Protein AF-0000000074643650 (afdb_homodimer)

Foldseek 3Di:
DPPPVPPPPPPPPDPPPPPPPCCVVCPVPPPPPPPPPVVVCPPVNVCCVPPRDDAFLPPDDWDDAPFKTFAFDLVQQETLKIKGKAACCQLCVPPVCPVQQLDDQLVQADPVGSNDGDQAWDPSHDPLRIDDPVLCPPHQWDFAFRDALNSHSPDHRRNNCSRYSNRTATFHPLVRVHPVVVVVCCCRVPQNNQAGMKMKMKRAFFDWDDDPPDIDTDFAFTDPSRNTHGQKMKMWMWGQHHVGATAIWMFIGGRDHDDPPDDDDRLVGTEDVVVVCVGSVDDPPVVDDDHPYPSPDDHPPPPPD/DPPPDPPPPPPDPPPPPPPPPPCPVCPVPPPPPPPPPVVVCDPVNVCCVPPRDDAFLPPPDWDDAPFKTFAFDLVQQETLKIKGKAACCQLCVPPVDPVQQLDDQLVQADPVGSNDGDQAWDPSHDPLRIDDPVLCPPHQWDFAFRDALNSHSPDHRRNNCSRYSNRTATFHPLVRVHPVVVVVCCCRVPQNNQAGMKMKMKRAFFDWDDDVVDIDTDFDFTDPSRNTHGQKMKMWMWGQHHVGATAIWMFIGGRDHDDPPDDDDRLVGTEDVVVVCVGSVDDPPVVDDDHPYPSPDDHPDPPPD

Structure (mmCIF, N/CA/C/O backbone):
data_AF-0000000074643650-model_v1
#
loop_
_entity.id
_entity.type
_entity.pdbx_description
1 polymer 'Uncharacterized protein'
#
loop_
_atom_site.group_PDB
_atom_site.id
_atom_site.type_symbol
_atom_site.label_atom_id
_atom_site.label_alt_id
_atom_site.label_comp_id
_atom_site.label_asym_id
_atom_site.label_entity_id
_atom_site.label_seq_id
_atom_site.pdbx_PDB_ins_code
_atom_site.Cartn_x
_atom_site.Cartn_y
_atom_site.Cartn_z
_atom_site.occupancy
_atom_site.B_iso_or_equiv
_atom_site.auth_seq_id
_atom_site.auth_comp_id
_atom_site.auth_asym_id
_atom_site.auth_atom_id
_atom_site.pdbx_PDB_model_num
ATOM 1 N N . MET A 1 1 ? -43.84 -44.716 94.547 1 23.45 1 MET A N 1
ATOM 2 C CA . MET A 1 1 ? -42.479 -44.327 94.906 1 23.45 1 MET A CA 1
ATOM 3 C C . MET A 1 1 ? -41.469 -45.352 94.401 1 23.45 1 MET A C 1
ATOM 5 O O . MET A 1 1 ? -40.306 -45.338 94.811 1 23.45 1 MET A O 1
ATOM 9 N N . PHE A 1 2 ? -42.075 -46.398 93.696 1 24.91 2 PHE A N 1
ATOM 10 C CA . PHE A 1 2 ? -41.514 -47.59 93.07 1 24.91 2 PHE A CA 1
ATOM 11 C C . PHE A 1 2 ? -40.425 -47.216 92.072 1 24.91 2 PHE A C 1
ATOM 13 O O . PHE A 1 2 ? -40.642 -46.381 91.191 1 24.91 2 PHE A O 1
ATOM 20 N N . ASN A 1 3 ? -39.126 -47.302 92.505 1 23.74 3 ASN A N 1
ATOM 21 C CA . ASN A 1 3 ? -37.716 -47.039 92.236 1 23.74 3 ASN A CA 1
ATOM 22 C C . ASN A 1 3 ? -37.235 -47.783 90.994 1 23.74 3 ASN A C 1
ATOM 24 O O . ASN A 1 3 ? -36.92 -48.973 91.06 1 23.74 3 ASN A O 1
ATOM 28 N N . PHE A 1 4 ? -38.005 -47.576 89.828 1 24.19 4 PHE A N 1
ATOM 29 C CA . PHE A 1 4 ? -37.881 -48.284 88.559 1 24.19 4 PHE A CA 1
ATOM 30 C C . PHE A 1 4 ? -36.471 -48.144 87.996 1 24.19 4 PHE A C 1
ATOM 32 O O . PHE A 1 4 ? -36.001 -47.03 87.757 1 24.19 4 PHE A O 1
ATOM 39 N N . THR A 1 5 ? -35.55 -49.032 88.44 1 21.69 5 THR A N 1
ATOM 40 C CA . THR A 1 5 ? -34.12 -49.275 88.286 1 21.69 5 THR A CA 1
ATOM 41 C C . THR A 1 5 ? -33.753 -49.434 86.814 1 21.69 5 THR A C 1
ATOM 43 O O . THR A 1 5 ? -34.177 -50.392 86.163 1 21.69 5 THR A O 1
ATOM 46 N N . ARG A 1 6 ? -33.755 -48.302 86.04 1 20.59 6 ARG A N 1
ATOM 47 C CA . ARG A 1 6 ? -33.686 -48.155 84.59 1 20.59 6 ARG A CA 1
ATOM 48 C C . ARG A 1 6 ? -32.375 -48.715 84.045 1 20.59 6 ARG A C 1
ATOM 50 O O . ARG A 1 6 ? -31.295 -48.261 84.427 1 20.59 6 ARG A O 1
ATOM 57 N N . LEU A 1 7 ? -32.328 -50.037 83.841 1 19.92 7 LEU A N 1
ATOM 58 C CA . LEU A 1 7 ? -31.224 -50.909 83.457 1 19.92 7 LEU A CA 1
ATOM 59 C C . LEU A 1 7 ? -30.549 -50.406 82.185 1 19.92 7 LEU A C 1
ATOM 61 O O . LEU A 1 7 ? -31.198 -50.27 81.146 1 19.92 7 LEU A O 1
ATOM 65 N N . ALA A 1 8 ? -29.525 -49.559 82.294 1 20.36 8 ALA A N 1
ATOM 66 C CA . ALA A 1 8 ? -28.739 -48.766 81.352 1 20.36 8 ALA A CA 1
ATOM 67 C C . ALA A 1 8 ? -27.926 -49.664 80.424 1 20.36 8 ALA A C 1
ATOM 69 O O . ALA A 1 8 ? -26.96 -50.299 80.854 1 20.36 8 ALA A O 1
ATOM 70 N N . ALA A 1 9 ? -28.714 -50.645 79.737 1 19.08 9 ALA A N 1
ATOM 71 C CA . ALA A 1 9 ? -28.047 -51.646 78.909 1 19.08 9 ALA A CA 1
ATOM 72 C C . ALA A 1 9 ? -27.006 -51.001 77.999 1 19.08 9 ALA A C 1
ATOM 74 O O . ALA A 1 9 ? -27.3 -50.025 77.305 1 19.08 9 ALA A O 1
ATOM 75 N N . THR A 1 10 ? -25.741 -51.099 78.312 1 21 10 THR A N 1
ATOM 76 C CA . THR A 1 10 ? -24.426 -50.697 77.826 1 21 10 THR A CA 1
ATOM 77 C C . THR A 1 10 ? -24.15 -51.297 76.45 1 21 10 THR A C 1
ATOM 79 O O . THR A 1 10 ? -23.97 -52.51 76.322 1 21 10 THR A O 1
ATOM 82 N N . SER A 1 11 ? -25.127 -51.026 75.483 1 19.34 11 SER A N 1
ATOM 83 C CA . SER A 1 11 ? -25.056 -51.649 74.166 1 19.34 11 SER A CA 1
ATOM 84 C C . SER A 1 11 ? -23.662 -51.512 73.563 1 19.34 11 SER A C 1
ATOM 86 O O . SER A 1 11 ? -23.049 -50.445 73.641 1 19.34 11 SER A O 1
ATOM 88 N N . ALA A 1 12 ? -22.87 -52.604 73.562 1 21.45 12 ALA A N 1
ATOM 89 C CA . ALA A 1 12 ? -21.553 -53.054 73.121 1 21.45 12 ALA A CA 1
ATOM 90 C C . ALA A 1 12 ? -21.347 -52.775 71.634 1 21.45 12 ALA A C 1
ATOM 92 O O . ALA A 1 12 ? -21.919 -53.461 70.783 1 21.45 12 ALA A O 1
ATOM 93 N N . LEU A 1 13 ? -21.772 -51.584 71.136 1 23.12 13 LEU A N 1
ATOM 94 C CA . LEU A 1 13 ? -21.721 -51.431 69.686 1 23.12 13 LEU A CA 1
ATOM 95 C C . LEU A 1 13 ? -20.328 -51.749 69.154 1 23.12 13 LEU A C 1
ATOM 97 O O . LEU A 1 13 ? -19.331 -51.237 69.669 1 23.12 13 LEU A O 1
ATOM 101 N N . GLY A 1 14 ? -20.169 -53.048 68.712 1 20.91 14 GLY A N 1
ATOM 102 C CA . GLY A 1 14 ? -19.09 -53.774 68.06 1 20.91 14 GLY A CA 1
ATOM 103 C C . GLY A 1 14 ? -18.372 -52.954 67.004 1 20.91 14 GLY A C 1
ATOM 104 O O . GLY A 1 14 ? -18.951 -52.03 66.428 1 20.91 14 GLY A O 1
ATOM 105 N N . GLY A 1 15 ? -17.047 -52.835 67.18 1 21.01 15 GLY A N 1
ATOM 106 C CA . GLY A 1 15 ? -15.924 -52.165 66.544 1 21.01 15 GLY A CA 1
ATOM 107 C C . GLY A 1 15 ? -15.75 -52.547 65.086 1 21.01 15 GLY A C 1
ATOM 108 O O . GLY A 1 15 ? -15.322 -53.662 64.777 1 21.01 15 GLY A O 1
ATOM 109 N N . LEU A 1 16 ? -16.925 -52.515 64.28 1 22.45 16 LEU A N 1
ATOM 110 C CA . LEU A 1 16 ? -16.772 -52.93 62.89 1 22.45 16 LEU A CA 1
ATOM 111 C C . LEU A 1 16 ? -15.521 -52.312 62.274 1 22.45 16 LEU A C 1
ATOM 113 O O . LEU A 1 16 ? -15.321 -51.097 62.35 1 22.45 16 LEU A O 1
ATOM 117 N N . SER A 1 17 ? -14.468 -53.116 62.342 1 21.53 17 SER A N 1
ATOM 118 C CA . SER A 1 17 ? -13.147 -52.985 61.735 1 21.53 17 SER A CA 1
ATOM 119 C C . SER A 1 17 ? -13.25 -52.593 60.266 1 21.53 17 SER A C 1
ATOM 121 O O . SER A 1 17 ? -13.898 -53.284 59.477 1 21.53 17 SER A O 1
ATOM 123 N N . SER A 1 18 ? -13.569 -51.344 60.028 1 22.07 18 SER A N 1
ATOM 124 C CA . SER A 1 18 ? -13.684 -50.805 58.676 1 22.07 18 SER A CA 1
ATOM 125 C C . SER A 1 18 ? -12.482 -51.192 57.822 1 22.07 18 SER A C 1
ATOM 127 O O . SER A 1 18 ? -11.335 -51.004 58.234 1 22.07 18 SER A O 1
ATOM 129 N N . VAL A 1 19 ? -12.56 -52.431 57.257 1 23.62 19 VAL A N 1
ATOM 130 C CA . VAL A 1 19 ? -11.656 -52.922 56.222 1 23.62 19 VAL A CA 1
ATOM 131 C C . VAL A 1 19 ? -11.348 -51.802 55.231 1 23.62 19 VAL A C 1
ATOM 133 O O . VAL A 1 19 ? -12.245 -51.308 54.544 1 23.62 19 VAL A O 1
ATOM 136 N N . VAL A 1 20 ? -10.54 -50.913 55.649 1 22.88 20 VAL A N 1
ATOM 137 C CA . VAL A 1 20 ? -10.055 -49.905 54.712 1 22.88 20 VAL A CA 1
ATOM 138 C C . VAL A 1 20 ? -9.447 -50.586 53.488 1 22.88 20 VAL A C 1
ATOM 140 O O . VAL A 1 20 ? -8.433 -51.279 53.595 1 22.88 20 VAL A O 1
ATOM 143 N N . LEU A 1 21 ? -10.342 -51.296 52.74 1 20.57 21 LEU A N 1
ATOM 144 C CA . LEU A 1 21 ? -9.852 -51.826 51.473 1 20.57 21 LEU A CA 1
ATOM 145 C C . LEU A 1 21 ? -8.899 -50.841 50.804 1 20.57 21 LEU A C 1
ATOM 147 O O . LEU A 1 21 ? -9.253 -49.681 50.582 1 20.57 21 LEU A O 1
ATOM 151 N N . LYS A 1 22 ? -7.632 -51.109 51.047 1 23.87 22 LYS A N 1
ATOM 152 C CA . LYS A 1 22 ? -6.475 -50.53 50.371 1 23.87 22 LYS A CA 1
ATOM 153 C C . LYS A 1 22 ? -6.623 -50.619 48.854 1 23.87 22 LYS A C 1
ATOM 155 O O . LYS A 1 22 ? -6.159 -51.578 48.235 1 23.87 22 LYS A O 1
ATOM 160 N N . LYS A 1 23 ? -7.901 -50.696 48.379 1 22.74 23 LYS A N 1
ATOM 161 C CA . LYS A 1 23 ? -7.831 -50.863 46.93 1 22.74 23 LYS A CA 1
ATOM 162 C C . LYS A 1 23 ? -6.797 -49.922 46.318 1 22.74 23 LYS A C 1
ATOM 164 O O . LYS A 1 23 ? -6.966 -48.702 46.348 1 22.74 23 LYS A O 1
ATOM 169 N N . GLN A 1 24 ? -5.496 -50.166 46.629 1 24.17 24 GLN A N 1
ATOM 170 C CA . GLN A 1 24 ? -4.456 -49.575 45.794 1 24.17 24 GLN A CA 1
ATOM 171 C C . GLN A 1 24 ? -4.811 -49.683 44.314 1 24.17 24 GLN A C 1
ATOM 173 O O . GLN A 1 24 ? -4.729 -50.765 43.728 1 24.17 24 GLN A O 1
ATOM 178 N N . ASP A 1 25 ? -6.077 -49.418 43.999 1 24.19 25 ASP A N 1
ATOM 179 C CA . ASP A 1 25 ? -6.362 -49.439 42.568 1 24.19 25 ASP A CA 1
ATOM 180 C C . ASP A 1 25 ? -5.192 -48.874 41.766 1 24.19 25 ASP A C 1
ATOM 182 O O . ASP A 1 25 ? -4.662 -47.811 42.095 1 24.19 25 ASP A O 1
ATOM 186 N N . VAL A 1 26 ? -4.345 -49.797 41.3 1 24.81 26 VAL A N 1
ATOM 187 C CA . VAL A 1 26 ? -3.359 -49.609 40.24 1 24.81 26 VAL A CA 1
ATOM 188 C C . VAL A 1 26 ? -3.915 -48.662 39.18 1 24.81 26 VAL A C 1
ATOM 190 O O . VAL A 1 26 ? -4.778 -49.046 38.387 1 24.81 26 VAL A O 1
ATOM 193 N N . LEU A 1 27 ? -4.558 -47.619 39.636 1 24.14 27 LEU A N 1
ATOM 194 C CA . LEU A 1 27 ? -4.853 -46.722 38.524 1 24.14 27 LEU A CA 1
ATOM 195 C C . LEU A 1 27 ? -3.689 -46.673 37.54 1 24.14 27 LEU A C 1
ATOM 197 O O . LEU A 1 27 ? -2.606 -46.191 37.877 1 24.14 27 LEU A O 1
ATOM 201 N N . ASN A 1 28 ? -3.493 -47.815 36.873 1 24.42 28 ASN A N 1
ATOM 202 C CA . ASN A 1 28 ? -2.678 -47.664 35.673 1 24.42 28 ASN A CA 1
ATOM 203 C C . ASN A 1 28 ? -2.84 -46.278 35.055 1 24.42 28 ASN A C 1
ATOM 205 O O . ASN A 1 28 ? -3.94 -45.899 34.649 1 24.42 28 ASN A O 1
ATOM 209 N N . THR A 1 29 ? -2.355 -45.377 35.775 1 25.13 29 THR A N 1
ATOM 210 C CA . THR A 1 29 ? -2.26 -44.097 35.082 1 25.13 29 THR A CA 1
ATOM 211 C C . THR A 1 29 ? -2.001 -44.305 33.593 1 25.13 29 THR A C 1
ATOM 213 O O . THR A 1 29 ? -0.93 -44.778 33.205 1 25.13 29 THR A O 1
ATOM 216 N N . LEU A 1 30 ? -3.001 -44.851 32.864 1 25.16 30 LEU A N 1
ATOM 217 C CA . LEU A 1 30 ? -2.876 -44.652 31.424 1 25.16 30 LEU A CA 1
ATOM 218 C C . LEU A 1 30 ? -2.141 -43.352 31.116 1 25.16 30 LEU A C 1
ATOM 220 O O . LEU A 1 30 ? -2.634 -42.266 31.429 1 25.16 30 LEU A O 1
ATOM 224 N N . THR A 1 31 ? -0.879 -43.424 31.381 1 26.19 31 THR A N 1
ATOM 225 C CA . THR A 1 31 ? -0.08 -42.404 30.71 1 26.19 31 THR A CA 1
ATOM 226 C C . THR A 1 31 ? -0.695 -42.035 29.364 1 26.19 31 THR A C 1
ATOM 228 O O . THR A 1 31 ? -0.729 -42.855 28.444 1 26.19 31 THR A O 1
ATOM 231 N N . LEU A 1 32 ? -1.85 -41.445 29.465 1 25.74 32 LEU A N 1
ATOM 232 C CA . LEU A 1 32 ? -2.154 -40.807 28.189 1 25.74 32 LEU A CA 1
ATOM 233 C C . LEU A 1 32 ? -0.874 -40.389 27.472 1 25.74 32 LEU A C 1
ATOM 235 O O . LEU A 1 32 ? -0.131 -39.538 27.966 1 25.74 32 LEU A O 1
ATOM 239 N N . HIS A 1 33 ? -0.222 -41.346 26.963 1 27.09 33 HIS A N 1
ATOM 240 C CA . HIS A 1 33 ? 0.738 -40.851 25.983 1 27.09 33 HIS A CA 1
ATOM 241 C C . HIS A 1 33 ? 0.277 -39.528 25.38 1 27.09 33 HIS A C 1
ATOM 243 O O . HIS A 1 33 ? -0.883 -39.392 24.983 1 27.09 33 HIS A O 1
ATOM 249 N N . ALA A 1 34 ? 0.748 -38.495 25.924 1 29.88 34 ALA A N 1
ATOM 250 C CA . ALA A 1 34 ? 0.584 -37.244 25.189 1 29.88 34 ALA A CA 1
ATOM 251 C C . ALA A 1 34 ? 0.433 -37.502 23.692 1 29.88 34 ALA A C 1
ATOM 253 O O . ALA A 1 34 ? 1.337 -38.047 23.055 1 29.88 34 ALA A O 1
ATOM 254 N N . ALA A 1 35 ? -0.713 -37.95 23.333 1 30.27 35 ALA A N 1
ATOM 255 C CA . ALA A 1 35 ? -0.928 -37.884 21.89 1 30.27 35 ALA A CA 1
ATOM 256 C C . ALA A 1 35 ? 0.02 -36.879 21.24 1 30.27 35 ALA A C 1
ATOM 258 O O . ALA A 1 35 ? 0.203 -35.77 21.748 1 30.27 35 ALA A O 1
ATOM 259 N N . ASP A 1 36 ? 1.082 -37.26 20.687 1 32.33 36 ASP A N 1
ATOM 260 C CA . ASP A 1 36 ? 1.862 -36.396 19.806 1 32.33 36 ASP A CA 1
ATOM 261 C C . ASP A 1 36 ? 0.981 -35.324 19.167 1 32.33 36 ASP A C 1
ATOM 263 O O . ASP A 1 36 ? 0.152 -35.627 18.306 1 32.33 36 ASP A O 1
ATOM 267 N N . ASN A 1 37 ? 0.256 -34.568 19.89 1 34.98 37 ASN A N 1
ATOM 268 C CA . ASN A 1 37 ? -0.419 -33.406 19.323 1 34.98 37 ASN A CA 1
ATOM 269 C C . ASN A 1 37 ? 0.27 -32.923 18.049 1 34.98 37 ASN A C 1
ATOM 271 O O . ASN A 1 37 ? 1.209 -32.129 18.11 1 34.98 37 ASN A O 1
ATOM 275 N N . LYS A 1 38 ? 0.455 -33.713 17.056 1 38.4 38 LYS A N 1
ATOM 276 C CA . LYS A 1 38 ? 0.847 -33.299 15.711 1 38.4 38 LYS A CA 1
ATOM 277 C C . LYS A 1 38 ? 0.279 -31.925 15.371 1 38.4 38 LYS A C 1
ATOM 279 O O . LYS A 1 38 ? -0.899 -31.802 15.026 1 38.4 38 LYS A O 1
ATOM 284 N N . GLU A 1 39 ? 0.386 -30.927 16.146 1 43.09 39 GLU A N 1
ATOM 285 C CA . GLU A 1 39 ? 0.063 -29.557 15.756 1 43.09 39 GLU A CA 1
ATOM 286 C C . GLU A 1 39 ? 0.113 -29.388 14.24 1 43.09 39 GLU A C 1
ATOM 288 O O . GLU A 1 39 ? 1.136 -29.67 13.612 1 43.09 39 GLU A O 1
ATOM 293 N N . LEU A 1 40 ? -0.921 -29.691 13.555 1 50.15 40 LEU A N 1
ATOM 294 C CA . LEU A 1 40 ? -1.092 -29.431 12.13 1 50.15 40 LEU A CA 1
ATOM 295 C C . LEU A 1 40 ? -0.265 -28.225 11.695 1 50.15 40 LEU A C 1
ATOM 297 O O . LEU A 1 40 ? -0.422 -27.13 12.24 1 50.15 40 LEU A O 1
ATOM 301 N N . CYS A 1 41 ? 0.959 -28.351 11.407 1 68.03 41 CYS A N 1
ATOM 302 C CA . CYS A 1 41 ? 1.917 -27.362 10.927 1 68.03 41 CYS A CA 1
ATOM 303 C C . CYS A 1 41 ? 1.35 -26.579 9.749 1 68.03 41 CYS A C 1
ATOM 305 O O . CYS A 1 41 ? 1.145 -27.136 8.669 1 68.03 41 CYS A O 1
ATOM 307 N N . TYR A 1 42 ? 0.659 -25.48 10.03 1 83.42 42 TYR A N 1
ATOM 308 C CA . TYR A 1 42 ? 0.171 -24.536 9.031 1 83.42 42 TYR A CA 1
ATOM 309 C C . TYR A 1 42 ? 1.295 -24.098 8.099 1 83.42 42 TYR A C 1
ATOM 311 O O . TYR A 1 42 ? 2.435 -23.919 8.533 1 83.42 42 TYR A O 1
ATOM 319 N N . VAL A 1 43 ? 1.001 -24.28 6.889 1 91.08 43 VAL A N 1
ATOM 320 C CA . VAL A 1 43 ? 1.988 -23.95 5.866 1 91.08 43 VAL A CA 1
ATOM 321 C C . VAL A 1 43 ? 2.651 -22.615 6.199 1 91.08 43 VAL A C 1
ATOM 323 O O . VAL A 1 43 ? 3.851 -22.439 5.978 1 91.08 43 VAL A O 1
ATOM 326 N N . GLY A 1 44 ? 1.884 -21.671 6.747 1 89.41 44 GLY A N 1
ATOM 327 C CA . GLY A 1 44 ? 2.429 -20.385 7.15 1 89.41 44 GLY A CA 1
ATOM 328 C C . GLY A 1 44 ? 3.531 -20.502 8.186 1 89.41 44 GLY A C 1
ATOM 329 O O . GLY A 1 44 ? 4.514 -19.76 8.141 1 89.41 44 GLY A O 1
ATOM 330 N N . ASP A 1 45 ? 3.398 -21.417 9.068 1 89.23 45 ASP A N 1
ATOM 331 C CA . ASP A 1 45 ? 4.408 -21.609 10.103 1 89.23 45 ASP A CA 1
ATOM 332 C C . ASP A 1 45 ? 5.698 -22.175 9.513 1 89.23 45 ASP A C 1
ATOM 334 O O . ASP A 1 45 ? 6.795 -21.78 9.912 1 89.23 45 ASP A O 1
ATOM 338 N N . ILE A 1 46 ? 5.516 -23.057 8.643 1 89.94 46 ILE A N 1
ATOM 339 C CA . ILE A 1 46 ? 6.668 -23.663 7.983 1 89.94 46 ILE A CA 1
ATOM 340 C C . ILE A 1 46 ? 7.445 -22.594 7.217 1 89.94 46 ILE A C 1
ATOM 342 O O . ILE A 1 46 ? 8.667 -22.494 7.346 1 89.94 46 ILE A O 1
ATOM 346 N N . ILE A 1 47 ? 6.731 -21.821 6.467 1 90.78 47 ILE A N 1
ATOM 347 C CA . ILE A 1 47 ? 7.349 -20.775 5.66 1 90.78 47 ILE A CA 1
ATOM 348 C C . ILE A 1 47 ? 8.048 -19.767 6.569 1 90.78 47 ILE A C 1
ATOM 350 O O . ILE A 1 47 ? 9.202 -19.403 6.331 1 90.78 47 ILE A O 1
ATOM 354 N N . LYS A 1 48 ? 7.342 -19.343 7.583 1 87.82 48 LYS A N 1
ATOM 355 C CA . LYS A 1 48 ? 7.895 -18.361 8.511 1 87.82 48 LYS A CA 1
ATOM 356 C C . LYS A 1 48 ? 9.199 -18.86 9.128 1 87.82 48 LYS A C 1
ATOM 358 O O . LYS A 1 48 ? 10.179 -18.117 9.207 1 87.82 48 LYS A O 1
ATOM 363 N N . ARG A 1 49 ? 9.219 -20.105 9.517 1 86.04 49 ARG A N 1
ATOM 364 C CA . ARG A 1 49 ? 10.372 -20.686 10.195 1 86.04 49 ARG A CA 1
ATOM 365 C C . ARG A 1 49 ? 11.538 -20.874 9.23 1 86.04 49 ARG A C 1
ATOM 367 O O . ARG A 1 49 ? 12.694 -20.64 9.591 1 86.04 49 ARG A O 1
ATOM 374 N N . ARG A 1 50 ? 11.231 -21.213 8.05 1 86.62 50 ARG A N 1
ATOM 375 C CA . ARG A 1 50 ? 12.302 -21.621 7.147 1 86.62 50 ARG A CA 1
ATOM 376 C C . ARG A 1 50 ? 12.866 -20.424 6.389 1 86.62 50 ARG A C 1
ATOM 378 O O . ARG A 1 50 ? 14.082 -20.297 6.234 1 86.62 50 ARG A O 1
ATOM 385 N N . VAL A 1 51 ? 11.905 -19.507 5.924 1 88.87 51 VAL A N 1
ATOM 386 C CA . VAL A 1 51 ? 12.41 -18.467 5.035 1 88.87 51 VAL A CA 1
ATOM 387 C C . VAL A 1 51 ? 11.876 -17.106 5.475 1 88.87 51 VAL A C 1
ATOM 389 O O . VAL A 1 51 ? 12.393 -16.065 5.061 1 88.87 51 VAL A O 1
ATOM 392 N N . GLY A 1 52 ? 10.858 -17.087 6.356 1 87.64 52 GLY A N 1
ATOM 393 C CA . GLY A 1 52 ? 10.283 -15.824 6.789 1 87.64 52 GLY A CA 1
ATOM 394 C C . GLY A 1 52 ? 9.326 -15.226 5.776 1 87.64 52 GLY A C 1
ATOM 395 O O . GLY A 1 52 ? 9.24 -15.698 4.64 1 87.64 52 GLY A O 1
ATOM 396 N N . PHE A 1 53 ? 8.606 -14.175 6.223 1 90.12 53 PHE A N 1
ATOM 397 C CA . PHE A 1 53 ? 7.672 -13.475 5.35 1 90.12 53 PHE A CA 1
ATOM 398 C C . PHE A 1 53 ? 8.276 -12.169 4.846 1 90.12 53 PHE A C 1
ATOM 400 O O . PHE A 1 53 ? 8.973 -11.474 5.589 1 90.12 53 PHE A O 1
ATOM 407 N N . PRO A 1 54 ? 7.984 -11.925 3.557 1 90.68 54 PRO A N 1
ATOM 408 C CA . PRO A 1 54 ? 8.316 -10.56 3.142 1 90.68 54 PRO A CA 1
ATOM 409 C C . PRO A 1 54 ? 7.567 -9.5 3.946 1 90.68 54 PRO A C 1
ATOM 411 O O . PRO A 1 54 ? 6.387 -9.678 4.26 1 90.68 54 PRO A O 1
ATOM 414 N N . GLN A 1 55 ? 8.237 -8.4 4.278 1 88.03 55 GLN A N 1
ATOM 415 C CA . GLN A 1 55 ? 7.617 -7.358 5.091 1 88.03 55 GLN A CA 1
ATOM 416 C C . GLN A 1 55 ? 8.048 -5.97 4.627 1 88.03 55 GLN A C 1
ATOM 418 O O . GLN A 1 55 ? 9.171 -5.788 4.154 1 88.03 55 GLN A O 1
ATOM 423 N N . PRO A 1 56 ? 7.086 -5.057 4.844 1 86.15 56 PRO A N 1
ATOM 424 C CA . PRO A 1 56 ? 7.55 -3.679 4.667 1 86.15 56 PRO A CA 1
ATOM 425 C C . PRO A 1 56 ? 8.579 -3.264 5.715 1 86.15 56 PRO A C 1
ATOM 427 O O . PRO A 1 56 ? 8.68 -3.894 6.771 1 86.15 56 PRO A O 1
ATOM 430 N N . THR A 1 57 ? 9.392 -2.335 5.47 1 75.91 57 THR A N 1
ATOM 431 C CA . THR A 1 57 ? 10.427 -1.884 6.393 1 75.91 57 THR A CA 1
ATOM 432 C C . THR A 1 57 ? 9.811 -1.393 7.7 1 75.91 57 THR A C 1
ATOM 434 O O . THR A 1 57 ? 10.336 -1.666 8.781 1 75.91 57 THR A O 1
ATOM 437 N N . ALA A 1 58 ? 8.816 -0.547 7.649 1 66.32 58 ALA A N 1
ATOM 438 C CA . ALA A 1 58 ? 8.163 -0.06 8.861 1 66.32 58 ALA A CA 1
ATOM 439 C C . ALA A 1 58 ? 6.811 -0.738 9.066 1 66.32 58 ALA A C 1
ATOM 441 O O . ALA A 1 58 ? 5.779 -0.067 9.141 1 66.32 58 ALA A O 1
ATOM 442 N N . CYS A 1 59 ? 6.999 -2.115 9.131 1 63.76 59 CYS A N 1
ATOM 443 C CA . CYS A 1 59 ? 5.769 -2.896 9.193 1 63.76 59 CYS A CA 1
ATOM 444 C C . CYS A 1 59 ? 5.253 -2.99 10.624 1 63.76 59 CYS A C 1
ATOM 446 O O . CYS A 1 59 ? 6.04 -3.007 11.572 1 63.76 59 CYS A O 1
ATOM 448 N N . CYS A 1 60 ? 4.011 -2.789 10.798 1 62.18 60 CYS A N 1
ATOM 449 C CA . CYS A 1 60 ? 3.232 -3.273 11.933 1 62.18 60 CYS A CA 1
ATOM 450 C C . CYS A 1 60 ? 3.17 -2.226 13.038 1 62.18 60 CYS A C 1
ATOM 452 O O . CYS A 1 60 ? 2.345 -2.326 13.948 1 62.18 60 CYS A O 1
ATOM 454 N N . LYS A 1 61 ? 4.153 -1.261 12.869 1 77.43 61 LYS A N 1
ATOM 455 C CA . LYS A 1 61 ? 4.042 -0.268 13.934 1 77.43 61 LYS A CA 1
ATOM 456 C C . LYS A 1 61 ? 4.276 1.142 13.398 1 77.43 61 LYS A C 1
ATOM 458 O O . LYS A 1 61 ? 5.195 1.366 12.609 1 77.43 61 LYS A O 1
ATOM 463 N N . PRO A 1 62 ? 3.488 2.022 13.863 1 89.82 62 PRO A N 1
ATOM 464 C CA . PRO A 1 62 ? 3.721 3.412 13.462 1 89.82 62 PRO A CA 1
ATOM 465 C C . PRO A 1 62 ? 5.031 3.973 14.012 1 89.82 62 PRO A C 1
ATOM 467 O O . PRO A 1 62 ? 5.475 3.571 15.09 1 89.82 62 PRO A O 1
ATOM 470 N N . LEU A 1 63 ? 5.622 4.797 13.25 1 94.02 63 LEU A N 1
ATOM 471 C CA . LEU A 1 63 ? 6.807 5.53 13.679 1 94.02 63 LEU A CA 1
ATOM 472 C C . LEU A 1 63 ? 6.446 6.587 14.718 1 94.02 63 LEU A C 1
ATOM 474 O O . LEU A 1 63 ? 5.585 7.435 14.473 1 94.02 63 LEU A O 1
ATOM 478 N N . ARG A 1 64 ? 7.11 6.514 15.804 1 94.38 64 ARG A N 1
ATOM 479 C CA . ARG A 1 64 ? 6.798 7.407 16.915 1 94.38 64 ARG A CA 1
ATOM 480 C C . ARG A 1 64 ? 7.698 8.638 16.897 1 94.38 64 ARG A C 1
ATOM 482 O O . ARG A 1 64 ? 8.923 8.517 16.821 1 94.38 64 ARG A O 1
ATOM 489 N N . PHE A 1 65 ? 7.108 9.761 16.937 1 95.77 65 PHE A N 1
ATOM 490 C CA . PHE A 1 65 ? 7.747 11.042 17.214 1 95.77 65 PHE A CA 1
ATOM 491 C C . PHE A 1 65 ? 7.237 11.629 18.525 1 95.77 65 PHE A C 1
ATOM 493 O O . PHE A 1 65 ? 6.345 11.062 19.159 1 95.77 65 PHE A O 1
ATOM 500 N N . LYS A 1 66 ? 7.809 12.713 18.955 1 93.76 66 LYS A N 1
ATOM 501 C CA . LYS A 1 66 ? 7.481 13.266 20.266 1 93.76 66 LYS A CA 1
ATOM 502 C C . LYS A 1 66 ? 6.013 13.679 20.336 1 93.76 66 LYS A C 1
ATOM 504 O O . LYS A 1 66 ? 5.324 13.376 21.312 1 93.76 66 LYS A O 1
ATOM 509 N N . ASP A 1 67 ? 5.496 14.29 19.22 1 95.06 67 ASP A N 1
ATOM 510 C CA . ASP A 1 67 ? 4.16 14.864 19.345 1 95.06 67 ASP A CA 1
ATOM 511 C C . ASP A 1 67 ? 3.267 14.435 18.182 1 95.06 67 ASP A C 1
ATOM 513 O O . ASP A 1 67 ? 2.175 14.977 17.999 1 95.06 67 ASP A O 1
ATOM 517 N N . PHE A 1 68 ? 3.743 13.494 17.347 1 97.36 68 PHE A N 1
ATOM 518 C CA . PHE A 1 68 ? 2.913 12.89 16.311 1 97.36 68 PHE A CA 1
ATOM 519 C C . PHE A 1 68 ? 3.396 11.483 15.982 1 97.36 68 PHE A C 1
ATOM 521 O O . PHE A 1 68 ? 4.462 11.064 16.437 1 97.36 68 PHE A O 1
ATOM 528 N N . ILE A 1 69 ? 2.57 10.774 15.299 1 96.63 69 ILE A N 1
ATOM 529 C CA . ILE A 1 69 ? 2.894 9.413 14.884 1 96.63 69 ILE A CA 1
ATOM 530 C C . ILE A 1 69 ? 2.663 9.264 13.382 1 96.63 69 ILE A C 1
ATOM 532 O O . ILE A 1 69 ? 1.824 9.959 12.804 1 96.63 69 ILE A O 1
ATOM 536 N N . VAL A 1 70 ? 3.477 8.322 12.793 1 96.89 70 VAL A N 1
ATOM 537 C CA . VAL A 1 70 ? 3.457 8.189 11.34 1 96.89 70 VAL A CA 1
ATOM 538 C C . VAL A 1 70 ? 3.306 6.719 10.957 1 96.89 70 VAL A C 1
ATOM 540 O O . VAL A 1 70 ? 4.041 5.863 11.455 1 96.89 70 VAL A O 1
ATOM 543 N N . SER A 1 71 ? 2.299 6.432 10.215 1 95.43 71 SER A N 1
ATOM 544 C CA . SER A 1 71 ? 2.268 5.191 9.448 1 95.43 71 SER A CA 1
ATOM 545 C C . SER A 1 71 ? 2.91 5.372 8.076 1 95.43 71 SER A C 1
ATOM 547 O O . SER A 1 71 ? 2.471 6.209 7.285 1 95.43 71 SER A O 1
ATOM 549 N N . TYR A 1 72 ? 3.92 4.555 7.782 1 95.79 72 TYR A N 1
ATOM 550 C CA . TYR A 1 72 ? 4.737 4.81 6.601 1 95.79 72 TYR A CA 1
ATOM 551 C C . TYR A 1 72 ? 4.427 3.807 5.496 1 95.79 72 TYR A C 1
ATOM 553 O O . TYR A 1 72 ? 4.261 2.614 5.761 1 95.79 72 TYR A O 1
ATOM 561 N N . ASP A 1 73 ? 4.322 4.246 4.307 1 95.43 73 ASP A N 1
ATOM 562 C CA . ASP A 1 73 ? 4.104 3.455 3.1 1 95.43 73 ASP A CA 1
ATOM 563 C C . ASP A 1 73 ? 5.417 3.203 2.363 1 95.43 73 ASP A C 1
ATOM 565 O O . ASP A 1 73 ? 5.851 4.029 1.557 1 95.43 73 ASP A O 1
ATOM 569 N N . SER A 1 74 ? 5.975 2.073 2.526 1 95.04 74 SER A N 1
ATOM 570 C CA . SER A 1 74 ? 7.272 1.733 1.95 1 95.04 74 SER A CA 1
ATOM 571 C C . SER A 1 74 ? 7.204 1.675 0.428 1 95.04 74 SER A C 1
ATOM 573 O O . SER A 1 74 ? 8.189 1.965 -0.254 1 95.04 74 SER A O 1
ATOM 575 N N . LYS A 1 75 ? 6.108 1.328 -0.082 1 95.36 75 LYS A N 1
ATOM 576 C CA . LYS A 1 75 ? 5.937 1.189 -1.526 1 95.36 75 LYS A CA 1
ATOM 577 C C . LYS A 1 75 ? 5.954 2.55 -2.215 1 95.36 75 LYS A C 1
ATOM 579 O O . LYS A 1 75 ? 6.557 2.705 -3.279 1 95.36 75 LYS A O 1
ATOM 584 N N . ASN A 1 76 ? 5.366 3.515 -1.602 1 97.33 76 ASN A N 1
ATOM 585 C CA . ASN A 1 76 ? 5.21 4.829 -2.217 1 97.33 76 ASN A CA 1
ATOM 586 C C . ASN A 1 76 ? 6.198 5.839 -1.64 1 97.33 76 ASN A C 1
ATOM 588 O O . ASN A 1 76 ? 6.305 6.962 -2.136 1 97.33 76 ASN A O 1
ATOM 592 N N . ARG A 1 77 ? 6.891 5.52 -0.54 1 97.4 77 ARG A N 1
ATOM 593 C CA . ARG A 1 77 ? 7.903 6.343 0.114 1 97.4 77 ARG A CA 1
ATOM 594 C C . ARG A 1 77 ? 7.298 7.643 0.633 1 97.4 77 ARG A C 1
ATOM 596 O O . ARG A 1 77 ? 7.892 8.713 0.483 1 97.4 77 ARG A O 1
ATOM 603 N N . ILE A 1 78 ? 6.103 7.564 1.113 1 97.9 78 ILE A N 1
ATOM 604 C CA . ILE A 1 78 ? 5.355 8.62 1.787 1 97.9 78 ILE A CA 1
ATOM 605 C C . ILE A 1 78 ? 4.548 8.027 2.939 1 97.9 78 ILE A C 1
ATOM 607 O O . ILE A 1 78 ? 4.421 6.805 3.052 1 97.9 78 ILE A O 1
ATOM 611 N N . PRO A 1 79 ? 4.051 8.879 3.836 1 97.4 79 PRO A N 1
ATOM 612 C CA . PRO A 1 79 ? 3.217 8.313 4.898 1 97.4 79 PRO A CA 1
ATOM 613 C C . PRO A 1 79 ? 1.876 7.796 4.383 1 97.4 79 PRO A C 1
ATOM 615 O O . PRO A 1 79 ? 1.319 8.354 3.433 1 97.4 79 PRO A O 1
ATOM 618 N N . ASN A 1 80 ? 1.41 6.667 5.032 1 96.18 80 ASN A N 1
ATOM 619 C CA . ASN A 1 80 ? -0.006 6.342 4.9 1 96.18 80 ASN A CA 1
ATOM 620 C C . ASN A 1 80 ? -0.887 7.39 5.574 1 96.18 80 ASN A C 1
ATOM 622 O O . ASN A 1 80 ? -1.956 7.73 5.063 1 96.18 80 ASN A O 1
ATOM 626 N N . TRP A 1 81 ? -0.418 7.763 6.732 1 97.4 81 TRP A N 1
ATOM 627 C CA . TRP A 1 81 ? -1.069 8.814 7.507 1 97.4 81 TRP A CA 1
ATOM 628 C C . TRP A 1 81 ? -0.147 9.329 8.608 1 97.4 81 TRP A C 1
ATOM 630 O O . TRP A 1 81 ? 0.788 8.637 9.018 1 97.4 81 TRP A O 1
ATOM 640 N N . VAL A 1 82 ? -0.344 10.526 8.98 1 98.46 82 VAL A N 1
ATOM 641 C CA . VAL A 1 82 ? 0.255 11.173 10.143 1 98.46 82 VAL A CA 1
ATOM 642 C C . VAL A 1 82 ? -0.84 11.608 11.114 1 98.46 82 VAL A C 1
ATOM 644 O O . VAL A 1 82 ? -1.849 12.185 10.704 1 98.46 82 VAL A O 1
ATOM 647 N N . TYR A 1 83 ? -0.653 11.293 12.355 1 97.8 83 TYR A N 1
ATOM 648 C CA . TYR A 1 83 ? -1.688 11.544 13.352 1 97.8 83 TYR A CA 1
ATOM 649 C C . TYR A 1 83 ? -1.17 12.456 14.457 1 97.8 83 TYR A C 1
ATOM 651 O O . TYR A 1 83 ? -0.119 12.193 15.047 1 97.8 83 TYR A O 1
ATOM 659 N N . GLU A 1 84 ? -1.921 13.528 14.747 1 97.87 84 GLU A N 1
ATOM 660 C CA . GLU A 1 84 ? -1.558 14.539 15.736 1 97.87 84 GLU A CA 1
ATOM 661 C C . GLU A 1 84 ? -2.654 14.702 16.785 1 97.87 84 GLU A C 1
ATOM 663 O O . GLU A 1 84 ? -3.824 14.422 16.518 1 97.87 84 GLU A O 1
ATOM 668 N N . HIS A 1 85 ? -2.256 15.049 17.984 1 96.7 85 HIS A N 1
ATOM 669 C CA . HIS A 1 85 ? -3.148 15.528 19.033 1 96.7 85 HIS A CA 1
ATOM 670 C C . HIS A 1 85 ? -2.818 16.965 19.424 1 96.7 85 HIS A C 1
ATOM 672 O O . HIS A 1 85 ? -1.778 17.223 20.034 1 96.7 85 HIS A O 1
ATOM 678 N N . LEU A 1 86 ? -3.705 17.887 19.006 1 96.13 86 LEU A N 1
ATOM 679 C CA . LEU A 1 86 ? -3.492 19.31 19.247 1 96.13 86 LEU A CA 1
ATOM 680 C C . LEU A 1 86 ? -4.369 19.804 20.393 1 96.13 86 LEU A C 1
ATOM 682 O O . LEU A 1 86 ? -5.57 19.524 20.427 1 96.13 86 LEU A O 1
ATOM 686 N N . GLN A 1 87 ? -3.747 20.503 21.232 1 92.03 87 GLN A N 1
ATOM 687 C CA . GLN A 1 87 ? -4.441 20.966 22.43 1 92.03 87 GLN A CA 1
ATOM 688 C C . GLN A 1 87 ? -4.254 22.467 22.628 1 92.03 87 GLN A C 1
ATOM 690 O O . GLN A 1 87 ? -3.17 23.001 22.381 1 92.03 87 GLN A O 1
ATOM 695 N N . TYR A 1 88 ? -5.274 23.03 23.075 1 88.33 88 TYR A N 1
ATOM 696 C CA . TYR A 1 88 ? -5.251 24.467 23.327 1 88.33 88 TYR A CA 1
ATOM 697 C C . TYR A 1 88 ? -4.154 24.828 24.321 1 88.33 88 TYR A C 1
ATOM 699 O O . TYR A 1 88 ? -3.37 25.75 24.082 1 88.33 88 TYR A O 1
ATOM 707 N N . ASP A 1 89 ? -4.007 24.125 25.438 1 84.6 89 ASP A N 1
ATOM 708 C CA . ASP A 1 89 ? -3.107 24.45 26.541 1 84.6 89 ASP A CA 1
ATOM 709 C C . ASP A 1 89 ? -1.647 24.355 26.105 1 84.6 89 ASP A C 1
ATOM 711 O O . ASP A 1 89 ? -0.785 25.047 26.649 1 84.6 89 ASP A O 1
ATOM 715 N N . LYS A 1 90 ? -1.406 23.57 25.124 1 84.78 90 LYS A N 1
ATOM 716 C CA . LYS A 1 90 ? -0.035 23.436 24.64 1 84.78 90 LYS A CA 1
ATOM 717 C C . LYS A 1 90 ? 0.285 24.501 23.595 1 84.78 90 LYS A C 1
ATOM 719 O O . LYS A 1 90 ? 1.343 25.132 23.648 1 84.78 90 LYS A O 1
ATOM 724 N N . LEU A 1 91 ? -0.673 24.715 22.808 1 87.58 91 LEU A N 1
ATOM 725 C CA . LEU A 1 91 ? -0.429 25.567 21.65 1 87.58 91 LEU A CA 1
ATOM 726 C C . LEU A 1 91 ? -0.541 27.041 22.026 1 87.58 91 LEU A C 1
ATOM 728 O O . LEU A 1 91 ? 0.189 27.879 21.493 1 87.58 91 LEU A O 1
ATOM 732 N N . PHE A 1 92 ? -1.539 27.343 22.986 1 82.29 92 PHE A N 1
ATOM 733 C CA . PHE A 1 92 ? -1.851 28.747 23.226 1 82.29 92 PHE A CA 1
ATOM 734 C C . PHE A 1 92 ? -1.651 29.102 24.694 1 82.29 92 PHE A C 1
ATOM 736 O O . PHE A 1 92 ? -2.164 30.118 25.168 1 82.29 92 PHE A O 1
ATOM 743 N N . LYS A 1 93 ? -1.248 28.326 25.621 1 68.97 93 LYS A N 1
ATOM 744 C CA . LYS A 1 93 ? -1.119 28.563 27.056 1 68.97 93 LYS A CA 1
ATOM 745 C C . LYS A 1 93 ? -0.854 30.037 27.348 1 68.97 93 LYS A C 1
ATOM 747 O O . LYS A 1 93 ? -1.501 30.63 28.214 1 68.97 93 LYS A O 1
ATOM 752 N N . ASP A 1 94 ? 0.285 30.724 27.02 1 58.61 94 ASP A N 1
ATOM 753 C CA . ASP A 1 94 ? 0.597 32.103 27.384 1 58.61 94 ASP A CA 1
ATOM 754 C C . ASP A 1 94 ? 0.127 33.076 26.305 1 58.61 94 ASP A C 1
ATOM 756 O O . ASP A 1 94 ? 0.863 33.986 25.918 1 58.61 94 ASP A O 1
ATOM 760 N N . ASP A 1 95 ? -1.07 33.149 25.666 1 50.79 95 ASP A N 1
ATOM 761 C CA . ASP A 1 95 ? -1.651 33.765 24.477 1 50.79 95 ASP A CA 1
ATOM 762 C C . ASP A 1 95 ? -1.743 35.281 24.634 1 50.79 95 ASP A C 1
ATOM 764 O O . ASP A 1 95 ? -2.631 35.917 24.062 1 50.79 95 ASP A O 1
ATOM 768 N N . PRO A 1 96 ? -1.63 36.535 25.487 1 46.61 96 PRO A N 1
ATOM 769 C CA . PRO A 1 96 ? -2.029 37.929 25.277 1 46.61 96 PRO A CA 1
ATOM 770 C C . PRO A 1 96 ? -1.635 38.454 23.899 1 46.61 96 PRO A C 1
ATOM 772 O O . PRO A 1 96 ? -2.172 39.467 23.443 1 46.61 96 PRO A O 1
ATOM 775 N N . CYS A 1 97 ? -0.279 38.097 23.154 1 42.7 97 CYS A N 1
ATOM 776 C CA . CYS A 1 97 ? 0.968 38.037 22.398 1 42.7 97 CYS A CA 1
ATOM 777 C C . CYS A 1 97 ? 0.887 36.989 21.295 1 42.7 97 CYS A C 1
ATOM 779 O O . CYS A 1 97 ? 1.811 36.856 20.491 1 42.7 97 CYS A O 1
ATOM 781 N N . ASP A 1 98 ? 0.111 35.688 21.08 1 48.63 98 ASP A N 1
ATOM 782 C CA . ASP A 1 98 ? 0.816 34.472 20.689 1 48.63 98 ASP A CA 1
ATOM 783 C C . ASP A 1 98 ? 1.863 34.765 19.616 1 48.63 98 ASP A C 1
ATOM 785 O O . ASP A 1 98 ? 1.538 34.84 18.429 1 48.63 98 ASP A O 1
ATOM 789 N N . ARG A 1 99 ? 2.926 35.555 19.545 1 46.59 99 ARG A N 1
ATOM 790 C CA . ARG A 1 99 ? 3.75 35.99 18.423 1 46.59 99 ARG A CA 1
ATOM 791 C C . ARG A 1 99 ? 4.781 34.927 18.057 1 46.59 99 ARG A C 1
ATOM 793 O O . ARG A 1 99 ? 5.785 35.227 17.407 1 46.59 99 ARG A O 1
ATOM 800 N N . ARG A 1 100 ? 4.194 33.677 17.825 1 50.65 100 ARG A N 1
ATOM 801 C CA . ARG A 1 100 ? 4.626 32.299 17.62 1 50.65 100 ARG A CA 1
ATOM 802 C C . ARG A 1 100 ? 6.135 32.223 17.415 1 50.65 100 ARG A C 1
ATOM 804 O O . ARG A 1 100 ? 6.799 31.347 17.972 1 50.65 100 ARG A O 1
ATOM 811 N N . ILE A 1 101 ? 7.615 32.658 16.867 1 56.81 101 ILE A N 1
ATOM 812 C CA . ILE A 1 101 ? 8.703 31.701 16.699 1 56.81 101 ILE A CA 1
ATOM 813 C C . ILE A 1 101 ? 9.393 31.463 18.041 1 56.81 101 ILE A C 1
ATOM 815 O O . ILE A 1 101 ? 10.149 32.314 18.517 1 56.81 101 ILE A O 1
ATOM 819 N N . LYS A 1 102 ? 8.712 30.758 19.024 1 69.32 102 LYS A N 1
ATOM 820 C CA . LYS A 1 102 ? 9.379 30.542 20.305 1 69.32 102 LYS A CA 1
ATOM 821 C C . LYS A 1 102 ? 10.638 29.696 20.135 1 69.32 102 LYS A C 1
ATOM 823 O O . LYS A 1 102 ? 11.61 29.865 20.873 1 69.32 102 LYS A O 1
ATOM 828 N N . VAL A 1 103 ? 10.28 28.664 19.111 1 78.53 103 VAL A N 1
ATOM 829 C CA . VAL A 1 103 ? 11.473 27.867 18.844 1 78.53 103 VAL A CA 1
ATOM 830 C C . VAL A 1 103 ? 12.393 28.619 17.885 1 78.53 103 VAL A C 1
ATOM 832 O O . VAL A 1 103 ? 11.926 29.265 16.944 1 78.53 103 VAL A O 1
ATOM 835 N N . ASP A 1 104 ? 13.65 28.696 18.142 1 81.01 104 ASP A N 1
ATOM 836 C CA . ASP A 1 104 ? 14.659 29.221 17.228 1 81.01 104 ASP A CA 1
ATOM 837 C C . ASP A 1 104 ? 14.828 28.311 16.014 1 81.01 104 ASP A C 1
ATOM 839 O O . ASP A 1 104 ? 15.408 27.228 16.119 1 81.01 104 ASP A O 1
ATOM 843 N N . ARG A 1 105 ? 14.407 28.697 14.903 1 78.45 105 ARG A N 1
ATOM 844 C CA . ARG A 1 105 ? 14.387 27.911 13.673 1 78.45 105 ARG A CA 1
ATOM 845 C C . ARG A 1 105 ? 15.799 27.526 13.246 1 78.45 105 ARG A C 1
ATOM 847 O O . ARG A 1 105 ? 15.988 26.553 12.513 1 78.45 105 ARG A O 1
ATOM 854 N N . THR A 1 106 ? 16.731 28.29 13.692 1 80.9 106 THR A N 1
ATOM 855 C CA . THR A 1 106 ? 18.113 28.028 13.306 1 80.9 106 THR A CA 1
ATOM 856 C C . THR A 1 106 ? 18.588 26.691 13.866 1 80.9 106 THR A C 1
ATOM 858 O O . THR A 1 106 ? 19.567 26.12 13.38 1 80.9 106 THR A O 1
ATOM 861 N N . GLN A 1 107 ? 17.83 26.28 14.765 1 79.35 107 GLN A N 1
ATOM 862 C CA . GLN A 1 107 ? 18.227 25.024 15.394 1 79.35 107 GLN A CA 1
ATOM 863 C C . GLN A 1 107 ? 17.914 23.834 14.492 1 79.35 107 GLN A C 1
ATOM 865 O O . GLN A 1 107 ? 18.469 22.748 14.673 1 79.35 107 GLN A O 1
ATOM 870 N N . CYS A 1 108 ? 17.036 23.997 13.64 1 85.04 108 CYS A N 1
ATOM 871 C CA . CYS A 1 108 ? 16.695 22.942 12.692 1 85.04 108 CYS A CA 1
ATOM 872 C C . CYS A 1 108 ? 17.239 23.259 11.304 1 85.04 108 CYS A C 1
ATOM 874 O O . CYS A 1 108 ? 16.795 22.679 10.311 1 85.04 108 CYS A O 1
ATOM 876 N N . ALA A 1 109 ? 18.159 24.148 11.282 1 85.1 109 ALA A N 1
ATOM 877 C CA . ALA A 1 109 ? 18.647 24.708 10.024 1 85.1 109 ALA A CA 1
ATOM 878 C C . ALA A 1 109 ? 19.493 23.692 9.263 1 85.1 109 ALA A C 1
ATOM 880 O O . ALA A 1 109 ? 20.119 22.818 9.868 1 85.1 109 ALA A O 1
ATOM 881 N N . SER A 1 110 ? 19.405 23.884 7.911 1 83.76 110 SER A N 1
ATOM 882 C CA . SER A 1 110 ? 20.256 23.07 7.048 1 83.76 110 SER A CA 1
ATOM 883 C C . SER A 1 110 ? 21.693 23.581 7.047 1 83.76 110 SER A C 1
ATOM 885 O O . SER A 1 110 ? 21.957 24.707 7.474 1 83.76 110 SER A O 1
ATOM 887 N N . ASN A 1 111 ? 22.595 22.679 6.552 1 76.88 111 ASN A N 1
ATOM 888 C CA . ASN A 1 111 ? 23.997 23.076 6.485 1 76.88 111 ASN A CA 1
ATOM 889 C C . ASN A 1 111 ? 24.23 24.128 5.404 1 76.88 111 ASN A C 1
ATOM 891 O O . ASN A 1 111 ? 25.125 24.966 5.53 1 76.88 111 ASN A O 1
ATOM 895 N N . GLU A 1 112 ? 23.453 24.114 4.444 1 77.06 112 GLU A N 1
ATOM 896 C CA . GLU A 1 112 ? 23.652 24.981 3.287 1 77.06 112 GLU A CA 1
ATOM 897 C C . GLU A 1 112 ? 23.02 26.352 3.509 1 77.06 112 GLU A C 1
ATOM 899 O O . GLU A 1 112 ? 23.567 27.371 3.081 1 77.06 112 GLU A O 1
ATOM 904 N N . ASP A 1 113 ? 21.873 26.372 4.143 1 76.68 113 ASP A N 1
ATOM 905 C CA . ASP A 1 113 ? 21.105 27.588 4.388 1 76.68 113 ASP A CA 1
ATOM 906 C C . ASP A 1 113 ? 20.55 27.609 5.811 1 76.68 113 ASP A C 1
ATOM 908 O O . ASP A 1 113 ? 19.588 26.902 6.118 1 76.68 113 ASP A O 1
ATOM 912 N N . LYS A 1 114 ? 21.052 28.42 6.587 1 76.83 114 LYS A N 1
ATOM 913 C CA . LYS A 1 114 ? 20.734 28.453 8.011 1 76.83 114 LYS A CA 1
ATOM 914 C C . LYS A 1 114 ? 19.305 28.936 8.244 1 76.83 114 LYS A C 1
ATOM 916 O O . LYS A 1 114 ? 18.772 28.805 9.348 1 76.83 114 LYS A O 1
ATOM 921 N N . GLU A 1 115 ? 18.704 29.438 7.238 1 78.69 115 GLU A N 1
ATOM 922 C CA . GLU A 1 115 ? 17.336 29.93 7.375 1 78.69 115 GLU A CA 1
ATOM 923 C C . GLU A 1 115 ? 16.322 28.854 6.997 1 78.69 115 GLU A C 1
ATOM 925 O O . GLU A 1 115 ? 15.119 29.029 7.201 1 78.69 115 GLU A O 1
ATOM 930 N N . ARG A 1 116 ? 16.855 27.735 6.478 1 82.45 116 ARG A N 1
ATOM 931 C CA . ARG A 1 116 ? 15.96 26.662 6.058 1 82.45 116 ARG A CA 1
ATOM 932 C C . ARG A 1 116 ? 16.164 25.414 6.909 1 82.45 116 ARG A C 1
ATOM 934 O O . ARG A 1 116 ? 17.297 25.065 7.248 1 82.45 116 ARG A O 1
ATOM 941 N N . PRO A 1 117 ? 15.092 24.881 7.272 1 88.59 117 PRO A N 1
ATOM 942 C CA . PRO A 1 117 ? 15.263 23.637 8.027 1 88.59 117 PRO A CA 1
ATOM 943 C C . PRO A 1 117 ? 15.894 22.524 7.195 1 88.59 117 PRO A C 1
ATOM 945 O O . PRO A 1 117 ? 15.753 22.508 5.969 1 88.59 117 PRO A O 1
ATOM 948 N N . LYS A 1 118 ? 16.519 21.713 7.908 1 91.15 118 LYS A N 1
ATOM 949 C CA . LYS A 1 118 ? 17.132 20.554 7.264 1 91.15 118 LYS A CA 1
ATOM 950 C C . LYS A 1 118 ? 16.139 19.403 7.143 1 91.15 118 LYS A C 1
ATOM 952 O O . LYS A 1 118 ? 15.641 18.896 8.15 1 91.15 118 LYS A O 1
ATOM 957 N N . PHE A 1 119 ? 15.91 19.06 5.946 1 95.26 119 PHE A N 1
ATOM 958 C CA . PHE A 1 119 ? 15.108 17.863 5.72 1 95.26 119 PHE A CA 1
ATOM 959 C C . PHE A 1 119 ? 15.965 16.608 5.833 1 95.26 119 PHE A C 1
ATOM 961 O O . PHE A 1 119 ? 16.941 16.448 5.097 1 95.26 119 PHE A O 1
ATOM 968 N N . THR A 1 120 ? 15.57 15.676 6.724 1 95.18 120 THR A N 1
ATOM 969 C CA . THR A 1 120 ? 16.427 14.542 7.051 1 95.18 120 THR A CA 1
ATOM 970 C C . THR A 1 120 ? 15.748 13.226 6.684 1 95.18 120 THR A C 1
ATOM 972 O O . THR A 1 120 ? 14.592 12.996 7.046 1 95.18 120 THR A O 1
ATOM 975 N N . PRO A 1 121 ? 16.494 12.37 5.965 1 96.42 121 PRO A N 1
ATOM 976 C CA . PRO A 1 121 ? 15.949 11.025 5.763 1 96.42 121 PRO A CA 1
ATOM 977 C C . PRO A 1 121 ? 15.75 10.266 7.073 1 96.42 121 PRO A C 1
ATOM 979 O O . PRO A 1 121 ? 16.508 10.464 8.026 1 96.42 121 PRO A O 1
ATOM 982 N N . ASP A 1 122 ? 14.78 9.504 7.16 1 96.06 122 ASP A N 1
ATOM 983 C CA . ASP A 1 122 ? 14.522 8.686 8.341 1 96.06 122 ASP A CA 1
ATOM 984 C C . ASP A 1 122 ? 15.266 7.355 8.26 1 96.06 122 ASP A C 1
ATOM 986 O O . ASP A 1 122 ? 14.845 6.445 7.542 1 96.06 122 ASP A O 1
ATOM 990 N N . CYS A 1 123 ? 16.191 7.106 9.014 1 94.35 123 CYS A N 1
ATOM 991 C CA . CYS A 1 123 ? 17.085 5.957 8.914 1 94.35 123 CYS A CA 1
ATOM 992 C C . CYS A 1 123 ? 16.423 4.701 9.468 1 94.35 123 CYS A C 1
ATOM 994 O O . CYS A 1 123 ? 16.935 3.595 9.29 1 94.35 123 CYS A O 1
ATOM 996 N N . ARG A 1 124 ? 15.297 4.867 10.069 1 91.47 124 ARG A N 1
ATOM 997 C CA . ARG A 1 124 ? 14.541 3.693 10.494 1 91.47 124 ARG A CA 1
ATOM 998 C C . ARG A 1 124 ? 13.962 2.951 9.294 1 91.47 124 ARG A C 1
ATOM 1000 O O . ARG A 1 124 ? 13.559 1.791 9.41 1 91.47 124 ARG A O 1
ATOM 1007 N N . ILE A 1 125 ? 13.926 3.602 8.155 1 94.21 125 ILE A N 1
ATOM 1008 C CA . ILE A 1 125 ? 13.422 3.021 6.916 1 94.21 125 ILE A CA 1
ATOM 1009 C C . ILE A 1 125 ? 14.584 2.469 6.094 1 94.21 125 ILE A C 1
ATOM 1011 O O . ILE A 1 125 ? 15.613 3.132 5.939 1 94.21 125 ILE A O 1
ATOM 1015 N N . HIS A 1 126 ? 14.405 1.282 5.574 1 92.96 126 HIS A N 1
ATOM 1016 C CA . HIS A 1 126 ? 15.423 0.69 4.713 1 92.96 126 HIS A CA 1
ATOM 1017 C C . HIS A 1 126 ? 15.731 1.593 3.523 1 92.96 126 HIS A C 1
ATOM 1019 O O . HIS A 1 126 ? 14.828 2.214 2.959 1 92.96 126 HIS A O 1
ATOM 1025 N N . GLY A 1 127 ? 16.925 1.614 3.049 1 93.58 127 GLY A N 1
ATOM 1026 C CA . GLY A 1 127 ? 17.403 2.488 1.99 1 93.58 127 GLY A CA 1
ATOM 1027 C C . GLY A 1 127 ? 16.612 2.351 0.702 1 93.58 127 GLY A C 1
ATOM 1028 O O . GLY A 1 127 ? 16.434 3.327 -0.03 1 93.58 127 GLY A O 1
ATOM 1029 N N . TYR A 1 128 ? 16.062 1.169 0.409 1 93.97 128 TYR A N 1
ATOM 1030 C CA . TYR A 1 128 ? 15.303 0.933 -0.814 1 93.97 128 TYR A CA 1
ATOM 1031 C C . TYR A 1 128 ? 13.999 1.722 -0.808 1 93.97 128 TYR A C 1
ATOM 1033 O O . TYR A 1 128 ? 13.415 1.976 -1.864 1 93.97 128 TYR A O 1
ATOM 1041 N N . HIS A 1 129 ? 13.555 2.032 0.449 1 95.93 129 HIS A N 1
ATOM 1042 C CA . HIS A 1 129 ? 12.209 2.575 0.584 1 95.93 129 HIS A CA 1
ATOM 1043 C C . HIS A 1 129 ? 12.233 3.955 1.233 1 95.93 129 HIS A C 1
ATOM 1045 O O . HIS A 1 129 ? 11.201 4.449 1.691 1 95.93 129 HIS A O 1
ATOM 1051 N N . ARG A 1 130 ? 13.349 4.559 1.224 1 95.58 130 ARG A N 1
ATOM 1052 C CA . ARG A 1 130 ? 13.556 5.796 1.97 1 95.58 130 ARG A CA 1
ATOM 1053 C C . ARG A 1 130 ? 13.522 7.007 1.044 1 95.58 130 ARG A C 1
ATOM 1055 O O . ARG A 1 130 ? 14.262 7.063 0.059 1 95.58 130 ARG A O 1
ATOM 1062 N N . ALA A 1 131 ? 12.655 7.897 1.39 1 97.54 131 ALA A N 1
ATOM 1063 C CA . ALA A 1 131 ? 12.644 9.166 0.666 1 97.54 131 ALA A CA 1
ATOM 1064 C C . ALA A 1 131 ? 13.791 10.065 1.119 1 97.54 131 ALA A C 1
ATOM 1066 O O . ALA A 1 131 ? 14.195 10.028 2.284 1 97.54 131 ALA A O 1
ATOM 1067 N N . ASP A 1 132 ? 14.254 10.854 0.222 1 96.91 132 ASP A N 1
ATOM 1068 C CA . ASP A 1 132 ? 15.303 11.838 0.468 1 96.91 132 ASP A CA 1
ATOM 1069 C C . ASP A 1 132 ? 14.963 13.177 -0.182 1 96.91 132 ASP A C 1
ATOM 1071 O O . ASP A 1 132 ? 14.21 13.227 -1.157 1 96.91 132 ASP A O 1
ATOM 1075 N N . ALA A 1 133 ? 15.55 14.268 0.401 1 95.35 133 ALA A N 1
ATOM 1076 C CA . ALA A 1 133 ? 15.309 15.6 -0.149 1 95.35 133 ALA A CA 1
ATOM 1077 C C . ALA A 1 133 ? 15.759 15.682 -1.605 1 95.35 133 ALA A C 1
ATOM 1079 O O . ALA A 1 133 ? 15.162 16.404 -2.406 1 95.35 133 ALA A O 1
ATOM 1080 N N . LYS A 1 134 ? 16.746 14.962 -1.989 1 95.99 134 LYS A N 1
ATOM 1081 C CA . LYS A 1 134 ? 17.277 14.983 -3.348 1 95.99 134 LYS A CA 1
ATOM 1082 C C . LYS A 1 134 ? 16.239 14.489 -4.352 1 95.99 134 LYS A C 1
ATOM 1084 O O . LYS A 1 134 ? 16.33 14.786 -5.545 1 95.99 134 LYS A O 1
ATOM 1089 N N . ASP A 1 135 ? 15.279 13.657 -3.893 1 97.19 135 ASP A N 1
ATOM 1090 C CA . ASP A 1 135 ? 14.232 13.159 -4.78 1 97.19 135 ASP A CA 1
ATOM 1091 C C . ASP A 1 135 ? 13.354 14.3 -5.288 1 97.19 135 ASP A C 1
ATOM 1093 O O . ASP A 1 135 ? 12.674 14.161 -6.306 1 97.19 135 ASP A O 1
ATOM 1097 N N . TYR A 1 136 ? 13.371 15.382 -4.584 1 96.35 136 TYR A N 1
ATOM 1098 C CA . TYR A 1 136 ? 12.517 16.521 -4.901 1 96.35 136 TYR A CA 1
ATOM 1099 C C . TYR A 1 136 ? 13.277 17.562 -5.714 1 96.35 136 TYR A C 1
ATOM 1101 O O . TYR A 1 136 ? 12.719 18.597 -6.087 1 96.35 136 TYR A O 1
ATOM 1109 N N . CYS A 1 137 ? 14.497 17.286 -5.964 1 93.29 137 CYS A N 1
ATOM 1110 C CA . CYS A 1 137 ? 15.313 18.238 -6.709 1 93.29 137 CYS A CA 1
ATOM 1111 C C . CYS A 1 137 ? 14.869 18.315 -8.165 1 93.29 137 CYS A C 1
ATOM 1113 O O . CYS A 1 137 ? 14.573 17.291 -8.783 1 93.29 137 CYS A O 1
ATOM 1115 N N . ASP A 1 138 ? 14.746 19.528 -8.708 1 91.02 138 ASP A N 1
ATOM 1116 C CA . ASP A 1 138 ? 14.403 19.794 -10.102 1 91.02 138 ASP A CA 1
ATOM 1117 C C . ASP A 1 138 ? 13.008 19.269 -10.434 1 91.02 138 ASP A C 1
ATOM 1119 O O . ASP A 1 138 ? 12.822 18.58 -11.44 1 91.02 138 ASP A O 1
ATOM 1123 N N . THR A 1 139 ? 12.125 19.355 -9.508 1 94.71 139 THR A N 1
ATOM 1124 C CA . THR A 1 139 ? 10.718 19.027 -9.709 1 94.71 139 THR A CA 1
ATOM 1125 C C . THR A 1 139 ? 9.835 20.243 -9.441 1 94.71 139 THR A C 1
ATOM 1127 O O . THR A 1 139 ? 10.301 21.247 -8.898 1 94.71 139 THR A O 1
ATOM 1130 N N . GLU A 1 140 ? 8.655 20.213 -9.862 1 95.37 140 GLU A N 1
ATOM 1131 C CA . GLU A 1 140 ? 7.706 21.293 -9.608 1 95.37 140 GLU A CA 1
ATOM 1132 C C . GLU A 1 140 ? 7.023 21.12 -8.255 1 95.37 140 GLU A C 1
ATOM 1134 O O . GLU A 1 140 ? 6.219 21.961 -7.847 1 95.37 140 GLU A O 1
ATOM 1139 N N . TYR A 1 141 ? 7.326 20.018 -7.535 1 97.78 141 TYR A N 1
ATOM 1140 C CA . TYR A 1 141 ? 6.64 19.71 -6.285 1 97.78 141 TYR A CA 1
ATOM 1141 C C . TYR A 1 141 ? 7.426 20.233 -5.088 1 97.78 141 TYR A C 1
ATOM 1143 O O . TYR A 1 141 ? 8.659 20.262 -5.112 1 97.78 141 TYR A O 1
ATOM 1151 N N . GLU A 1 142 ? 6.711 20.538 -4.067 1 97.42 142 GLU A N 1
ATOM 1152 C CA . GLU A 1 142 ? 7.282 20.94 -2.786 1 97.42 142 GLU A CA 1
ATOM 1153 C C . GLU A 1 142 ? 7.237 19.796 -1.778 1 97.42 142 GLU A C 1
ATOM 1155 O O . GLU A 1 142 ? 6.456 18.855 -1.933 1 97.42 142 GLU A O 1
ATOM 1160 N N . MET A 1 143 ? 8.111 19.902 -0.843 1 96.98 143 MET A N 1
ATOM 1161 C CA . MET A 1 143 ? 8.087 18.987 0.295 1 96.98 143 MET A CA 1
ATOM 1162 C C . MET A 1 143 ? 7.02 19.401 1.303 1 96.98 143 MET A C 1
ATOM 1164 O O . MET A 1 143 ? 7.29 20.189 2.211 1 96.98 143 MET A O 1
ATOM 1168 N N . GLY A 1 144 ? 5.826 18.874 1.089 1 97.96 144 GLY A N 1
ATOM 1169 C CA . GLY A 1 144 ? 4.706 19.184 1.964 1 97.96 144 GLY A CA 1
ATOM 1170 C C . GLY A 1 144 ? 4.767 18.455 3.293 1 97.96 144 GLY A C 1
ATOM 1171 O O . GLY A 1 144 ? 5.057 17.258 3.337 1 97.96 144 GLY A O 1
ATOM 1172 N N . LEU A 1 145 ? 4.485 19.142 4.349 1 98.12 145 LEU A N 1
ATOM 1173 C CA . LEU A 1 145 ? 4.507 18.588 5.698 1 98.12 145 LEU A CA 1
ATOM 1174 C C . LEU A 1 145 ? 3.11 18.16 6.134 1 98.12 145 LEU A C 1
ATOM 1176 O O . LEU A 1 145 ? 2.168 18.953 6.079 1 98.12 145 LEU A O 1
ATOM 1180 N N . MET A 1 146 ? 2.973 16.918 6.59 1 98.58 146 MET A N 1
ATOM 1181 C CA . MET A 1 146 ? 1.685 16.451 7.095 1 98.58 146 MET A CA 1
ATOM 1182 C C . MET A 1 146 ? 1.451 16.939 8.521 1 98.58 146 MET A C 1
ATOM 1184 O O . MET A 1 146 ? 0.352 17.387 8.855 1 98.58 146 MET A O 1
ATOM 1188 N N . ALA A 1 147 ? 2.44 16.796 9.383 1 98.17 147 ALA A N 1
ATOM 1189 C CA . ALA A 1 147 ? 2.489 17.509 10.657 1 98.17 147 ALA A CA 1
ATOM 1190 C C . ALA A 1 147 ? 3.28 18.808 10.529 1 98.17 147 ALA A C 1
ATOM 1192 O O . ALA A 1 147 ? 4.474 18.787 10.222 1 98.17 147 ALA A O 1
ATOM 1193 N N . GLN A 1 148 ? 2.701 19.893 10.84 1 96.17 148 GLN A N 1
ATOM 1194 C CA . GLN A 1 148 ? 3.308 21.2 10.613 1 96.17 148 GLN A CA 1
ATOM 1195 C C . GLN A 1 148 ? 4.071 21.674 11.847 1 96.17 148 GLN A C 1
ATOM 1197 O O . GLN A 1 148 ? 3.601 21.508 12.975 1 96.17 148 GLN A O 1
ATOM 1202 N N . PRO A 1 149 ? 5.16 22.299 11.608 1 94.01 149 PRO A N 1
ATOM 1203 C CA . PRO A 1 149 ? 5.935 22.805 12.743 1 94.01 149 PRO A CA 1
ATOM 1204 C C . PRO A 1 149 ? 5.179 23.857 13.552 1 94.01 149 PRO A C 1
ATOM 1206 O O . PRO A 1 149 ? 5.362 23.956 14.767 1 94.01 149 PRO A O 1
ATOM 1209 N N . GLU A 1 150 ? 4.314 24.649 12.881 1 91.99 150 GLU A N 1
ATOM 1210 C CA . GLU A 1 150 ? 3.537 25.691 13.545 1 91.99 150 GLU A CA 1
ATOM 1211 C C . GLU A 1 150 ? 2.632 25.102 14.623 1 91.99 150 GLU A C 1
ATOM 1213 O O . GLU A 1 150 ? 2.112 25.83 15.471 1 91.99 150 GLU A O 1
ATOM 1218 N N . ASN A 1 151 ? 2.451 23.808 14.575 1 94.25 151 ASN A N 1
ATOM 1219 C CA . ASN A 1 151 ? 1.655 23.141 15.599 1 94.25 151 ASN A CA 1
ATOM 1220 C C . ASN A 1 151 ? 2.474 22.868 16.857 1 94.25 151 ASN A C 1
ATOM 1222 O O . ASN A 1 151 ? 1.926 22.47 17.886 1 94.25 151 ASN A O 1
ATOM 1226 N N . TYR A 1 152 ? 3.803 23.129 16.76 1 91.37 152 TYR A N 1
ATOM 1227 C CA . TYR A 1 152 ? 4.68 22.784 17.873 1 91.37 152 TYR A CA 1
ATOM 1228 C C . TYR A 1 152 ? 5.655 23.917 18.171 1 91.37 152 TYR A C 1
ATOM 1230 O O . TYR A 1 152 ? 6.857 23.686 18.323 1 91.37 152 TYR A O 1
ATOM 1238 N N . PRO A 1 153 ? 5.184 25.121 18.216 1 87.56 153 PRO A N 1
ATOM 1239 C CA . PRO A 1 153 ? 6.077 26.258 18.448 1 87.56 153 PRO A CA 1
ATOM 1240 C C . PRO A 1 153 ? 6.712 26.235 19.837 1 87.56 153 PRO A C 1
ATOM 1242 O O . PRO A 1 153 ? 7.658 26.983 20.1 1 87.56 153 PRO A O 1
ATOM 1245 N N . TYR A 1 154 ? 6.359 25.425 20.717 1 85.46 154 TYR A N 1
ATOM 1246 C CA . TYR A 1 154 ? 6.734 25.43 22.127 1 85.46 154 TYR A CA 1
ATOM 1247 C C . TYR A 1 154 ? 7.833 24.411 22.402 1 85.46 154 TYR A C 1
ATOM 1249 O O . TYR A 1 154 ? 8.352 24.335 23.519 1 85.46 154 TYR A O 1
ATOM 1257 N N . ASP A 1 155 ? 8.14 23.586 21.412 1 88.59 155 ASP A N 1
ATOM 1258 C CA . ASP A 1 155 ? 9.082 22.495 21.645 1 88.59 155 ASP A CA 1
ATOM 1259 C C . ASP A 1 155 ? 10.008 22.305 20.445 1 88.59 155 ASP A C 1
ATOM 1261 O O . ASP A 1 155 ? 9.554 21.955 19.354 1 88.59 155 ASP A O 1
ATOM 1265 N N . GLN A 1 156 ? 11.241 22.399 20.711 1 89.6 156 GLN A N 1
ATOM 1266 C CA . GLN A 1 156 ? 12.243 22.372 19.65 1 89.6 156 GLN A CA 1
ATOM 1267 C C . GLN A 1 156 ? 12.302 21 18.985 1 89.6 156 GLN A C 1
ATOM 1269 O O . GLN A 1 156 ? 12.419 20.902 17.762 1 89.6 156 GLN A O 1
ATOM 1274 N N . GLU A 1 157 ? 12.316 19.986 19.778 1 91.55 157 GLU A N 1
ATOM 1275 C CA . GLU A 1 157 ? 12.399 18.635 19.232 1 91.55 157 GLU A CA 1
ATOM 1276 C C . GLU A 1 157 ? 11.219 18.339 18.31 1 91.55 157 GLU A C 1
ATOM 1278 O O . GLU A 1 157 ? 11.407 17.874 17.184 1 91.55 157 GLU A O 1
ATOM 1283 N N . SER A 1 158 ? 10.047 18.633 18.802 1 93 158 SER A N 1
ATOM 1284 C CA . SER A 1 158 ? 8.846 18.414 18.002 1 93 158 SER A CA 1
ATOM 1285 C C . SER A 1 158 ? 8.875 19.244 16.723 1 93 158 SER A C 1
ATOM 1287 O O . SER A 1 158 ? 8.495 18.76 15.655 1 93 158 SER A O 1
ATOM 1289 N N . PHE A 1 159 ? 9.338 20.45 16.908 1 93.69 159 PHE A N 1
ATOM 1290 C CA . PHE A 1 159 ? 9.45 21.356 15.77 1 93.69 159 PHE A CA 1
ATOM 1291 C C . PHE A 1 159 ? 10.378 20.779 14.708 1 93.69 159 PHE A C 1
ATOM 1293 O O . PHE A 1 159 ? 10.009 20.693 13.535 1 93.69 159 PHE A O 1
ATOM 1300 N N . CYS A 1 160 ? 11.518 20.323 15.084 1 94.69 160 CYS A N 1
ATOM 1301 C CA . CYS A 1 160 ? 12.534 19.841 14.156 1 94.69 160 CYS A CA 1
ATOM 1302 C C . CYS A 1 160 ? 12.121 18.511 13.536 1 94.69 160 CYS A C 1
ATOM 1304 O O . CYS A 1 160 ? 12.436 18.237 12.377 1 94.69 160 CYS A O 1
ATOM 1306 N N . GLU A 1 161 ? 11.394 17.696 14.26 1 96.3 161 GLU A N 1
ATOM 1307 C CA . GLU A 1 161 ? 10.975 16.38 13.789 1 96.3 161 GLU A CA 1
ATOM 1308 C C . GLU A 1 161 ? 10.013 16.496 12.61 1 96.3 161 GLU A C 1
ATOM 1310 O O . GLU A 1 161 ? 9.864 15.554 11.829 1 96.3 161 GLU A O 1
ATOM 1315 N N . CYS A 1 162 ? 9.356 17.65 12.477 1 97.13 162 CYS A N 1
ATOM 1316 C CA . CYS A 1 162 ? 8.413 17.852 11.383 1 97.13 162 CYS A CA 1
ATOM 1317 C C . CYS A 1 162 ? 9.12 17.791 10.034 1 97.13 162 CYS A C 1
ATOM 1319 O O . CYS A 1 162 ? 8.481 17.577 9.003 1 97.13 162 CYS A O 1
ATOM 1321 N N . PHE A 1 163 ? 10.441 17.95 10.043 1 97.02 163 PHE A N 1
ATOM 1322 C CA . PHE A 1 163 ? 11.189 18.02 8.793 1 97.02 163 PHE A CA 1
ATOM 1323 C C . PHE A 1 163 ? 11.836 16.678 8.473 1 97.02 163 PHE A C 1
ATOM 1325 O O . PHE A 1 163 ? 12.705 16.593 7.602 1 97.02 163 PHE A O 1
ATOM 1332 N N . THR A 1 164 ? 11.387 15.645 9.158 1 97.72 164 THR A N 1
ATOM 1333 C CA . THR A 1 164 ? 11.794 14.287 8.81 1 97.72 164 THR A CA 1
ATOM 1334 C C . THR A 1 164 ? 11.028 13.791 7.587 1 97.72 164 THR A C 1
ATOM 1336 O O . THR A 1 164 ? 9.811 13.962 7.498 1 97.72 164 THR A O 1
ATOM 1339 N N . MET A 1 165 ? 11.666 13.076 6.709 1 98.24 165 MET A N 1
ATOM 1340 C CA . MET A 1 165 ? 11.136 12.783 5.38 1 98.24 165 MET A CA 1
ATOM 1341 C C . MET A 1 165 ? 9.928 11.856 5.469 1 98.24 165 MET A C 1
ATOM 1343 O O . MET A 1 165 ? 9.096 11.826 4.561 1 98.24 165 MET A O 1
ATOM 1347 N N . THR A 1 166 ? 9.786 11.098 6.535 1 97.95 166 THR A N 1
ATOM 1348 C CA . THR A 1 166 ? 8.627 10.224 6.68 1 97.95 166 THR A CA 1
ATOM 1349 C C . THR A 1 166 ? 7.365 11.04 6.947 1 97.95 166 THR A C 1
ATOM 1351 O O . THR A 1 166 ? 6.253 10.51 6.889 1 97.95 166 THR A O 1
ATOM 1354 N N . ASN A 1 167 ? 7.535 12.33 7.2 1 98.55 167 ASN A N 1
ATOM 1355 C CA . ASN A 1 167 ? 6.424 13.256 7.393 1 98.55 167 ASN A CA 1
ATOM 1356 C C . ASN A 1 167 ? 6.146 14.069 6.132 1 98.55 167 ASN A C 1
ATOM 1358 O O . ASN A 1 167 ? 5.267 14.932 6.126 1 98.55 167 ASN A O 1
ATOM 1362 N N . ILE A 1 168 ? 6.907 13.862 5.065 1 98.62 168 ILE A N 1
ATOM 1363 C CA . ILE A 1 168 ? 6.895 14.726 3.889 1 98.62 168 ILE A CA 1
ATOM 1364 C C . ILE A 1 168 ? 6.172 14.025 2.742 1 98.62 168 ILE A C 1
ATOM 1366 O O . ILE A 1 168 ? 6.357 12.826 2.523 1 98.62 168 ILE A O 1
ATOM 1370 N N . VAL A 1 169 ? 5.4 14.733 2.001 1 98.74 169 VAL A N 1
ATOM 1371 C CA . VAL A 1 169 ? 4.679 14.266 0.821 1 98.74 169 VAL A CA 1
ATOM 1372 C C . VAL A 1 169 ? 4.79 15.303 -0.295 1 98.74 169 VAL A C 1
ATOM 1374 O O . VAL A 1 169 ? 4.722 16.507 -0.041 1 98.74 169 VAL A O 1
ATOM 1377 N N . PRO A 1 170 ? 4.964 14.873 -1.523 1 98.81 170 PRO A N 1
ATOM 1378 C CA . PRO A 1 170 ? 4.996 15.864 -2.6 1 98.81 170 PRO A CA 1
ATOM 1379 C C . PRO A 1 170 ? 3.672 16.609 -2.757 1 98.81 170 PRO A C 1
ATOM 1381 O O . PRO A 1 170 ? 2.617 15.981 -2.881 1 98.81 170 PRO A O 1
ATOM 1384 N N . GLN A 1 171 ? 3.739 17.914 -2.764 1 98.74 171 GLN A N 1
ATOM 1385 C CA . GLN A 1 171 ? 2.564 18.758 -2.955 1 98.74 171 GLN A CA 1
ATOM 1386 C C . GLN A 1 171 ? 2.817 19.82 -4.022 1 98.74 171 GLN A C 1
ATOM 1388 O O . GLN A 1 171 ? 3.929 20.341 -4.136 1 98.74 171 GLN A O 1
ATOM 1393 N N . VAL A 1 172 ? 1.783 20.1 -4.735 1 98.3 172 VAL A N 1
ATOM 1394 C CA . VAL A 1 172 ? 1.818 21.24 -5.645 1 98.3 172 VAL A CA 1
ATOM 1395 C C . VAL A 1 172 ? 1.894 22.538 -4.844 1 98.3 172 VAL A C 1
ATOM 1397 O O . VAL A 1 172 ? 1.144 22.726 -3.883 1 98.3 172 VAL A O 1
ATOM 1400 N N . PRO A 1 173 ? 2.748 23.473 -5.247 1 97.14 173 PRO A N 1
ATOM 1401 C CA . PRO A 1 173 ? 2.95 24.691 -4.459 1 97.14 173 PRO A CA 1
ATOM 1402 C C . PRO A 1 173 ? 1.653 25.459 -4.217 1 97.14 173 PRO A C 1
ATOM 1404 O O . PRO A 1 173 ? 1.377 25.873 -3.088 1 97.14 173 PRO A O 1
ATOM 1407 N N . GLY A 1 174 ? 0.799 25.701 -5.266 1 95.82 174 GLY A N 1
ATOM 1408 C CA . GLY A 1 174 ? -0.451 26.43 -5.127 1 95.82 174 GLY A CA 1
ATOM 1409 C C . GLY A 1 174 ? -1.434 25.755 -4.189 1 95.82 174 GLY A C 1
ATOM 1410 O O . GLY A 1 174 ? -2.303 26.412 -3.613 1 95.82 174 GLY A O 1
ATOM 1411 N N . PHE A 1 175 ? -1.34 24.497 -4.084 1 97.39 175 PHE A N 1
ATOM 1412 C CA . PHE A 1 175 ? -2.142 23.728 -3.139 1 97.39 175 PHE A CA 1
ATOM 1413 C C . PHE A 1 175 ? -1.579 23.848 -1.729 1 97.39 175 PHE A C 1
ATOM 1415 O O . PHE A 1 175 ? -2.319 24.114 -0.779 1 97.39 175 PHE A O 1
ATOM 1422 N N . ASN A 1 176 ? -0.254 23.623 -1.55 1 96.88 176 ASN A N 1
ATOM 1423 C CA . ASN A 1 176 ? 0.443 23.615 -0.269 1 96.88 176 ASN A CA 1
ATOM 1424 C C . ASN A 1 176 ? 0.304 24.952 0.453 1 96.88 176 ASN A C 1
ATOM 1426 O O . ASN A 1 176 ? -0.009 24.989 1.645 1 96.88 176 ASN A O 1
ATOM 1430 N N . CYS A 1 177 ? 0.498 26.083 -0.263 1 94.66 177 CYS A N 1
ATOM 1431 C CA . CYS A 1 177 ? 0.417 27.423 0.307 1 94.66 177 CYS A CA 1
ATOM 1432 C C . CYS A 1 177 ? -0.96 28.033 0.072 1 94.66 177 CYS A C 1
ATOM 1434 O O . CYS A 1 177 ? -1.143 29.242 0.229 1 94.66 177 CYS A O 1
ATOM 1436 N N . GLY A 1 178 ? -1.911 27.277 -0.354 1 95.51 178 GLY A N 1
ATOM 1437 C CA . GLY A 1 178 ? -3.269 27.713 -0.636 1 95.51 178 GLY A CA 1
ATOM 1438 C C . GLY A 1 178 ? -4.315 26.972 0.177 1 95.51 178 GLY A C 1
ATOM 1439 O O . GLY A 1 178 ? -4.332 27.064 1.406 1 95.51 178 GLY A O 1
ATOM 1440 N N . PRO A 1 179 ? -5.128 26.177 -0.52 1 97.23 179 PRO A N 1
ATOM 1441 C CA . PRO A 1 179 ? -6.258 25.576 0.191 1 97.23 179 PRO A CA 1
ATOM 1442 C C . PRO A 1 179 ? -5.818 24.641 1.316 1 97.23 179 PRO A C 1
ATOM 1444 O O . PRO A 1 179 ? -6.477 24.569 2.356 1 97.23 179 PRO A O 1
ATOM 1447 N N . TRP A 1 180 ? -4.795 23.912 1.118 1 98.15 180 TRP A N 1
ATOM 1448 C CA . TRP A 1 180 ? -4.331 23.004 2.161 1 98.15 180 TRP A CA 1
ATOM 1449 C C . TRP A 1 180 ? -3.849 23.779 3.383 1 98.15 180 TRP A C 1
ATOM 1451 O O . TRP A 1 180 ? -4.185 23.432 4.518 1 98.15 180 TRP A O 1
ATOM 1461 N N . PHE A 1 181 ? -3.038 24.81 3.134 1 96.84 181 PHE A N 1
ATOM 1462 C CA . PHE A 1 181 ? -2.581 25.684 4.208 1 96.84 181 PHE A CA 1
ATOM 1463 C C . PHE A 1 181 ? -3.764 26.317 4.931 1 96.84 181 PHE A C 1
ATOM 1465 O O . PHE A 1 181 ? -3.762 26.424 6.16 1 96.84 181 PHE A O 1
ATOM 1472 N N . ASP A 1 182 ? -4.753 26.726 4.171 1 97.45 182 ASP A N 1
ATOM 1473 C CA . ASP A 1 182 ? -5.945 27.32 4.767 1 97.45 182 ASP A CA 1
ATOM 1474 C C . ASP A 1 182 ? -6.636 26.338 5.71 1 97.45 182 ASP A C 1
ATOM 1476 O O . ASP A 1 182 ? -7.11 26.725 6.78 1 97.45 182 ASP A O 1
ATOM 1480 N N . LEU A 1 183 ? -6.739 25.105 5.299 1 98.4 183 LEU A N 1
ATOM 1481 C CA . LEU A 1 183 ? -7.338 24.085 6.153 1 98.4 183 LEU A CA 1
ATOM 1482 C C . LEU A 1 183 ? -6.521 23.895 7.427 1 98.4 183 LEU A C 1
ATOM 1484 O O . LEU A 1 183 ? -7.083 23.778 8.518 1 98.4 183 LEU A O 1
ATOM 1488 N N . GLU A 1 184 ? -5.217 23.835 7.322 1 97.52 184 GLU A N 1
ATOM 1489 C CA . GLU A 1 184 ? -4.34 23.697 8.481 1 97.52 184 GLU A CA 1
ATOM 1490 C C . GLU A 1 184 ? -4.533 24.852 9.459 1 97.52 184 GLU A C 1
ATOM 1492 O O . GLU A 1 184 ? -4.595 24.641 10.672 1 97.52 184 GLU A O 1
ATOM 1497 N N . CYS A 1 185 ? -4.636 26.04 8.927 1 96.66 185 CYS A N 1
ATOM 1498 C CA . CYS A 1 185 ? -4.878 27.221 9.749 1 96.66 185 CYS A CA 1
ATOM 1499 C C . CYS A 1 185 ? -6.233 27.136 10.441 1 96.66 185 CYS A C 1
ATOM 1501 O O . CYS A 1 185 ? -6.353 27.461 11.623 1 96.66 185 CYS A O 1
ATOM 1503 N N . TYR A 1 186 ? -7.243 26.743 9.663 1 97.75 186 TYR A N 1
ATOM 1504 C CA . TYR A 1 186 ? -8.579 26.579 10.226 1 97.75 186 TYR A CA 1
ATOM 1505 C C . TYR A 1 186 ? -8.556 25.628 11.417 1 97.75 186 TYR A C 1
ATOM 1507 O O . TYR A 1 186 ? -9.145 25.917 12.461 1 97.75 186 TYR A O 1
ATOM 1515 N N . VAL A 1 187 ? -7.856 24.486 11.301 1 97.93 187 VAL A N 1
ATOM 1516 C CA . VAL A 1 187 ? -7.764 23.5 12.373 1 97.93 187 VAL A CA 1
ATOM 1517 C C . VAL A 1 187 ? -7.087 24.124 13.592 1 97.93 187 VAL A C 1
ATOM 1519 O O . VAL A 1 187 ? -7.612 24.052 14.706 1 97.93 187 VAL A O 1
ATOM 1522 N N . ARG A 1 188 ? -5.968 24.735 13.416 1 95.14 188 ARG A N 1
ATOM 1523 C CA . ARG A 1 188 ? -5.149 25.257 14.505 1 95.14 188 ARG A CA 1
ATOM 1524 C C . ARG A 1 188 ? -5.811 26.467 15.155 1 95.14 188 ARG A C 1
ATOM 1526 O O . ARG A 1 188 ? -5.941 26.527 16.38 1 95.14 188 ARG A O 1
ATOM 1533 N N . GLU A 1 189 ? -6.277 27.435 14.287 1 93.68 189 GLU A N 1
ATOM 1534 C CA . GLU A 1 189 ? -6.674 28.749 14.784 1 93.68 189 GLU A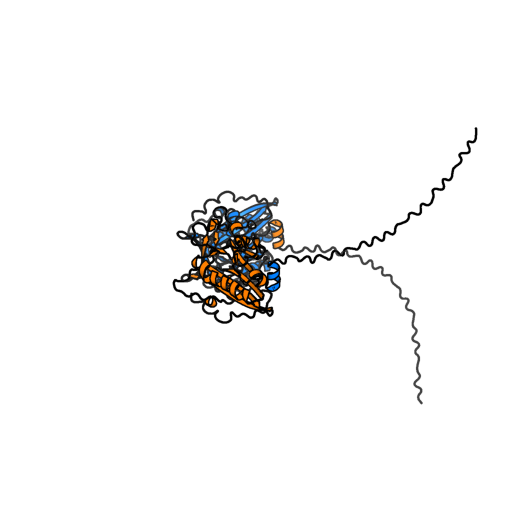 CA 1
ATOM 1535 C C . GLU A 1 189 ? -8.147 28.768 15.18 1 93.68 189 GLU A C 1
ATOM 1537 O O . GLU A 1 189 ? -8.589 29.66 15.908 1 93.68 189 GLU A O 1
ATOM 1542 N N . LYS A 1 190 ? -8.892 27.838 14.694 1 95.96 190 LYS A N 1
ATOM 1543 C CA . LYS A 1 190 ? -10.307 27.822 15.05 1 95.96 190 LYS A CA 1
ATOM 1544 C C . LYS A 1 190 ? -10.649 26.595 15.892 1 95.96 190 LYS A C 1
ATOM 1546 O O . LYS A 1 190 ? -11.035 26.723 17.056 1 95.96 190 LYS A O 1
ATOM 1551 N N . LEU A 1 191 ? -10.447 25.439 15.353 1 96.87 191 LEU A N 1
ATOM 1552 C CA . LEU A 1 191 ? -10.904 24.229 16.027 1 96.87 191 LEU A CA 1
ATOM 1553 C C . LEU A 1 191 ? -10.172 24.035 17.351 1 96.87 191 LEU A C 1
ATOM 1555 O O . LEU A 1 191 ? -10.796 23.741 18.373 1 96.87 191 LEU A O 1
ATOM 1559 N N . VAL A 1 192 ? -8.873 24.153 17.355 1 95.61 192 VAL A N 1
ATOM 1560 C CA . VAL A 1 192 ? -8.106 23.93 18.576 1 95.61 192 VAL A CA 1
ATOM 1561 C C . VAL A 1 192 ? -8.42 25.026 19.592 1 95.61 192 VAL A C 1
ATOM 1563 O O . VAL A 1 192 ? -8.533 24.757 20.79 1 95.61 192 VAL A O 1
ATOM 1566 N N . ARG A 1 193 ? -8.58 26.263 19.142 1 91.88 193 ARG A N 1
ATOM 1567 C CA . ARG A 1 193 ? -8.832 27.393 20.03 1 91.88 193 ARG A CA 1
ATOM 1568 C C . ARG A 1 193 ? -10.185 27.255 20.721 1 91.88 193 ARG A C 1
ATOM 1570 O O . ARG A 1 193 ? -10.352 27.69 21.862 1 91.88 193 ARG A O 1
ATOM 1577 N N . GLU A 1 194 ? -11.085 26.637 20.08 1 93.48 194 GLU A N 1
ATOM 1578 C CA . GLU A 1 194 ? -12.465 26.66 20.555 1 93.48 194 GLU A CA 1
ATOM 1579 C C . GLU A 1 194 ? -12.831 25.352 21.252 1 93.48 194 GLU A C 1
ATOM 1581 O O . GLU A 1 194 ? -13.947 25.201 21.752 1 93.48 194 GLU A O 1
ATOM 1586 N N . ASN A 1 195 ? -11.902 24.431 21.287 1 94.27 195 ASN A N 1
ATOM 1587 C CA . ASN A 1 195 ? -12.246 23.113 21.808 1 94.27 195 ASN A CA 1
ATOM 1588 C C . ASN A 1 195 ? -11.168 22.582 22.749 1 94.27 195 ASN A C 1
ATOM 1590 O O . ASN A 1 195 ? -10.089 23.168 22.856 1 94.27 195 ASN A O 1
ATOM 1594 N N . LYS A 1 196 ? -11.463 21.516 23.444 1 90.22 196 LYS A N 1
ATOM 1595 C CA . LYS A 1 196 ? -10.567 20.91 24.424 1 90.22 196 LYS A CA 1
ATOM 1596 C C . LYS A 1 196 ? -9.368 20.256 23.743 1 90.22 196 LYS A C 1
ATOM 1598 O O . LYS A 1 196 ? -8.24 20.352 24.231 1 90.22 196 LYS A O 1
ATOM 1603 N N . GLY A 1 197 ? -9.659 19.585 22.615 1 93.35 197 GLY A N 1
ATOM 1604 C CA . GLY A 1 197 ? -8.632 18.868 21.877 1 93.35 197 GLY A CA 1
ATOM 1605 C C . GLY A 1 197 ? -9.069 18.471 20.479 1 93.35 197 GLY A C 1
ATOM 1606 O O . GLY A 1 197 ? -10.26 18.28 20.227 1 93.35 197 GLY A O 1
ATOM 1607 N N . VAL A 1 198 ? -8.102 18.428 19.674 1 97.18 198 VAL A N 1
ATOM 1608 C CA . VAL A 1 198 ? -8.379 18.072 18.286 1 97.18 198 VAL A CA 1
ATOM 1609 C C . VAL A 1 198 ? -7.406 16.99 17.826 1 97.18 198 VAL A C 1
ATOM 1611 O O . VAL A 1 198 ? -6.193 17.121 18.002 1 97.18 198 VAL A O 1
ATOM 1614 N N . TYR A 1 199 ? -7.915 15.875 17.348 1 96.39 199 TYR A N 1
ATOM 1615 C CA . TYR A 1 199 ? -7.144 14.793 16.746 1 96.39 199 TYR A CA 1
ATOM 1616 C C . TYR A 1 199 ? -7.184 14.874 15.225 1 96.39 199 TYR A C 1
ATOM 1618 O O . TYR A 1 199 ? -8.26 14.846 14.624 1 96.39 199 TYR A O 1
ATOM 1626 N N . VAL A 1 200 ? -6.023 14.943 14.647 1 98.36 200 VAL A N 1
ATOM 1627 C CA . VAL A 1 200 ? -5.951 15.214 13.215 1 98.36 200 VAL A CA 1
ATOM 1628 C C . VAL A 1 200 ? -5.178 14.099 12.516 1 98.36 200 VAL A C 1
ATOM 1630 O O . VAL A 1 200 ? -4 13.875 12.806 1 98.36 200 VAL A O 1
ATOM 1633 N N . CYS A 1 201 ? -5.817 13.416 11.638 1 98.23 201 CYS A N 1
ATOM 1634 C CA . CYS A 1 201 ? -5.174 12.425 10.783 1 98.23 201 CYS A CA 1
ATOM 1635 C C . CYS A 1 201 ? -5.099 12.915 9.341 1 98.23 201 CYS A C 1
ATOM 1637 O O . CYS A 1 201 ? -6.128 13.174 8.715 1 98.23 201 CYS A O 1
ATOM 1639 N N . SER A 1 202 ? -3.933 13.052 8.836 1 98.71 202 SER A N 1
ATOM 1640 C CA . SER A 1 202 ? -3.705 13.526 7.475 1 98.71 202 SER A CA 1
ATOM 1641 C C . SER A 1 202 ? -2.995 12.471 6.634 1 98.71 202 SER A C 1
ATOM 1643 O O . SER A 1 202 ? -2.135 11.745 7.135 1 98.71 202 SER A O 1
ATOM 1645 N N . GLY A 1 203 ? -3.324 12.464 5.368 1 98.64 203 GLY A N 1
ATOM 1646 C CA . GLY A 1 203 ? -2.632 11.513 4.513 1 98.64 203 GLY A CA 1
ATOM 1647 C C . GLY A 1 203 ? -2.935 11.705 3.039 1 98.64 203 GLY A C 1
ATOM 1648 O O . GLY A 1 203 ? -3.781 12.525 2.676 1 98.64 203 GLY A O 1
ATOM 1649 N N . PRO A 1 204 ? -2.241 11.004 2.224 1 98.76 204 PRO A N 1
ATOM 1650 C CA . PRO A 1 204 ? -2.395 11.055 0.768 1 98.76 204 PRO A CA 1
ATOM 1651 C C . PRO A 1 204 ? -3.447 10.077 0.251 1 98.76 204 PRO A C 1
ATOM 1653 O O . PRO A 1 204 ? -3.834 9.147 0.964 1 98.76 204 PRO A O 1
ATOM 1656 N N . LEU A 1 205 ? -3.96 10.357 -0.93 1 98.73 205 LEU A N 1
ATOM 1657 C CA . LEU A 1 205 ? -4.84 9.477 -1.69 1 98.73 205 LEU A CA 1
ATOM 1658 C C . LEU A 1 205 ? -4.417 9.416 -3.154 1 98.73 205 LEU A C 1
ATOM 1660 O O . LEU A 1 205 ? -3.873 10.386 -3.688 1 98.73 205 LEU A O 1
ATOM 1664 N N . PHE A 1 206 ? -4.633 8.336 -3.756 1 98.6 206 PHE A N 1
ATOM 1665 C CA . PHE A 1 206 ? -4.491 8.125 -5.192 1 98.6 206 PHE A CA 1
ATOM 1666 C C . PHE A 1 206 ? -5.83 7.757 -5.82 1 98.6 206 PHE A C 1
ATOM 1668 O O . PHE A 1 206 ? -6.232 6.592 -5.801 1 98.6 206 PHE A O 1
ATOM 1675 N N . LEU A 1 207 ? -6.472 8.713 -6.362 1 98.31 207 LEU A N 1
ATOM 1676 C CA . LEU A 1 207 ? -7.818 8.499 -6.882 1 98.31 207 LEU A CA 1
ATOM 1677 C C . LEU A 1 207 ? -7.778 8.144 -8.364 1 98.31 207 LEU A C 1
ATOM 1679 O O . LEU A 1 207 ? -6.94 8.658 -9.108 1 98.31 207 LEU A O 1
ATOM 1683 N N . PRO A 1 208 ? -8.689 7.288 -8.746 1 97.39 208 PRO A N 1
ATOM 1684 C CA . PRO A 1 208 ? -8.795 6.981 -10.175 1 97.39 208 PRO A CA 1
ATOM 1685 C C . PRO A 1 208 ? -9.428 8.116 -10.977 1 97.39 208 PRO A C 1
ATOM 1687 O O . PRO A 1 208 ? -10.147 8.947 -10.416 1 97.39 208 PRO A O 1
ATOM 1690 N N . CYS A 1 209 ? -9.087 8.111 -12.235 1 95.94 209 CYS A N 1
ATOM 1691 C CA . CYS A 1 209 ? -9.698 9.053 -13.166 1 95.94 209 CYS A CA 1
ATOM 1692 C C . CYS A 1 209 ? -10.133 8.351 -14.446 1 95.94 209 CYS A C 1
ATOM 1694 O O . CYS A 1 209 ? -9.566 7.322 -14.818 1 95.94 209 CYS A O 1
ATOM 1696 N N . ALA A 1 210 ? -11.1 8.888 -15.062 1 93.22 210 ALA A N 1
ATOM 1697 C CA . ALA A 1 210 ? -11.597 8.322 -16.314 1 93.22 210 ALA A CA 1
ATOM 1698 C C . ALA A 1 210 ? -10.702 8.714 -17.486 1 93.22 210 ALA A C 1
ATOM 1700 O O . ALA A 1 210 ? -10.307 9.876 -17.613 1 93.22 210 ALA A O 1
ATOM 1701 N N . GLU A 1 211 ? -10.306 7.794 -18.237 1 91.35 211 GLU A N 1
ATOM 1702 C CA . GLU A 1 211 ? -9.598 7.972 -19.502 1 91.35 211 GLU A CA 1
ATOM 1703 C C . GLU A 1 211 ? -10.266 7.182 -20.624 1 91.35 211 GLU A C 1
ATOM 1705 O O . GLU A 1 211 ? -10.062 5.973 -20.746 1 91.35 211 GLU A O 1
ATOM 1710 N N . ASP A 1 212 ? -10.981 7.871 -21.465 1 87.83 212 ASP A N 1
ATOM 1711 C CA . ASP A 1 212 ? -11.739 7.215 -22.525 1 87.83 212 ASP A CA 1
AT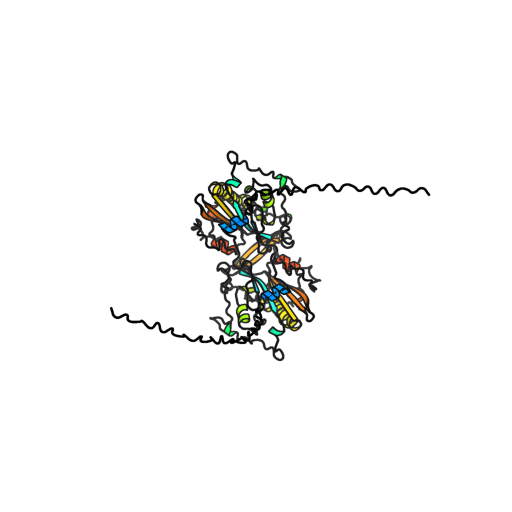OM 1712 C C . ASP A 1 212 ? -12.676 6.153 -21.954 1 87.83 212 ASP A C 1
ATOM 1714 O O . ASP A 1 212 ? -13.527 6.455 -21.114 1 87.83 212 ASP A O 1
ATOM 1718 N N . ASP A 1 213 ? -12.456 4.903 -22.334 1 87.41 213 ASP A N 1
ATOM 1719 C CA . ASP A 1 213 ? -13.376 3.851 -21.913 1 87.41 213 ASP A CA 1
ATOM 1720 C C . ASP A 1 213 ? -12.792 3.039 -20.759 1 87.41 213 ASP A C 1
ATOM 1722 O O . ASP A 1 213 ? -13.238 1.922 -20.49 1 87.41 213 ASP A O 1
ATOM 1726 N N . ARG A 1 214 ? -11.791 3.763 -20.145 1 92.27 214 ARG A N 1
ATOM 1727 C CA . ARG A 1 214 ? -11.154 3.057 -19.038 1 92.27 214 ARG A CA 1
ATOM 1728 C C . ARG A 1 214 ? -11.005 3.967 -17.823 1 92.27 214 ARG A C 1
ATOM 1730 O O . ARG A 1 214 ? -11.044 5.193 -17.95 1 92.27 214 ARG A O 1
ATOM 1737 N N . THR A 1 215 ? -10.946 3.345 -16.7 1 96.36 215 THR A N 1
ATOM 1738 C CA . THR A 1 215 ? -10.581 4.035 -15.467 1 96.36 215 THR A CA 1
ATOM 1739 C C . THR A 1 215 ? -9.138 3.723 -15.081 1 96.36 215 THR A C 1
ATOM 1741 O O . THR A 1 215 ? -8.724 2.562 -15.092 1 96.36 215 THR A O 1
ATOM 1744 N N . VAL A 1 216 ? -8.369 4.817 -14.773 1 97.7 216 VAL A N 1
ATOM 1745 C CA . VAL A 1 216 ? -6.946 4.611 -14.523 1 97.7 216 VAL A CA 1
ATOM 1746 C C . VAL A 1 216 ? -6.52 5.398 -13.286 1 97.7 216 VAL A C 1
ATOM 1748 O O . VAL A 1 216 ? -7.177 6.369 -12.903 1 97.7 216 VAL A O 1
ATOM 1751 N N . LYS A 1 217 ? -5.534 4.901 -12.643 1 98.11 217 LYS A N 1
ATOM 1752 C CA . LYS A 1 217 ? -4.736 5.694 -11.713 1 98.11 217 LYS A CA 1
ATOM 1753 C C . LYS A 1 217 ? -3.41 6.111 -12.343 1 98.11 217 LYS A C 1
ATOM 1755 O O . LYS A 1 217 ? -2.709 5.285 -12.931 1 98.11 217 LYS A O 1
ATOM 1760 N N . GLN A 1 218 ? -3.14 7.373 -12.295 1 97.54 218 GLN A N 1
ATOM 1761 C CA . GLN A 1 218 ? -1.91 7.926 -12.853 1 97.54 218 GLN A CA 1
ATOM 1762 C C . GLN A 1 218 ? -1.338 9.015 -11.95 1 97.54 218 GLN A C 1
ATOM 1764 O O . GLN A 1 218 ? -2.063 9.91 -11.512 1 97.54 218 GLN A O 1
ATOM 1769 N N . PHE A 1 219 ? -0.08 8.915 -11.658 1 98.2 219 PHE A N 1
ATOM 1770 C CA . PHE A 1 219 ? 0.575 9.909 -10.816 1 98.2 219 PHE A CA 1
ATOM 1771 C C . PHE A 1 219 ? 2.074 9.947 -11.089 1 98.2 219 PHE A C 1
ATOM 1773 O O . PHE A 1 219 ? 2.643 8.976 -11.593 1 98.2 219 PHE A O 1
ATOM 1780 N N . ASP A 1 220 ? 2.708 11.033 -10.783 1 97.99 220 ASP A N 1
ATOM 1781 C CA . ASP A 1 220 ? 4.145 11.206 -10.973 1 97.99 220 ASP A CA 1
ATOM 1782 C C . ASP A 1 220 ? 4.935 10.453 -9.905 1 97.99 220 ASP A C 1
ATOM 1784 O O . ASP A 1 220 ? 4.422 10.191 -8.815 1 97.99 220 ASP A O 1
ATOM 1788 N N . VAL A 1 221 ? 6.092 10.119 -10.226 1 98.02 221 VAL A N 1
ATOM 1789 C CA . VAL A 1 221 ? 7.087 9.575 -9.308 1 98.02 221 VAL A CA 1
ATOM 1790 C C . VAL A 1 221 ? 8.366 10.406 -9.382 1 98.02 221 VAL A C 1
ATOM 1792 O O . VAL A 1 221 ? 8.812 10.777 -10.471 1 98.02 221 VAL A O 1
ATOM 1795 N N . LEU A 1 222 ? 8.946 10.682 -8.193 1 98.05 222 LEU A N 1
ATOM 1796 C CA . LEU A 1 222 ? 10.057 11.626 -8.136 1 98.05 222 LEU A CA 1
ATOM 1797 C C . LEU A 1 222 ? 11.364 10.91 -7.814 1 98.05 222 LEU A C 1
ATOM 1799 O O . LEU A 1 222 ? 11.413 10.077 -6.906 1 98.05 222 LEU A O 1
ATOM 1803 N N . GLY A 1 223 ? 12.394 11.262 -8.514 1 95.39 223 GLY A N 1
ATOM 1804 C CA . GLY A 1 223 ? 13.759 10.886 -8.182 1 95.39 223 GLY A CA 1
ATOM 1805 C C . GLY A 1 223 ? 14.012 9.395 -8.297 1 95.39 223 GLY A C 1
ATOM 1806 O O . GLY A 1 223 ? 13.131 8.641 -8.713 1 95.39 223 GLY A O 1
ATOM 1807 N N . ASP A 1 224 ? 15.196 8.99 -7.837 1 91.07 224 ASP A N 1
ATOM 1808 C CA . ASP A 1 224 ? 15.609 7.59 -7.87 1 91.07 224 ASP A CA 1
ATOM 1809 C C . ASP A 1 224 ? 14.887 6.779 -6.796 1 91.07 224 ASP A C 1
ATOM 1811 O O . ASP A 1 224 ? 14.765 5.557 -6.911 1 91.07 224 ASP A O 1
ATOM 1815 N N . GLY A 1 225 ? 14.442 7.521 -5.853 1 93.08 225 GLY A N 1
ATOM 1816 C CA . GLY A 1 225 ? 13.709 6.854 -4.789 1 93.08 225 GLY A CA 1
ATOM 1817 C C . GLY A 1 225 ? 12.28 6.514 -5.171 1 93.08 225 GLY A C 1
ATOM 1818 O O . GLY A 1 225 ? 11.611 5.749 -4.474 1 93.08 225 GLY A O 1
ATOM 1819 N N . GLU A 1 226 ? 11.846 7.129 -6.227 1 96.13 226 GLU A N 1
ATOM 1820 C CA . GLU A 1 226 ? 10.505 6.866 -6.742 1 96.13 226 GLU A CA 1
ATOM 1821 C C . GLU A 1 226 ? 9.437 7.277 -5.733 1 96.13 226 GLU A C 1
ATOM 1823 O O . GLU A 1 226 ? 8.532 6.498 -5.426 1 96.13 226 GLU A O 1
ATOM 1828 N N . VAL A 1 227 ? 9.582 8.488 -5.251 1 98.55 227 VAL A N 1
ATOM 1829 C CA . VAL A 1 227 ? 8.587 9.019 -4.324 1 98.55 227 VAL A CA 1
ATOM 1830 C C . VAL A 1 227 ? 7.289 9.312 -5.072 1 98.55 227 VAL A C 1
ATOM 1832 O O . VAL A 1 227 ? 7.275 10.102 -6.019 1 98.55 227 VAL A O 1
ATOM 1835 N N . SER A 1 228 ? 6.226 8.706 -4.665 1 98.76 228 SER A N 1
ATOM 1836 C CA . SER A 1 228 ? 4.952 8.845 -5.362 1 98.76 228 SER A CA 1
ATOM 1837 C C . SER A 1 228 ? 4.298 10.189 -5.058 1 98.76 228 SER A C 1
ATOM 1839 O O . SER A 1 228 ? 4.284 10.632 -3.908 1 98.76 228 SER A O 1
ATOM 1841 N N . VAL A 1 229 ? 3.747 10.809 -6.05 1 98.87 229 VAL A N 1
ATOM 1842 C CA . VAL A 1 229 ? 3.021 12.064 -5.892 1 98.87 229 VAL A CA 1
ATOM 1843 C C . VAL A 1 229 ? 1.524 11.785 -5.78 1 98.87 229 VAL A C 1
ATOM 1845 O O . VAL A 1 229 ? 0.885 11.39 -6.758 1 98.87 229 VAL A O 1
ATOM 1848 N N . PRO A 1 230 ? 0.972 12.063 -4.606 1 98.8 230 PRO A N 1
ATOM 1849 C CA . PRO A 1 230 ? -0.459 11.788 -4.457 1 98.8 230 PRO A CA 1
ATOM 1850 C C . PRO A 1 230 ? -1.327 12.684 -5.339 1 98.8 230 PRO A C 1
ATOM 1852 O O . PRO A 1 230 ? -0.995 13.852 -5.554 1 98.8 230 PRO A O 1
ATOM 1855 N N . THR A 1 231 ? -2.461 12.17 -5.749 1 98.7 231 THR A N 1
ATOM 1856 C CA . THR A 1 231 ? -3.406 12.963 -6.528 1 98.7 231 THR A CA 1
ATOM 1857 C C . THR A 1 231 ? -4.284 13.811 -5.612 1 98.7 231 THR A C 1
ATOM 1859 O O . THR A 1 231 ? -4.813 14.842 -6.031 1 98.7 231 THR A O 1
ATOM 1862 N N . HIS A 1 232 ? -4.499 13.345 -4.429 1 98.81 232 HIS A N 1
ATOM 1863 C CA . HIS A 1 232 ? -5.349 13.998 -3.44 1 98.81 232 HIS A CA 1
ATOM 1864 C C . HIS A 1 232 ? -4.78 13.841 -2.034 1 98.81 232 HIS A C 1
ATOM 1866 O O . HIS A 1 232 ? -3.827 13.086 -1.826 1 98.81 232 HIS A O 1
ATOM 1872 N N . PHE A 1 233 ? -5.371 14.527 -1.135 1 98.88 233 PHE A N 1
ATOM 1873 C CA . PHE A 1 233 ? -5.069 14.421 0.287 1 98.88 233 PHE A CA 1
ATOM 1874 C C . PHE A 1 233 ? -6.35 14.368 1.111 1 98.88 233 PHE A C 1
ATOM 1876 O O . PHE A 1 233 ? -7.382 14.9 0.697 1 98.88 233 PHE A O 1
ATOM 1883 N N . PHE A 1 234 ? -6.248 13.714 2.232 1 98.81 234 PHE A N 1
ATOM 1884 C CA . PHE A 1 234 ? -7.368 13.75 3.165 1 98.81 234 PHE A CA 1
ATOM 1885 C C . PHE A 1 234 ? -6.929 14.298 4.517 1 98.81 234 PHE A C 1
ATOM 1887 O O . PHE A 1 234 ? -5.744 14.255 4.855 1 98.81 234 PHE A O 1
ATOM 1894 N N . LYS A 1 235 ? -7.806 14.827 5.215 1 98.7 235 LYS A N 1
ATOM 1895 C CA . LYS A 1 235 ? -7.703 15.179 6.628 1 98.7 235 LYS A CA 1
ATOM 1896 C C . LYS A 1 235 ? -8.953 14.756 7.393 1 98.7 235 LYS A C 1
ATOM 1898 O O . LYS A 1 235 ? -10.061 15.19 7.069 1 98.7 235 LYS A O 1
ATOM 1903 N N . VAL A 1 236 ? -8.824 13.9 8.338 1 97.94 236 VAL A N 1
ATOM 1904 C CA . VAL A 1 236 ? -9.879 13.464 9.247 1 97.94 236 VAL A CA 1
ATOM 1905 C C . VAL A 1 236 ? -9.657 14.074 10.629 1 97.94 236 VAL A C 1
ATOM 1907 O O . VAL A 1 236 ? -8.635 13.818 11.27 1 97.94 236 VAL A O 1
ATOM 1910 N N . ILE A 1 237 ? -10.645 14.82 11.06 1 97.5 237 ILE A N 1
ATOM 1911 C CA . ILE A 1 237 ? -10.497 15.62 12.27 1 97.5 237 ILE A CA 1
ATOM 1912 C C . ILE A 1 237 ? -11.551 15.207 13.295 1 97.5 237 ILE A C 1
ATOM 1914 O O . ILE A 1 237 ? -12.752 15.275 13.021 1 97.5 237 ILE A O 1
ATOM 1918 N N . VAL A 1 238 ? -11.107 14.758 14.406 1 95.5 238 VAL A N 1
ATOM 1919 C CA . VAL A 1 238 ? -11.994 14.503 15.536 1 95.5 238 VAL A CA 1
ATOM 1920 C C . VAL A 1 238 ? -11.852 15.62 16.567 1 95.5 238 VAL A C 1
ATOM 1922 O O . VAL A 1 238 ? -10.766 15.839 17.109 1 95.5 238 VAL A O 1
ATOM 1925 N N . ILE A 1 239 ? -12.933 16.273 16.781 1 95.12 239 ILE A N 1
ATOM 1926 C CA . ILE A 1 239 ? -12.969 17.417 17.685 1 95.12 239 ILE A CA 1
ATOM 1927 C C . ILE A 1 239 ? -13.585 17.001 19.019 1 95.12 239 ILE A C 1
ATOM 1929 O O . ILE A 1 239 ? -14.714 16.508 19.062 1 95.12 239 ILE A O 1
ATOM 1933 N N . GLU A 1 240 ? -12.808 17.131 20.025 1 92.26 240 GLU A N 1
ATOM 1934 C CA . GLU A 1 240 ? -13.348 16.986 21.374 1 92.26 240 GLU A CA 1
ATOM 1935 C C . GLU A 1 240 ? -13.805 18.33 21.933 1 92.26 240 GLU A C 1
ATOM 1937 O O . GLU A 1 240 ? -12.979 19.18 22.273 1 92.26 240 GLU A O 1
ATOM 1942 N N . THR A 1 241 ? -15.052 18.452 22.065 1 92.07 241 THR A N 1
ATOM 1943 C CA . THR A 1 241 ? -15.618 19.72 22.51 1 92.07 241 THR A CA 1
ATOM 1944 C C . THR A 1 241 ? -15.348 19.94 23.996 1 92.07 241 THR A C 1
ATOM 1946 O O . THR A 1 241 ? -14.861 19.041 24.684 1 92.07 241 THR A O 1
ATOM 1949 N N . GLN A 1 242 ? -15.717 21.095 24.472 1 91.42 242 GLN A N 1
ATOM 1950 C CA . GLN A 1 242 ? -15.476 21.452 25.866 1 91.42 242 GLN A CA 1
ATOM 1951 C C . GLN A 1 242 ? -16.25 20.536 26.81 1 91.42 242 GLN A C 1
ATOM 1953 O O . GLN A 1 242 ? -15.781 20.228 27.907 1 91.42 242 GLN A O 1
ATOM 1958 N N . ASP A 1 243 ? -17.376 20.041 26.363 1 90.2 243 ASP A N 1
ATOM 1959 C CA . ASP A 1 243 ? -18.206 19.172 27.192 1 90.2 243 ASP A CA 1
ATOM 1960 C C . ASP A 1 243 ? -17.825 17.705 27.003 1 90.2 243 ASP A C 1
ATOM 1962 O O . ASP A 1 243 ? -18.495 16.812 27.527 1 90.2 243 ASP A O 1
ATOM 1966 N N . GLY A 1 244 ? -16.872 17.474 26.113 1 85.07 244 GLY A N 1
ATOM 1967 C CA . GLY A 1 244 ? -16.341 16.126 25.99 1 85.07 244 GLY A CA 1
ATOM 1968 C C . GLY A 1 244 ? -16.954 15.346 24.842 1 85.07 244 GLY A C 1
ATOM 1969 O O . GLY A 1 244 ? -16.627 14.176 24.635 1 85.07 244 GLY A O 1
ATOM 1970 N N . GLN A 1 245 ? -17.797 16.025 24.12 1 87.54 245 GLN A N 1
ATOM 1971 C CA . GLN A 1 245 ? -18.389 15.366 22.96 1 87.54 245 GLN A CA 1
ATOM 1972 C C . GLN A 1 245 ? -17.408 15.322 21.792 1 87.54 245 GLN A C 1
ATOM 1974 O O . GLN A 1 245 ? -16.526 16.176 21.683 1 87.54 245 GLN A O 1
ATOM 1979 N N . LEU A 1 246 ? -17.56 14.266 20.937 1 89.36 246 LEU A N 1
ATOM 1980 C CA . LEU A 1 246 ? -16.694 14.118 19.773 1 89.36 246 LEU A CA 1
ATOM 1981 C C . LEU A 1 246 ? -17.438 14.482 18.492 1 89.36 246 LEU A C 1
ATOM 1983 O O . LEU A 1 246 ? -18.562 14.025 18.271 1 89.36 246 LEU A O 1
ATOM 1987 N N . GLU A 1 247 ? -16.841 15.333 17.744 1 92.53 247 GLU A N 1
ATOM 1988 C CA . GLU A 1 247 ? -17.33 15.712 16.422 1 92.53 247 GLU A CA 1
ATOM 1989 C C . GLU A 1 247 ? -16.318 15.355 15.337 1 92.53 247 GLU A C 1
ATOM 1991 O O . GLU A 1 247 ? -15.11 15.35 15.584 1 92.53 247 GLU A O 1
ATOM 1996 N N . LEU A 1 248 ? -16.903 15.037 14.168 1 94.42 248 LEU A N 1
ATOM 1997 C CA . LEU A 1 248 ? -16.041 14.593 13.077 1 94.42 248 LEU A CA 1
ATOM 1998 C C . LEU A 1 248 ? -16.163 15.524 11.875 1 94.42 248 LEU A C 1
ATOM 2000 O O . LEU A 1 248 ? -17.272 15.88 11.47 1 94.42 248 LEU A O 1
ATOM 2004 N N . GLU A 1 249 ? -15.043 15.973 11.389 1 95.76 249 GLU A N 1
ATOM 2005 C CA . GLU A 1 249 ? -14.932 16.613 10.081 1 95.76 249 GLU A CA 1
ATOM 2006 C C . GLU A 1 249 ? -13.913 15.895 9.2 1 95.76 249 GLU A C 1
ATOM 2008 O O . GLU A 1 249 ? -12.819 15.558 9.657 1 95.76 249 GLU A O 1
ATOM 2013 N N . SER A 1 250 ? -14.304 15.617 8.006 1 97.51 250 SER A N 1
ATOM 2014 C CA . SER A 1 250 ? -13.377 14.979 7.076 1 97.51 250 SER A CA 1
ATOM 2015 C C . SER A 1 250 ? -13.33 15.723 5.746 1 97.51 250 SER A C 1
ATOM 2017 O O . SER A 1 250 ? -14.366 16.144 5.227 1 97.51 250 SER A O 1
ATOM 2019 N N . TYR A 1 251 ? -12.156 15.876 5.195 1 98.42 251 TYR A N 1
ATOM 2020 C CA . TYR A 1 251 ? -11.904 16.62 3.966 1 98.42 251 TYR A CA 1
ATOM 2021 C C . TYR A 1 251 ? -11.125 15.773 2.966 1 98.42 251 TYR A C 1
ATOM 2023 O O . TYR A 1 251 ? -10.248 14.996 3.352 1 98.42 251 TYR A O 1
ATOM 2031 N N . MET A 1 252 ? -11.417 15.895 1.767 1 98.37 252 MET A N 1
ATOM 2032 C CA . MET A 1 252 ? -10.64 15.384 0.641 1 98.37 252 MET A CA 1
ATOM 2033 C C . MET A 1 252 ? -10.377 16.485 -0.382 1 98.37 252 MET A C 1
ATOM 2035 O O . MET A 1 252 ? -11.312 17.128 -0.862 1 98.37 252 MET A O 1
ATOM 2039 N N . MET A 1 253 ? -9.107 16.713 -0.691 1 98.49 253 MET A N 1
ATOM 2040 C CA . MET A 1 253 ? -8.733 17.836 -1.545 1 98.49 253 MET A CA 1
ATOM 2041 C C . MET A 1 253 ? -7.79 17.385 -2.655 1 98.49 253 MET A C 1
ATOM 2043 O O . MET A 1 253 ? -6.878 16.592 -2.417 1 98.49 253 MET A O 1
ATOM 2047 N N . PRO A 1 254 ? -7.957 17.899 -3.859 1 98.06 254 PRO A N 1
ATOM 2048 C CA . PRO A 1 254 ? -7.027 17.569 -4.942 1 98.06 254 PRO A CA 1
ATOM 2049 C C . PRO A 1 254 ? -5.677 18.266 -4.792 1 98.06 254 PRO A C 1
ATOM 2051 O O . PRO A 1 254 ? -5.617 19.415 -4.346 1 98.06 254 PRO A O 1
ATOM 2054 N N . ASN A 1 255 ? -4.641 17.564 -5.114 1 98.42 255 ASN A N 1
ATOM 2055 C CA . ASN A 1 255 ? -3.295 18.125 -5.161 1 98.42 255 ASN A CA 1
ATOM 2056 C C . ASN A 1 255 ? -3.089 18.986 -6.404 1 98.42 255 ASN A C 1
ATOM 2058 O O . ASN A 1 255 ? -2.278 18.652 -7.269 1 98.42 255 ASN A O 1
ATOM 2062 N N . CYS A 1 256 ? -3.744 20.118 -6.424 1 96.63 256 CYS A N 1
ATOM 2063 C CA . CYS A 1 256 ? -3.678 20.982 -7.597 1 96.63 256 CYS A CA 1
ATOM 2064 C C . CYS A 1 256 ? -3.787 22.45 -7.201 1 96.63 256 CYS A C 1
ATOM 2066 O O . CYS A 1 256 ? -4.285 22.77 -6.121 1 96.63 256 CYS A O 1
ATOM 2068 N N . THR A 1 257 ? -3.292 23.256 -7.997 1 95.05 257 THR A N 1
ATOM 2069 C CA . THR A 1 257 ? -3.427 24.697 -7.814 1 95.05 257 THR A CA 1
ATOM 2070 C C . THR A 1 257 ? -4.831 25.161 -8.19 1 95.05 257 THR A C 1
ATOM 2072 O O . THR A 1 257 ? -5.309 24.882 -9.292 1 95.05 257 THR A O 1
ATOM 2075 N N . PRO A 1 258 ? -5.42 25.842 -7.294 1 92.98 258 PRO A N 1
ATOM 2076 C CA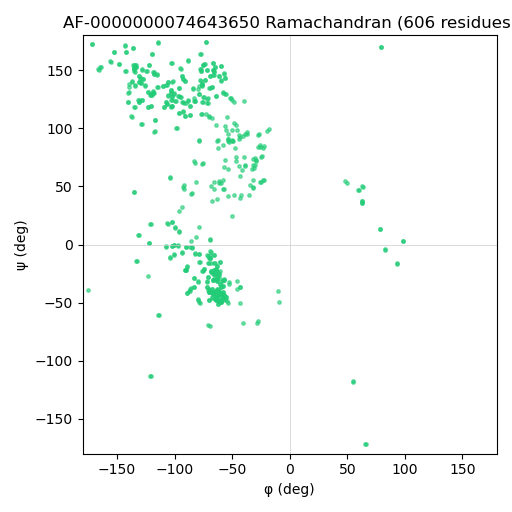 . PRO A 1 258 ? -6.709 26.407 -7.697 1 92.98 258 PRO A CA 1
ATOM 2077 C C . PRO A 1 258 ? -6.591 27.352 -8.891 1 92.98 258 PRO A C 1
ATOM 2079 O O . PRO A 1 258 ? -5.539 27.961 -9.1 1 92.98 258 PRO A O 1
ATOM 2082 N N . GLU A 1 259 ? -7.677 27.426 -9.591 1 90.91 259 GLU A N 1
ATOM 2083 C CA . GLU A 1 259 ? -7.697 28.348 -10.723 1 90.91 259 GLU A CA 1
ATOM 2084 C C . GLU A 1 259 ? -7.595 29.797 -10.256 1 90.91 259 GLU A C 1
ATOM 2086 O O . GLU A 1 259 ? -8.061 30.138 -9.166 1 90.91 259 GLU A O 1
ATOM 2091 N N . GLU A 1 260 ? -6.985 30.553 -11.113 1 88.45 260 GLU A N 1
ATOM 2092 C CA . GLU A 1 260 ? -6.866 31.972 -10.791 1 88.45 260 GLU A CA 1
ATOM 2093 C C . GLU A 1 260 ? -8.237 32.606 -10.575 1 88.45 260 GLU A C 1
ATOM 2095 O O . GLU A 1 260 ? -9.148 32.417 -11.383 1 88.45 260 GLU A O 1
ATOM 2100 N N . GLY A 1 261 ? -8.379 33.318 -9.497 1 87.13 261 GLY A N 1
ATOM 2101 C CA . GLY A 1 261 ? -9.621 34.017 -9.206 1 87.13 261 GLY A CA 1
ATOM 2102 C C . GLY A 1 261 ? -10.668 33.129 -8.561 1 87.13 261 GLY A C 1
ATOM 2103 O O . GLY A 1 261 ? -11.742 33.601 -8.182 1 87.13 261 GLY A O 1
ATOM 2104 N N . GLU A 1 262 ? -10.35 31.872 -8.448 1 86.75 262 GLU A N 1
ATOM 2105 C CA . GLU A 1 262 ? -11.302 30.947 -7.84 1 86.75 262 GLU A CA 1
ATOM 2106 C C . GLU A 1 262 ? -11.348 31.12 -6.324 1 86.75 262 GLU A C 1
ATOM 2108 O O . GLU A 1 262 ? -10.305 31.2 -5.671 1 86.75 262 GLU A O 1
ATOM 2113 N N . GLU A 1 263 ? -12.498 31.398 -5.849 1 88.06 263 GLU A N 1
ATOM 2114 C CA . GLU A 1 263 ? -12.668 31.392 -4.399 1 88.06 263 GLU A CA 1
ATOM 2115 C C . GLU A 1 263 ? -12.757 29.968 -3.859 1 88.06 263 GLU A C 1
ATOM 2117 O O . GLU A 1 263 ? -13.685 29.228 -4.195 1 88.06 263 GLU A O 1
ATOM 2122 N N . VAL A 1 264 ? -11.802 29.557 -3.142 1 91.31 264 VAL A N 1
ATOM 2123 C CA . VAL A 1 264 ? -11.773 28.213 -2.575 1 91.31 264 VAL A CA 1
ATOM 2124 C C . VAL A 1 264 ? -12.377 28.231 -1.172 1 91.31 264 VAL A C 1
ATOM 2126 O O . VAL A 1 264 ? -11.856 28.896 -0.274 1 91.31 264 VAL A O 1
ATOM 2129 N N . LYS A 1 265 ? -13.481 27.581 -1.015 1 94.78 265 LYS A N 1
ATOM 2130 C CA . LYS A 1 265 ? -14.105 27.406 0.294 1 94.78 265 LYS A CA 1
ATOM 2131 C C . LYS A 1 265 ? -13.803 26.025 0.867 1 94.78 265 LYS A C 1
ATOM 2133 O O . LYS A 1 265 ? -14.025 25.01 0.204 1 94.78 265 LYS A O 1
ATOM 2138 N N . LEU A 1 266 ? -13.369 25.984 2.043 1 95.69 266 LEU A N 1
ATOM 2139 C CA . LEU A 1 266 ? -13.006 24.722 2.678 1 95.69 266 LEU A CA 1
ATOM 2140 C C . LEU A 1 266 ? -14.192 23.765 2.703 1 95.69 266 LEU A C 1
ATOM 2142 O O . LEU A 1 266 ? -14.022 22.554 2.541 1 95.69 266 LEU A O 1
ATOM 2146 N N . GLU A 1 267 ? -15.406 24.318 2.884 1 94.88 267 GLU A N 1
ATOM 2147 C CA . GLU A 1 267 ? -16.618 23.515 3.009 1 94.88 267 GLU A CA 1
ATOM 2148 C C . GLU A 1 267 ? -16.864 22.688 1.75 1 94.88 267 GLU A C 1
ATOM 2150 O O . GLU A 1 267 ? -17.516 21.643 1.805 1 94.88 267 GLU A O 1
ATOM 2155 N N . ASP A 1 268 ? -16.328 23.188 0.665 1 95 268 ASP A N 1
ATOM 2156 C CA . ASP A 1 268 ? -16.535 22.504 -0.607 1 95 268 ASP A CA 1
ATOM 2157 C C . ASP A 1 268 ? -15.782 21.176 -0.646 1 95 268 ASP A C 1
ATOM 2159 O O . ASP A 1 268 ? -16.04 20.335 -1.51 1 95 268 ASP A O 1
ATOM 2163 N N . PHE A 1 269 ? -14.907 20.979 0.32 1 97.13 269 PHE A N 1
ATOM 2164 C CA . PHE A 1 269 ? -14.071 19.785 0.299 1 97.13 269 PHE A CA 1
ATOM 2165 C C . PHE A 1 269 ? -14.511 18.797 1.372 1 97.13 269 PHE A C 1
ATOM 2167 O O . PHE A 1 269 ? -13.92 17.724 1.516 1 97.13 269 PHE A O 1
ATOM 2174 N N . LEU A 1 270 ? -15.499 19.176 2.131 1 97.42 270 LEU A N 1
ATOM 2175 C CA . LEU A 1 270 ? -16.039 18.221 3.093 1 97.42 270 LEU A CA 1
ATOM 2176 C C . LEU A 1 270 ? -16.474 16.935 2.399 1 97.42 270 LEU A C 1
ATOM 2178 O O . LEU A 1 270 ? -17.164 16.979 1.378 1 97.42 270 LEU A O 1
ATOM 2182 N N . THR A 1 271 ? -16.01 15.825 2.923 1 97.11 271 THR A N 1
ATOM 2183 C CA . THR A 1 271 ? -16.235 14.523 2.304 1 97.11 271 THR A CA 1
ATOM 2184 C C . THR A 1 271 ? -16.67 13.497 3.346 1 97.11 271 THR A C 1
ATOM 2186 O O . THR A 1 271 ? -16.116 13.449 4.447 1 97.11 271 THR A O 1
ATOM 2189 N N . PRO A 1 272 ? -17.671 12.703 2.972 1 95.52 272 PRO A N 1
ATOM 2190 C CA . PRO A 1 272 ? -17.996 11.606 3.887 1 95.52 272 PRO A CA 1
ATOM 2191 C C . PRO A 1 272 ? -16.798 10.704 4.176 1 95.52 272 PRO A C 1
ATOM 2193 O O . PRO A 1 272 ? -16.019 10.397 3.27 1 95.52 272 PRO A O 1
ATOM 2196 N N . LEU A 1 273 ? -16.709 10.247 5.392 1 95.01 273 LEU A N 1
ATOM 2197 C CA . LEU A 1 273 ? -15.565 9.455 5.829 1 95.01 273 LEU A CA 1
ATOM 2198 C C . LEU A 1 273 ? -15.437 8.181 5.001 1 95.01 273 LEU A C 1
ATOM 2200 O O . LEU A 1 273 ? -14.326 7.728 4.718 1 95.01 273 LEU A O 1
ATOM 2204 N N . CYS A 1 274 ? -16.564 7.6 4.567 1 94.67 274 CYS A N 1
ATOM 2205 C CA . CYS A 1 274 ? -16.558 6.328 3.854 1 94.67 274 CYS A CA 1
ATOM 2206 C C . CYS A 1 274 ? -15.818 6.45 2.528 1 94.67 274 CYS A C 1
ATOM 2208 O O . CYS A 1 274 ? -15.222 5.481 2.053 1 94.67 274 CYS A O 1
ATOM 2210 N N . GLN A 1 275 ? -15.854 7.627 1.95 1 96.33 275 GLN A N 1
ATOM 2211 C CA . GLN A 1 275 ? -15.119 7.827 0.705 1 96.33 275 GLN A CA 1
ATOM 2212 C C . GLN A 1 275 ? -13.612 7.797 0.944 1 96.33 275 GLN A C 1
ATOM 2214 O O . GLN A 1 275 ? -12.863 7.232 0.145 1 96.33 275 GLN A O 1
ATOM 2219 N N . ILE A 1 276 ? -13.235 8.409 2.039 1 97.36 276 ILE A N 1
ATOM 2220 C CA . ILE A 1 276 ? -11.823 8.382 2.404 1 97.36 276 ILE A CA 1
ATOM 2221 C C . ILE A 1 276 ? -11.404 6.953 2.74 1 97.36 276 ILE A C 1
ATOM 2223 O O . ILE A 1 276 ? -10.336 6.498 2.323 1 97.36 276 ILE A O 1
ATOM 2227 N N . GLU A 1 277 ? -12.248 6.266 3.445 1 96.03 277 GLU A N 1
ATOM 2228 C CA . GLU A 1 277 ? -11.968 4.874 3.782 1 96.03 277 GLU A CA 1
ATOM 2229 C C . GLU A 1 277 ? -11.855 4.013 2.527 1 96.03 277 GLU A C 1
ATOM 2231 O O . GLU A 1 277 ? -10.929 3.21 2.4 1 96.03 277 GLU A O 1
ATOM 2236 N N . HIS A 1 278 ? -12.726 4.231 1.631 1 96.41 278 HIS A N 1
ATOM 2237 C CA . HIS A 1 278 ? -12.74 3.457 0.394 1 96.41 278 HIS A CA 1
ATOM 2238 C C . HIS A 1 278 ? -11.444 3.645 -0.387 1 96.41 278 HIS A C 1
ATOM 2240 O O . HIS A 1 278 ? -10.835 2.669 -0.832 1 96.41 278 HIS A O 1
ATOM 2246 N N . HIS A 1 279 ? -10.956 4.844 -0.448 1 97.26 279 HIS A N 1
ATOM 2247 C CA . HIS A 1 279 ? -9.84 5.147 -1.337 1 97.26 279 HIS A CA 1
ATOM 2248 C C . HIS A 1 279 ? -8.503 4.936 -0.635 1 97.26 279 HIS A C 1
ATOM 2250 O O . HIS A 1 279 ? -7.483 4.704 -1.289 1 97.26 279 HIS A O 1
ATOM 2256 N N . SER A 1 280 ? -8.494 4.972 0.645 1 96.75 280 SER A N 1
ATOM 2257 C CA . SER A 1 280 ? -7.23 4.891 1.369 1 96.75 280 SER A CA 1
ATOM 2258 C C . SER A 1 280 ? -6.876 3.446 1.703 1 96.75 280 SER A C 1
ATOM 2260 O O . SER A 1 280 ? -5.732 3.146 2.054 1 96.75 280 SER A O 1
ATOM 2262 N N . GLY A 1 281 ? -7.903 2.61 1.718 1 94.94 281 GLY A N 1
ATOM 2263 C CA . GLY A 1 281 ? -7.678 1.25 2.182 1 94.94 281 GLY A CA 1
ATOM 2264 C C . GLY A 1 281 ? -7.612 1.139 3.693 1 94.94 281 GLY A C 1
ATOM 2265 O O . GLY A 1 281 ? -7.191 0.111 4.227 1 94.94 281 GLY A O 1
ATOM 2266 N N . LEU A 1 282 ? -8.036 2.197 4.377 1 94.51 282 LEU A N 1
ATOM 2267 C CA . LEU A 1 282 ? -7.991 2.258 5.834 1 94.51 282 LEU A CA 1
ATOM 2268 C C . LEU A 1 282 ? -9.398 2.323 6.419 1 94.51 282 LEU A C 1
ATOM 2270 O O . LEU A 1 282 ? -10.307 2.881 5.801 1 94.51 282 LEU A O 1
ATOM 2274 N N . ILE A 1 283 ? -9.569 1.752 7.513 1 92.4 283 ILE A N 1
ATOM 2275 C CA . ILE A 1 283 ? -10.776 1.92 8.314 1 92.4 283 ILE A CA 1
ATOM 2276 C C . ILE A 1 283 ? -10.467 2.775 9.54 1 92.4 283 ILE A C 1
ATOM 2278 O O . ILE A 1 283 ? -9.551 2.466 10.306 1 92.4 283 ILE A O 1
ATOM 2282 N N . PHE A 1 284 ? -11.228 3.838 9.601 1 92.78 284 PHE A N 1
ATOM 2283 C CA . PHE A 1 284 ? -11.059 4.741 10.734 1 92.78 284 PHE A CA 1
ATOM 2284 C C . PHE A 1 284 ? -11.993 4.358 11.875 1 92.78 284 PHE A C 1
ATOM 2286 O O . PHE A 1 284 ? -13.134 3.953 11.642 1 92.78 284 PHE A O 1
ATOM 2293 N N . PHE A 1 285 ? -11.613 4.423 13.06 1 87.06 285 PHE A N 1
ATOM 2294 C CA . PHE A 1 285 ? -12.373 4.231 14.289 1 87.06 285 PHE A CA 1
ATOM 2295 C C . PHE A 1 285 ? -12.989 2.838 14.333 1 87.06 285 PHE A C 1
ATOM 2297 O O . PHE A 1 285 ? -14.192 2.693 14.561 1 87.06 285 PHE A O 1
ATOM 2304 N N . PRO A 1 286 ? -12.301 1.837 14.048 1 68.15 286 PRO A N 1
ATOM 2305 C CA . PRO A 1 286 ? -12.86 0.484 13.986 1 68.15 286 PRO A CA 1
ATOM 2306 C C . PRO A 1 286 ? -13.625 0.103 15.252 1 68.15 286 PRO A C 1
ATOM 2308 O O . PRO A 1 286 ? -14.547 -0.714 15.198 1 68.15 286 PRO A O 1
ATOM 2311 N N . GLU A 1 287 ? -13.331 0.479 16.376 1 61.98 287 GLU A N 1
ATOM 2312 C CA . GLU A 1 287 ? -14.02 0.115 17.61 1 61.98 287 GLU A CA 1
ATOM 2313 C C . GLU A 1 287 ? -15.219 1.025 17.862 1 61.98 287 GLU A C 1
ATOM 2315 O O . GLU A 1 287 ? -15.774 1.04 18.963 1 61.98 287 GLU A O 1
ATOM 2320 N N . LYS A 1 288 ? -16.198 1.427 16.823 1 56.95 288 LYS A N 1
ATOM 2321 C CA . LYS A 1 288 ? -17.536 2.006 16.737 1 56.95 288 LYS A CA 1
ATOM 2322 C C . LYS A 1 288 ? -17.648 3.26 17.6 1 56.95 288 LYS A C 1
ATOM 2324 O O . LYS A 1 288 ? -18.019 3.181 18.773 1 56.95 288 LYS A O 1
ATOM 2329 N N . LYS A 1 289 ? -16.795 4.274 17.499 1 53.71 289 LYS A N 1
ATOM 2330 C CA . LYS A 1 289 ? -17.215 5.351 18.39 1 53.71 289 LYS A CA 1
ATOM 2331 C C . LYS A 1 289 ? -18.284 6.222 17.736 1 53.71 289 LYS A C 1
ATOM 2333 O O . LYS A 1 289 ? -18.315 6.361 16.511 1 53.71 289 LYS A O 1
ATOM 2338 N N . CYS A 1 290 ? -19.434 6.44 18.369 1 47.2 290 CYS A N 1
ATOM 2339 C CA . CYS A 1 290 ? -20.552 7.305 18.011 1 47.2 290 CYS A CA 1
ATOM 2340 C C . CYS A 1 290 ? -20.077 8.731 17.756 1 47.2 290 CYS A C 1
ATOM 2342 O O . CYS A 1 290 ? -19.511 9.37 18.645 1 47.2 290 CYS A O 1
ATOM 2344 N N . PHE A 1 291 ? -19.692 9.013 16.469 1 51.04 291 PHE A N 1
ATOM 2345 C CA . PHE A 1 291 ? -19.328 10.389 16.151 1 51.04 291 PHE A CA 1
ATOM 2346 C C . PHE A 1 291 ? -20.545 11.175 15.678 1 51.04 291 PHE A C 1
ATOM 2348 O O . PHE A 1 291 ? -21.436 10.62 15.031 1 51.04 291 PHE A O 1
ATOM 2355 N N . SER A 1 292 ? -20.997 12.276 16.25 1 43.05 292 SER A N 1
ATOM 2356 C CA . SER A 1 292 ? -21.926 13.158 15.552 1 43.05 292 SER A CA 1
ATOM 2357 C C . SER A 1 292 ? -21.294 13.74 14.292 1 43.05 292 SER A C 1
ATOM 2359 O O . SER A 1 292 ? -20.161 14.225 14.326 1 43.05 292 SER A O 1
ATOM 2361 N N . SER A 1 293 ? -21.421 13.067 13.112 1 47.67 293 SER A N 1
ATOM 2362 C CA . SER A 1 293 ? -20.794 13.509 11.871 1 47.67 293 SER A CA 1
ATOM 2363 C C . SER A 1 293 ? -21.492 14.743 11.308 1 47.67 293 SER A C 1
ATOM 2365 O O . SER A 1 293 ? -22.721 14.78 11.217 1 47.67 293 SER A O 1
ATOM 2367 N N . ASN A 1 294 ? -20.979 15.88 11.24 1 40.5 294 ASN A N 1
ATOM 2368 C CA . ASN A 1 294 ? -21.509 17.028 10.512 1 40.5 294 ASN A CA 1
ATOM 2369 C C . ASN A 1 294 ? -21.415 16.826 9.002 1 40.5 294 ASN A C 1
ATOM 2371 O O . ASN A 1 294 ? -21.76 17.721 8.229 1 40.5 294 ASN A O 1
ATOM 2375 N N . ASN A 1 295 ? -20.799 15.759 8.483 1 41.56 295 ASN A N 1
ATOM 2376 C CA . ASN A 1 295 ? -20.582 15.628 7.046 1 41.56 295 ASN A CA 1
ATOM 2377 C C . ASN A 1 295 ? -21.826 15.102 6.337 1 41.56 295 ASN A C 1
ATOM 2379 O O . ASN A 1 295 ? -21.728 14.5 5.266 1 41.56 295 ASN A O 1
ATOM 2383 N N . ARG A 1 296 ? -22.96 14.91 6.868 1 35.88 296 ARG A N 1
ATOM 2384 C CA . ARG A 1 296 ? -24.096 14.269 6.214 1 35.88 296 ARG A CA 1
ATOM 2385 C C . ARG A 1 296 ? -24.253 14.764 4.78 1 35.88 296 ARG A C 1
ATOM 2387 O O . ARG A 1 296 ? -25.019 14.193 4.001 1 35.88 296 ARG A O 1
ATOM 2394 N N . ARG A 1 297 ? -24.271 16.002 4.514 1 31.37 297 ARG A N 1
ATOM 2395 C CA . ARG A 1 297 ? -25.026 16.435 3.343 1 31.37 297 ARG A CA 1
ATOM 2396 C C . ARG A 1 297 ? -24.353 15.975 2.055 1 31.37 297 ARG A C 1
ATOM 2398 O O . ARG A 1 297 ? -25.022 15.514 1.128 1 31.37 297 ARG A O 1
ATOM 2405 N N . ARG A 1 298 ? -23.078 16.524 1.539 1 29.78 298 ARG A N 1
ATOM 2406 C CA . ARG A 1 298 ? -22.849 16.76 0.117 1 29.78 298 ARG A CA 1
ATOM 2407 C C . ARG A 1 298 ? -22.113 15.586 -0.521 1 29.78 298 ARG A C 1
ATOM 2409 O O . ARG A 1 298 ? -20.893 15.631 -0.693 1 29.78 298 ARG A O 1
ATOM 2416 N N . GLY A 1 299 ? -22.218 14.514 -0.13 1 28.61 299 GLY A N 1
ATOM 2417 C CA . GLY A 1 299 ? -21.463 13.41 -0.7 1 28.61 299 GLY A CA 1
ATOM 2418 C C . GLY A 1 299 ? -21.747 13.191 -2.174 1 28.61 299 GLY A C 1
ATOM 2419 O O . GLY A 1 299 ? -21.249 12.235 -2.772 1 28.61 299 GLY A O 1
ATOM 2420 N N . ALA A 1 300 ? -22.819 13.582 -2.775 1 26.72 300 ALA A N 1
ATOM 2421 C CA . ALA A 1 300 ? -23.314 13.028 -4.032 1 26.72 300 ALA A CA 1
ATOM 2422 C C . ALA A 1 300 ? -22.361 13.34 -5.182 1 26.72 300 ALA A C 1
ATOM 2424 O O . ALA A 1 300 ? -22.322 12.614 -6.179 1 26.72 300 ALA A O 1
ATOM 2425 N N . ARG A 1 301 ? -21.742 14.597 -5.35 1 23.77 301 ARG A N 1
ATOM 2426 C CA . ARG A 1 301 ? -21.504 15.036 -6.721 1 23.77 301 ARG A CA 1
ATOM 2427 C C . ARG A 1 301 ? -20.169 14.511 -7.24 1 23.77 301 ARG A C 1
ATOM 2429 O O . ARG A 1 301 ? -19.698 14.936 -8.297 1 23.77 301 ARG A O 1
ATOM 2436 N N . LEU A 1 302 ? -19.38 13.83 -6.567 1 26 302 LEU A N 1
ATOM 2437 C CA . LEU A 1 302 ? -18.081 13.635 -7.201 1 26 302 LEU A CA 1
ATOM 2438 C C . LEU A 1 302 ? -18.204 12.734 -8.425 1 26 302 LEU A C 1
ATOM 2440 O O . LEU A 1 302 ? -17.195 12.313 -8.996 1 26 302 LEU A O 1
ATOM 2444 N N . HIS A 1 303 ? -19.349 12.311 -8.837 1 24.38 303 HIS A N 1
ATOM 2445 C CA . HIS A 1 303 ? -19.36 11.591 -10.105 1 24.38 303 HIS A CA 1
ATOM 2446 C C . HIS A 1 303 ? -18.706 12.413 -11.211 1 24.38 303 HIS A C 1
ATOM 2448 O O . HIS A 1 303 ? -18.444 11.898 -12.3 1 24.38 303 HIS A O 1
ATOM 2454 N N . ALA A 1 304 ? -19.047 13.808 -11.442 1 22.58 304 ALA A N 1
ATOM 2455 C CA . ALA A 1 304 ? -18.901 14.545 -12.694 1 22.58 304 ALA A CA 1
ATOM 2456 C C . ALA A 1 304 ? -17.458 14.996 -12.9 1 22.58 304 ALA A C 1
ATOM 2458 O O . ALA A 1 304 ? -17.112 15.528 -13.957 1 22.58 304 ALA A O 1
ATOM 2459 N N . LEU A 1 305 ? -16.625 15.31 -11.817 1 21.15 305 LEU A N 1
ATOM 2460 C CA . LEU A 1 305 ? -15.373 15.846 -12.34 1 21.15 305 LEU A CA 1
ATOM 2461 C C . LEU A 1 305 ? -14.425 14.72 -12.739 1 21.15 305 LEU A C 1
ATOM 2463 O O . LEU A 1 305 ? -14.33 13.706 -12.043 1 21.15 305 LEU A O 1
ATOM 2467 N N . MET B 1 1 ? 77.732 -14.838 70.065 1 21.6 1 MET B N 1
ATOM 2468 C CA . MET B 1 1 ? 77.285 -14.783 71.453 1 21.6 1 MET B CA 1
ATOM 2469 C C . MET B 1 1 ? 76.004 -13.964 71.581 1 21.6 1 MET B C 1
ATOM 2471 O O . MET B 1 1 ? 75.166 -14.245 72.438 1 21.6 1 MET B O 1
ATOM 2475 N N . PHE B 1 2 ? 76.091 -12.644 71.037 1 24.08 2 PHE B N 1
ATOM 2476 C CA . PHE B 1 2 ? 75.164 -11.638 71.542 1 24.08 2 PHE B CA 1
ATOM 2477 C C . PHE B 1 2 ? 73.725 -12.012 71.208 1 24.08 2 PHE B C 1
ATOM 2479 O O . PHE B 1 2 ? 73.401 -12.281 70.05 1 24.08 2 PHE B O 1
ATOM 2486 N N . ASN B 1 3 ? 72.989 -12.513 72.202 1 21.3 3 ASN B N 1
ATOM 2487 C CA . ASN B 1 3 ? 71.771 -13.179 72.651 1 21.3 3 ASN B CA 1
ATOM 2488 C C . ASN B 1 3 ? 70.547 -12.284 72.482 1 21.3 3 ASN B C 1
ATOM 2490 O O . ASN B 1 3 ? 70.333 -11.363 73.273 1 21.3 3 ASN B O 1
ATOM 2494 N N . PHE B 1 4 ? 70.384 -11.692 71.206 1 24.69 4 PHE B N 1
ATOM 2495 C CA . PHE B 1 4 ? 69.375 -10.695 70.868 1 24.69 4 PHE B CA 1
ATOM 2496 C C . PHE B 1 4 ? 67.984 -11.176 71.265 1 24.69 4 PHE B C 1
ATOM 2498 O O . PHE B 1 4 ? 67.525 -12.219 70.795 1 24.69 4 PHE B O 1
ATOM 2505 N N . THR B 1 5 ? 67.645 -10.859 72.554 1 20.08 5 THR B N 1
ATOM 2506 C CA . THR B 1 5 ? 66.53 -11.153 73.448 1 20.08 5 THR B CA 1
ATOM 2507 C C . THR B 1 5 ? 65.197 -10.861 72.765 1 20.08 5 THR B C 1
ATOM 2509 O O . THR B 1 5 ? 65.056 -9.85 72.074 1 20.08 5 THR B O 1
ATOM 2512 N N . ARG B 1 6 ? 64.241 -11.888 72.686 1 20.18 6 ARG B N 1
ATOM 2513 C CA . ARG B 1 6 ? 62.963 -12.366 72.168 1 20.18 6 ARG B CA 1
ATOM 2514 C C . ARG B 1 6 ? 61.8 -11.592 72.779 1 20.18 6 ARG B C 1
ATOM 2516 O O . ARG B 1 6 ? 61.046 -12.132 73.591 1 20.18 6 ARG B O 1
ATOM 2523 N N . LEU B 1 7 ? 62.007 -10.204 72.994 1 18.94 7 LEU B N 1
ATOM 2524 C CA . LEU B 1 7 ? 61.043 -9.576 73.89 1 18.94 7 LEU B CA 1
ATOM 2525 C C . LEU B 1 7 ? 59.618 -9.788 73.391 1 18.94 7 LEU B C 1
ATOM 2527 O O . LEU B 1 7 ? 59.299 -9.448 72.249 1 18.94 7 LEU B O 1
ATOM 2531 N N . ALA B 1 8 ? 58.839 -10.743 73.999 1 19.44 8 ALA B N 1
ATOM 2532 C CA . ALA B 1 8 ? 57.517 -11.358 73.905 1 19.44 8 ALA B CA 1
ATOM 2533 C C . ALA B 1 8 ? 56.418 -10.348 74.22 1 19.44 8 ALA B C 1
ATOM 2535 O O . ALA B 1 8 ? 56.224 -9.973 75.379 1 19.44 8 ALA B O 1
ATOM 2536 N N . ALA B 1 9 ? 56.49 -9.103 73.59 1 18.88 9 ALA B N 1
ATOM 2537 C CA . ALA B 1 9 ? 55.586 -8.045 74.033 1 18.88 9 ALA B CA 1
ATOM 2538 C C . ALA B 1 9 ? 54.134 -8.512 73.994 1 18.88 9 ALA B C 1
ATOM 2540 O O . ALA B 1 9 ? 53.645 -8.957 72.952 1 18.88 9 ALA B O 1
ATOM 2541 N N . THR B 1 10 ? 53.601 -9.075 75.092 1 20.62 10 THR B N 1
ATOM 2542 C CA . THR B 1 10 ? 52.302 -9.623 75.466 1 20.62 10 THR B CA 1
ATOM 2543 C C . THR B 1 10 ? 51.205 -8.576 75.299 1 20.62 10 THR B C 1
ATOM 2545 O O . THR B 1 10 ? 51.152 -7.599 76.049 1 20.62 10 THR B O 1
ATOM 2548 N N . SER B 1 11 ? 51.073 -8.009 74.105 1 19.87 11 SER B N 1
ATOM 2549 C CA . SER B 1 11 ? 50.155 -6.897 73.883 1 19.87 11 SER B CA 1
ATOM 2550 C C . SER B 1 11 ? 48.741 -7.248 74.333 1 19.87 11 SER B C 1
ATOM 2552 O O . SER B 1 11 ? 48.291 -8.382 74.156 1 19.87 11 SER B O 1
ATOM 2554 N N . ALA B 1 12 ? 48.273 -6.591 75.487 1 20.85 12 ALA B N 1
ATOM 2555 C CA . ALA B 1 12 ? 47.061 -6.499 76.296 1 20.85 12 ALA B CA 1
ATOM 2556 C C . ALA B 1 12 ? 45.826 -6.321 75.416 1 20.85 12 ALA B C 1
ATOM 2558 O O . ALA B 1 12 ? 45.773 -5.408 74.588 1 20.85 12 ALA B O 1
ATOM 2559 N N . LEU B 1 13 ? 45.054 -7.377 75.107 1 22.77 13 LEU B N 1
ATOM 2560 C CA . LEU B 1 13 ? 43.845 -7.693 74.355 1 22.77 13 LEU B CA 1
ATOM 2561 C C . LEU B 1 13 ? 42.632 -6.992 74.958 1 22.77 13 LEU B C 1
ATOM 2563 O O . LEU B 1 13 ? 42.097 -7.434 75.978 1 22.77 13 LEU B O 1
ATOM 2567 N N . GLY B 1 14 ? 42.846 -5.663 75.423 1 20.94 14 GLY B N 1
ATOM 2568 C CA . GLY B 1 14 ? 41.663 -5.165 76.105 1 20.94 14 GLY B CA 1
ATOM 2569 C C . GLY B 1 14 ? 40.382 -5.397 75.326 1 20.94 14 GLY B C 1
ATOM 2570 O O . GLY B 1 14 ? 40.402 -5.471 74.096 1 20.94 14 GLY B O 1
ATOM 2571 N N . GLY B 1 15 ? 39.422 -6.103 75.968 1 21.59 15 GLY B N 1
ATOM 2572 C CA . GLY B 1 15 ? 38.103 -6.641 75.675 1 21.59 15 GLY B CA 1
ATOM 2573 C C . GLY B 1 15 ? 37.101 -5.576 75.27 1 21.59 15 GLY B C 1
ATOM 2574 O O . GLY B 1 15 ? 36.704 -4.746 76.09 1 21.59 15 GLY B O 1
ATOM 2575 N N . LEU B 1 16 ? 37.416 -4.717 74.252 1 22.8 16 LEU B N 1
ATOM 2576 C CA . LEU B 1 16 ? 36.468 -3.669 73.891 1 22.8 16 LEU B CA 1
ATOM 2577 C C . LEU B 1 16 ? 35.07 -4.246 73.69 1 22.8 16 LEU B C 1
ATOM 2579 O O . LEU B 1 16 ? 34.903 -5.252 72.997 1 22.8 16 LEU B O 1
ATOM 2583 N N . SER B 1 17 ? 34.256 -4.078 74.8 1 22.15 17 SER B N 1
ATOM 2584 C CA . SER B 1 17 ? 32.827 -4.337 74.949 1 22.15 17 SER B CA 1
ATOM 2585 C C . SER B 1 17 ? 32.043 -3.815 73.749 1 22.15 17 SER B C 1
ATOM 2587 O O . SER B 1 17 ? 32.208 -2.661 73.348 1 22.15 17 SER B O 1
ATOM 2589 N N . SER B 1 18 ? 31.881 -4.699 72.775 1 22.56 18 SER B N 1
ATOM 2590 C CA . SER B 1 18 ? 31.154 -4.456 71.533 1 22.56 18 SER B CA 1
ATOM 2591 C C . SER B 1 18 ? 29.717 -4.026 71.809 1 22.56 18 SER B C 1
ATOM 2593 O O . SER B 1 18 ? 28.953 -4.761 72.437 1 22.56 18 SER B O 1
ATOM 2595 N N . VAL B 1 19 ? 29.579 -2.753 72.447 1 24.03 19 VAL B N 1
ATOM 2596 C CA . VAL B 1 19 ? 28.231 -2.206 72.557 1 24.03 19 VAL B CA 1
ATOM 2597 C C . VAL B 1 19 ? 27.462 -2.462 71.263 1 24.03 19 VAL B C 1
ATOM 2599 O O . VAL B 1 19 ? 27.895 -2.05 70.184 1 24.03 19 VAL B O 1
ATOM 2602 N N . VAL B 1 20 ? 26.74 -3.571 71.261 1 23.26 20 VAL B N 1
ATOM 2603 C CA . VAL B 1 20 ? 25.792 -3.962 70.223 1 23.26 20 VAL B CA 1
ATOM 2604 C C . VAL B 1 20 ? 24.736 -2.873 70.051 1 23.26 20 VAL B C 1
ATOM 2606 O O . VAL B 1 20 ? 23.9 -2.665 70.933 1 23.26 20 VAL B O 1
ATOM 2609 N N . LEU B 1 21 ? 25.209 -1.611 69.941 1 20.65 21 LEU B N 1
ATOM 2610 C CA . LEU B 1 21 ? 24.124 -0.667 69.699 1 20.65 21 LEU B CA 1
ATOM 2611 C C . LEU B 1 21 ? 23.141 -1.221 68.672 1 20.65 21 LEU B C 1
ATOM 2613 O O . LEU B 1 21 ? 23.532 -1.562 67.553 1 20.65 21 LEU B O 1
ATOM 2617 N N . LYS B 1 22 ? 22.138 -1.88 69.246 1 24.32 22 LYS B N 1
ATOM 2618 C CA . LYS B 1 22 ? 20.932 -2.258 68.515 1 24.32 22 LYS B CA 1
ATOM 2619 C C . LYS B 1 22 ? 20.369 -1.074 67.734 1 24.32 22 LYS B C 1
ATOM 2621 O O . LYS B 1 22 ? 19.718 -0.198 68.308 1 24.32 22 LYS B O 1
ATOM 2626 N N . LYS B 1 23 ? 21.236 -0.328 67.097 1 22.71 23 LYS B N 1
ATOM 2627 C CA . LYS B 1 23 ? 20.627 0.731 66.297 1 22.71 23 LYS B CA 1
ATOM 2628 C C . LYS B 1 23 ? 19.391 0.223 65.562 1 22.71 23 LYS B C 1
ATOM 2630 O O . LYS B 1 23 ? 19.496 -0.613 64.662 1 22.71 23 LYS B O 1
ATOM 2635 N N . GLN B 1 24 ? 18.332 -0.172 66.352 1 24.46 24 GLN B N 1
ATOM 2636 C CA . GLN B 1 24 ? 17.046 -0.293 65.674 1 24.46 24 GLN B CA 1
ATOM 2637 C C . GLN B 1 24 ? 16.807 0.883 64.731 1 24.46 24 GLN B C 1
ATOM 2639 O O . GLN B 1 24 ? 16.505 1.991 65.178 1 24.46 24 GLN B O 1
ATOM 2644 N N . ASP B 1 25 ? 17.81 1.299 64.057 1 23.91 25 ASP B N 1
ATOM 2645 C CA . ASP B 1 25 ? 17.512 2.368 63.108 1 23.91 25 ASP B CA 1
ATOM 2646 C C . ASP B 1 25 ? 16.162 2.141 62.432 1 23.91 25 ASP B C 1
ATOM 2648 O O . ASP B 1 25 ? 15.881 1.044 61.947 1 23.91 25 ASP B O 1
ATOM 2652 N N . VAL B 1 26 ? 15.1 2.781 63 1 25.04 26 VAL B N 1
ATOM 2653 C CA . VAL B 1 26 ? 13.815 3.065 62.369 1 25.04 26 VAL B CA 1
ATOM 2654 C C . VAL B 1 26 ? 14.021 3.353 60.884 1 25.04 26 VAL B C 1
ATOM 2656 O O . VAL B 1 26 ? 14.553 4.404 60.517 1 25.04 26 VAL B O 1
ATOM 2659 N N . LEU B 1 27 ? 14.719 2.458 60.232 1 24.04 27 LEU B N 1
ATOM 2660 C CA . LEU B 1 27 ? 14.621 2.692 58.796 1 24.04 27 LEU B CA 1
ATOM 2661 C C . LEU B 1 27 ? 13.21 3.126 58.411 1 24.04 27 LEU B C 1
ATOM 2663 O O . LEU B 1 27 ? 12.261 2.35 58.539 1 24.04 27 LEU B O 1
ATOM 2667 N N . ASN B 1 28 ? 12.858 4.345 58.86 1 24.1 28 ASN B N 1
ATOM 2668 C CA . ASN B 1 28 ? 11.716 4.921 58.157 1 24.1 28 ASN B CA 1
ATOM 2669 C C . ASN B 1 28 ? 11.593 4.369 56.74 1 24.1 28 ASN B C 1
ATOM 2671 O O . ASN B 1 28 ? 12.535 4.46 55.95 1 24.1 28 ASN B O 1
ATOM 2675 N N . THR B 1 29 ? 10.972 3.242 56.697 1 25.19 29 THR B N 1
ATOM 2676 C CA . THR B 1 29 ? 10.472 2.849 55.385 1 25.19 29 THR B CA 1
ATOM 2677 C C . THR B 1 29 ? 10.082 4.076 54.565 1 25.19 29 THR B C 1
ATOM 2679 O O . THR B 1 29 ? 9.086 4.737 54.865 1 25.19 29 THR B O 1
ATOM 2682 N N . LEU B 1 30 ? 11.015 5.011 54.395 1 24.95 30 LEU B N 1
ATOM 2683 C CA . LEU B 1 30 ? 10.63 5.911 53.314 1 24.95 30 LEU B CA 1
ATOM 2684 C C . LEU B 1 30 ? 9.825 5.171 52.251 1 24.95 30 LEU B C 1
ATOM 2686 O O . LEU B 1 30 ? 10.339 4.256 51.603 1 24.95 30 LEU B O 1
ATOM 2690 N N . THR B 1 31 ? 8.622 4.902 52.637 1 26.06 31 THR B N 1
ATOM 2691 C CA . THR B 1 31 ? 7.699 4.636 51.539 1 26.06 31 THR B CA 1
ATOM 2692 C C . THR B 1 31 ? 8.069 5.462 50.31 1 26.06 31 THR B C 1
ATOM 2694 O O . THR B 1 31 ? 7.956 6.689 50.323 1 26.06 31 THR B O 1
ATOM 2697 N N . LEU B 1 32 ? 9.207 5.159 49.786 1 25.6 32 LEU B N 1
ATOM 2698 C CA . LEU B 1 32 ? 9.276 5.715 48.439 1 25.6 32 LEU B CA 1
ATOM 2699 C C . LEU B 1 32 ? 7.887 5.807 47.817 1 25.6 32 LEU B C 1
ATOM 2701 O O . LEU B 1 32 ? 7.239 4.784 47.581 1 25.6 32 LEU B O 1
ATOM 2705 N N . HIS B 1 33 ? 7.152 6.733 48.3 1 27.59 33 HIS B N 1
ATOM 2706 C CA . HIS B 1 33 ? 6.052 7.022 47.387 1 27.59 33 HIS B CA 1
ATOM 2707 C C . HIS B 1 33 ? 6.437 6.709 45.945 1 27.59 33 HIS B C 1
ATOM 2709 O O . HIS B 1 33 ? 7.514 7.099 45.486 1 27.59 33 HIS B O 1
ATOM 2715 N N . ALA B 1 34 ? 6.102 5.555 45.553 1 29.53 34 ALA B N 1
ATOM 2716 C CA . ALA B 1 34 ? 6.182 5.337 44.111 1 29.53 34 ALA B CA 1
ATOM 2717 C C . ALA B 1 34 ? 6.077 6.656 43.35 1 29.53 34 ALA B C 1
ATOM 2719 O O . ALA B 1 34 ? 5.079 7.371 43.469 1 29.53 34 ALA B O 1
ATOM 2720 N N . ALA B 1 35 ? 7.118 7.41 43.344 1 30.21 35 ALA B N 1
ATOM 2721 C CA . ALA B 1 35 ? 7.083 8.496 42.368 1 30.21 35 ALA B CA 1
ATOM 2722 C C . ALA B 1 35 ? 6.031 8.234 41.294 1 30.21 35 ALA B C 1
ATOM 2724 O O . ALA B 1 35 ? 5.905 7.111 40.8 1 30.21 35 ALA B O 1
ATOM 2725 N N . ASP B 1 36 ? 4.894 8.779 41.354 1 32.2 36 ASP B N 1
ATOM 2726 C CA . ASP B 1 36 ? 3.958 8.817 40.235 1 32.2 36 ASP B CA 1
ATOM 2727 C C . ASP B 1 36 ? 4.693 8.708 38.901 1 32.2 36 ASP B C 1
ATOM 2729 O O . ASP B 1 36 ? 5.396 9.636 38.496 1 32.2 36 ASP B O 1
ATOM 2733 N N . ASN B 1 37 ? 5.49 7.757 38.676 1 34.85 37 ASN B N 1
ATOM 2734 C CA . ASN B 1 37 ? 6.004 7.495 37.336 1 34.85 37 ASN B CA 1
ATOM 2735 C C . ASN B 1 37 ? 5.098 8.091 36.262 1 34.85 37 ASN B C 1
ATOM 2737 O O . ASN B 1 37 ? 4.103 7.476 35.872 1 34.85 37 ASN B O 1
ATOM 2741 N N . LYS B 1 38 ? 4.801 9.345 36.266 1 38.22 38 LYS B N 1
ATOM 2742 C CA . LYS B 1 38 ? 4.179 10.059 35.154 1 38.22 38 LYS B CA 1
ATOM 2743 C C . LYS B 1 38 ? 4.599 9.462 33.814 1 38.22 38 LYS B C 1
ATOM 2745 O O . LYS B 1 38 ? 5.694 9.74 33.32 1 38.22 38 LYS B O 1
ATOM 2750 N N . GLU B 1 39 ? 4.556 8.244 33.572 1 42.77 39 GLU B N 1
ATOM 2751 C CA . GLU B 1 39 ? 4.737 7.656 32.248 1 42.77 39 GLU B CA 1
ATOM 2752 C C . GLU B 1 39 ? 4.416 8.664 31.148 1 42.77 39 GLU B C 1
ATOM 2754 O O . GLU B 1 39 ? 3.315 9.217 31.108 1 42.77 39 GLU B O 1
ATOM 2759 N N . LEU B 1 40 ? 5.322 9.493 30.792 1 49.88 40 LEU B N 1
ATOM 2760 C CA . LEU B 1 40 ? 5.239 10.401 29.653 1 49.88 40 LEU B CA 1
ATOM 2761 C C . LEU B 1 40 ? 4.299 9.85 28.586 1 49.88 40 LEU B C 1
ATOM 2763 O O . LEU B 1 40 ? 4.499 8.739 28.09 1 49.88 40 LEU B O 1
ATOM 2767 N N . CYS B 1 41 ? 3.045 10.061 28.65 1 68.78 41 CYS B N 1
ATOM 2768 C CA . CYS B 1 41 ? 1.975 9.672 27.738 1 68.78 41 CYS B CA 1
ATOM 2769 C C . CYS B 1 41 ? 2.31 10.065 26.304 1 68.78 41 CYS B C 1
ATOM 2771 O O . CYS B 1 41 ? 2.37 11.252 25.979 1 68.78 41 CYS B O 1
ATOM 2773 N N . TYR B 1 42 ? 2.968 9.187 25.587 1 83.7 42 TYR B N 1
ATOM 2774 C CA . TYR B 1 42 ? 3.248 9.331 24.163 1 83.7 42 TYR B CA 1
ATOM 2775 C C . TYR B 1 42 ? 1.977 9.657 23.387 1 83.7 42 TYR B C 1
ATOM 2777 O O . TYR B 1 42 ? 0.902 9.141 23.7 1 83.7 42 TYR B O 1
ATOM 2785 N N . VAL B 1 43 ? 2.095 10.7 22.684 1 91.48 43 VAL B N 1
ATOM 2786 C CA . VAL B 1 43 ? 0.951 11.183 21.917 1 91.48 43 VAL B CA 1
ATOM 2787 C C . VAL B 1 43 ? 0.256 10.009 21.231 1 91.48 43 VAL B C 1
ATOM 2789 O O . VAL B 1 43 ? -0.973 9.979 21.132 1 91.48 43 VAL B O 1
ATOM 2792 N N . GLY B 1 44 ? 1.033 9.035 20.769 1 89.76 44 GLY B N 1
ATOM 2793 C CA . GLY B 1 44 ? 0.465 7.849 20.147 1 89.76 44 GLY B CA 1
ATOM 2794 C C . GLY B 1 44 ? -0.462 7.079 21.069 1 89.76 44 GLY B C 1
ATOM 2795 O O . GLY B 1 44 ? -1.49 6.558 20.63 1 89.76 44 GLY B O 1
ATOM 2796 N N . ASP B 1 45 ? -0.141 7.032 22.303 1 89.45 45 ASP B N 1
ATOM 2797 C CA . ASP B 1 45 ? -0.973 6.32 23.268 1 89.45 45 ASP B CA 1
ATOM 2798 C C . ASP B 1 45 ? -2.295 7.05 23.497 1 89.45 45 ASP B C 1
ATOM 2800 O O . ASP B 1 45 ? -3.345 6.417 23.622 1 89.45 45 ASP B O 1
ATOM 2804 N N . ILE B 1 46 ? -2.18 8.295 23.568 1 90.45 46 ILE B N 1
ATOM 2805 C CA . ILE B 1 46 ? -3.372 9.113 23.763 1 90.45 46 ILE B CA 1
ATOM 2806 C C . ILE B 1 46 ? -4.323 8.928 22.582 1 90.45 46 ILE B C 1
ATOM 2808 O O . ILE B 1 46 ? -5.517 8.686 22.771 1 90.45 46 ILE B O 1
ATOM 2812 N N . ILE B 1 47 ? -3.782 9.026 21.414 1 91.21 47 ILE B N 1
ATOM 2813 C CA . ILE B 1 47 ? -4.581 8.897 20.2 1 91.21 47 ILE B CA 1
ATOM 2814 C C . ILE B 1 47 ? -5.205 7.504 20.139 1 91.21 47 ILE B C 1
ATOM 2816 O O . ILE B 1 47 ? -6.403 7.365 19.881 1 91.21 47 ILE B O 1
ATOM 2820 N N . LYS B 1 48 ? -4.387 6.515 20.373 1 88.18 48 LYS B N 1
ATOM 2821 C CA . LYS B 1 48 ? -4.864 5.135 20.324 1 88.18 48 LYS B CA 1
ATOM 2822 C C . LYS B 1 48 ? -6.028 4.922 21.288 1 88.18 48 LYS B C 1
ATOM 2824 O O . LYS B 1 48 ? -7.035 4.309 20.927 1 88.18 48 LYS B O 1
ATOM 2829 N N . ARG B 1 49 ? -5.913 5.45 22.471 1 86.44 49 ARG B N 1
ATOM 2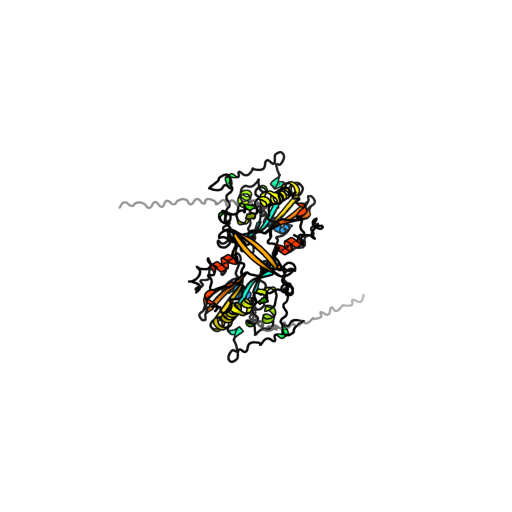830 C CA . ARG B 1 49 ? -6.913 5.254 23.515 1 86.44 49 ARG B CA 1
ATOM 2831 C C . ARG B 1 49 ? -8.192 6.023 23.2 1 86.44 49 ARG B C 1
ATOM 2833 O O . ARG B 1 49 ? -9.296 5.525 23.431 1 86.44 49 ARG B O 1
ATOM 2840 N N . ARG B 1 50 ? -8.045 7.147 22.642 1 86.93 50 ARG B N 1
ATOM 2841 C CA . ARG B 1 50 ? -9.206 8.023 22.519 1 86.93 50 ARG B CA 1
ATOM 2842 C C . ARG B 1 50 ? -9.954 7.76 21.216 1 86.93 50 ARG B C 1
ATOM 2844 O O . ARG B 1 50 ? -11.186 7.715 21.199 1 86.93 50 ARG B O 1
ATOM 2851 N N . VAL B 1 51 ? -9.136 7.56 20.085 1 89.24 51 VAL B N 1
ATOM 2852 C CA . VAL B 1 51 ? -9.835 7.505 18.805 1 89.24 51 VAL B CA 1
ATOM 2853 C C . VAL B 1 51 ? -9.334 6.312 17.994 1 89.24 51 VAL B C 1
ATOM 2855 O O . VAL B 1 51 ? -9.973 5.903 17.021 1 89.24 51 VAL B O 1
ATOM 2858 N N . GLY B 1 52 ? -8.191 5.713 18.404 1 87.81 52 GLY B N 1
ATOM 2859 C CA . GLY B 1 52 ? -7.645 4.592 17.656 1 87.81 52 GLY B CA 1
ATOM 2860 C C . GLY B 1 52 ? -6.885 5.017 16.414 1 87.81 52 GLY B C 1
ATOM 2861 O O . GLY B 1 52 ? -6.924 6.187 16.026 1 87.81 52 GLY B O 1
ATOM 2862 N N . PHE B 1 53 ? -6.194 4.034 15.816 1 90.31 53 PHE B N 1
ATOM 2863 C CA . PHE B 1 53 ? -5.445 4.284 14.59 1 90.31 53 PHE B CA 1
ATOM 2864 C C . PHE B 1 53 ? -6.202 3.758 13.376 1 90.31 53 PHE B C 1
ATOM 2866 O O . PHE B 1 53 ? -6.826 2.697 13.44 1 90.31 53 PHE B O 1
ATOM 2873 N N . PRO B 1 54 ? -6.119 4.58 12.32 1 90.97 54 PRO B N 1
ATOM 2874 C CA . PRO B 1 54 ? -6.601 3.965 11.081 1 90.97 54 PRO B CA 1
ATOM 2875 C C . PRO B 1 54 ? -5.815 2.713 10.699 1 90.97 54 PRO B C 1
ATOM 2877 O O . PRO B 1 54 ? -4.592 2.674 10.861 1 90.97 54 PRO B O 1
ATOM 2880 N N . GLN B 1 55 ? -6.502 1.696 10.183 1 88.09 55 GLN B N 1
ATOM 2881 C CA . GLN B 1 55 ? -5.841 0.441 9.839 1 88.09 55 GLN B CA 1
ATOM 2882 C C . GLN B 1 55 ? -6.43 -0.16 8.566 1 88.09 55 GLN B C 1
ATOM 2884 O O . GLN B 1 55 ? -7.622 -0.002 8.293 1 88.09 55 GLN B O 1
ATOM 2889 N N . PRO B 1 56 ? -5.508 -0.857 7.883 1 86.26 56 PRO B N 1
ATOM 2890 C CA . PRO B 1 56 ? -6.086 -1.665 6.807 1 86.26 56 PRO B CA 1
ATOM 2891 C C . PRO B 1 56 ? -6.977 -2.79 7.329 1 86.26 56 PRO B C 1
ATOM 2893 O O . PRO B 1 56 ? -6.87 -3.177 8.496 1 86.26 56 PRO B O 1
ATOM 2896 N N . THR B 1 57 ? -7.883 -3.275 6.594 1 75.91 57 THR B N 1
ATOM 2897 C CA . THR B 1 57 ? -8.796 -4.334 7.011 1 75.91 57 THR B CA 1
ATOM 2898 C C . THR B 1 57 ? -8.024 -5.594 7.393 1 75.91 57 THR B C 1
ATOM 2900 O O . THR B 1 57 ? -8.358 -6.259 8.376 1 75.91 57 THR B O 1
ATOM 2903 N N . ALA B 1 58 ? -7.111 -6.041 6.57 1 66.26 58 ALA B N 1
ATOM 2904 C CA . ALA B 1 58 ? -6.318 -7.225 6.89 1 66.26 58 ALA B CA 1
ATOM 2905 C C . ALA B 1 58 ? -4.907 -6.84 7.323 1 66.26 58 ALA B C 1
ATOM 2907 O O . ALA B 1 58 ? -3.924 -7.282 6.722 1 66.26 58 ALA B O 1
ATOM 2908 N N . CYS B 1 59 ? -4.977 -5.974 8.41 1 63.54 59 CYS B N 1
ATOM 2909 C CA . CYS B 1 59 ? -3.698 -5.423 8.844 1 63.54 59 CYS B CA 1
ATOM 2910 C C . CYS B 1 59 ? -2.978 -6.388 9.778 1 63.54 59 CYS B C 1
ATOM 2912 O O . CYS B 1 59 ? -3.618 -7.12 10.536 1 63.54 59 CYS B O 1
ATOM 2914 N N . CYS B 1 60 ? -1.741 -6.592 9.563 1 61.73 60 CYS B N 1
ATOM 2915 C CA . CYS B 1 60 ? -0.772 -7.068 10.545 1 61.73 60 CYS B CA 1
ATOM 2916 C C . CYS B 1 60 ? -0.637 -8.585 10.486 1 61.73 60 CYS B C 1
ATOM 2918 O O . CYS B 1 60 ? 0.31 -9.15 11.036 1 61.73 60 CYS B O 1
ATOM 2920 N N . LYS B 1 61 ? -1.705 -9.146 9.794 1 77.25 61 LYS B N 1
ATOM 2921 C CA . LYS B 1 61 ? -1.525 -10.594 9.747 1 77.25 61 LYS B CA 1
ATOM 2922 C C . LYS B 1 61 ? -1.919 -11.153 8.383 1 77.25 61 LYS B C 1
ATOM 2924 O O . LYS B 1 61 ? -2.964 -10.793 7.837 1 77.25 61 LYS B O 1
ATOM 2929 N N . PRO B 1 62 ? -1.116 -12.004 7.91 1 89.67 62 PRO B N 1
ATOM 2930 C CA . PRO B 1 62 ? -1.487 -12.646 6.647 1 89.67 62 PRO B CA 1
ATOM 2931 C C . PRO B 1 62 ? -2.726 -13.53 6.776 1 89.67 62 PRO B C 1
ATOM 2933 O O . PRO B 1 62 ? -2.977 -14.095 7.844 1 89.67 62 PRO B O 1
ATOM 2936 N N . LEU B 1 63 ? -3.469 -13.565 5.751 1 93.94 63 LEU B N 1
ATOM 2937 C CA . LEU B 1 63 ? -4.623 -14.453 5.659 1 93.94 63 LEU B CA 1
ATOM 2938 C C . LEU B 1 63 ? -4.181 -15.902 5.486 1 93.94 63 LEU B C 1
ATOM 2940 O O . LEU B 1 63 ? -3.437 -16.222 4.557 1 93.94 63 LEU B O 1
ATOM 2944 N N . ARG B 1 64 ? -4.661 -16.706 6.355 1 94.31 64 ARG B N 1
ATOM 2945 C CA . ARG B 1 64 ? -4.245 -18.104 6.359 1 94.31 64 ARG B CA 1
ATOM 2946 C C . ARG B 1 64 ? -5.22 -18.968 5.567 1 94.31 64 ARG B C 1
ATOM 2948 O O . ARG B 1 64 ? -6.43 -18.916 5.795 1 94.31 64 ARG B O 1
ATOM 2955 N N . PHE B 1 65 ? -4.706 -19.691 4.663 1 95.77 65 PHE B N 1
ATOM 2956 C CA . PHE B 1 65 ? -5.384 -20.788 3.983 1 95.77 65 PHE B CA 1
ATOM 2957 C C . PHE B 1 65 ? -4.722 -22.12 4.311 1 95.77 65 PHE B C 1
ATOM 2959 O O . PHE B 1 65 ? -3.7 -22.159 5.001 1 95.77 65 PHE B O 1
ATOM 2966 N N . LYS B 1 66 ? -5.305 -23.196 3.875 1 93.77 66 LYS B N 1
ATOM 2967 C CA . LYS B 1 66 ? -4.822 -24.52 4.258 1 93.77 66 LYS B CA 1
ATOM 2968 C C . LYS B 1 66 ? -3.395 -24.747 3.768 1 93.77 66 LYS B C 1
ATOM 2970 O O . LYS B 1 66 ? -2.545 -25.231 4.519 1 93.77 66 LYS B O 1
ATOM 2975 N N . ASP B 1 67 ? -3.097 -24.287 2.503 1 95.02 67 ASP B N 1
ATOM 2976 C CA . ASP B 1 67 ? -1.803 -24.671 1.947 1 95.02 67 ASP B CA 1
ATOM 2977 C C . ASP B 1 67 ? -1.069 -23.459 1.378 1 95.02 67 ASP B C 1
ATOM 2979 O O . ASP B 1 67 ? -0.057 -23.607 0.689 1 95.02 67 ASP B O 1
ATOM 2983 N N . PHE B 1 68 ? -1.599 -22.241 1.609 1 97.32 68 PHE B N 1
ATOM 2984 C CA . PHE B 1 68 ? -0.895 -21.012 1.263 1 97.32 68 PHE B CA 1
ATOM 2985 C C . PHE B 1 68 ? -1.32 -19.869 2.177 1 97.32 68 PHE B C 1
ATOM 2987 O O . PHE B 1 68 ? -2.273 -20.005 2.947 1 97.32 68 PHE B O 1
ATOM 2994 N N . ILE B 1 69 ? -0.555 -18.84 2.138 1 96.57 69 ILE B N 1
ATOM 2995 C CA . ILE B 1 69 ? -0.831 -17.655 2.943 1 96.57 69 ILE B CA 1
ATOM 2996 C C . ILE B 1 69 ? -0.819 -16.413 2.055 1 96.57 69 ILE B C 1
ATOM 2998 O O . ILE B 1 69 ? -0.124 -16.377 1.037 1 96.57 69 ILE B O 1
ATOM 3002 N N . VAL B 1 70 ? -1.658 -15.408 2.498 1 96.86 70 VAL B N 1
ATOM 3003 C CA . VAL B 1 70 ? -1.849 -14.232 1.655 1 96.86 70 VAL B CA 1
ATOM 3004 C C . VAL B 1 70 ? -1.657 -12.965 2.486 1 96.86 70 VAL B C 1
ATOM 3006 O O . VAL B 1 70 ? -2.249 -12.822 3.558 1 96.86 70 VAL B O 1
ATOM 3009 N N . SER B 1 71 ? -0.751 -12.147 2.071 1 95.43 71 SER B N 1
ATOM 3010 C CA . SER B 1 71 ? -0.752 -10.752 2.5 1 95.43 71 SER B CA 1
ATOM 3011 C C . SER B 1 71 ? -1.601 -9.89 1.571 1 95.43 71 SER B C 1
ATOM 3013 O O . SER B 1 71 ? -1.341 -9.822 0.368 1 95.43 71 SER B O 1
ATOM 3015 N N . TYR B 1 72 ? -2.581 -9.187 2.137 1 95.75 72 TYR B N 1
ATOM 3016 C CA . TYR B 1 72 ? -3.582 -8.53 1.305 1 95.75 72 TYR B CA 1
ATOM 3017 C C . TYR B 1 72 ? -3.374 -7.02 1.291 1 95.75 72 TYR B C 1
ATOM 3019 O O . TYR B 1 72 ? -3.088 -6.417 2.328 1 95.75 72 TYR B O 1
ATOM 3027 N N . ASP B 1 73 ? -3.483 -6.417 0.178 1 95.44 73 ASP B N 1
ATOM 3028 C CA . ASP B 1 73 ? -3.396 -4.977 -0.046 1 95.44 73 ASP B CA 1
ATOM 3029 C C . ASP B 1 73 ? -4.786 -4.351 -0.138 1 95.44 73 ASP B C 1
ATOM 3031 O O . ASP B 1 73 ? -5.392 -4.327 -1.211 1 95.44 73 ASP B O 1
ATOM 3035 N N . SER B 1 74 ? -5.232 -3.752 0.89 1 94.99 74 SER B N 1
ATOM 3036 C CA . SER B 1 74 ? -6.575 -3.187 0.967 1 94.99 74 SER B CA 1
ATOM 3037 C C . SER B 1 74 ? -6.734 -2.007 0.013 1 94.99 74 SER B C 1
ATOM 3039 O O . SER B 1 74 ? -7.828 -1.756 -0.495 1 94.99 74 SER B O 1
ATOM 3041 N N . LYS B 1 75 ? -5.705 -1.327 -0.229 1 95.32 75 LYS B N 1
ATOM 3042 C CA . LYS B 1 75 ? -5.744 -0.147 -1.089 1 95.32 75 LYS B CA 1
ATOM 3043 C C . LYS B 1 75 ? -5.958 -0.537 -2.548 1 95.32 75 LYS B C 1
ATOM 3045 O O . LYS B 1 75 ? -6.722 0.113 -3.264 1 95.32 75 LYS B O 1
ATOM 3050 N N . ASN B 1 76 ? -5.346 -1.596 -2.952 1 97.32 76 ASN B N 1
ATOM 3051 C CA . ASN B 1 76 ? -5.371 -1.997 -4.355 1 97.32 76 ASN B CA 1
ATOM 3052 C C . ASN B 1 76 ? -6.327 -3.164 -4.587 1 97.32 76 ASN B C 1
ATOM 3054 O O . ASN B 1 76 ? -6.582 -3.544 -5.731 1 97.32 76 ASN B O 1
ATOM 3058 N N . ARG B 1 77 ? -6.828 -3.813 -3.533 1 97.38 77 ARG B N 1
ATOM 3059 C CA . ARG B 1 77 ? -7.784 -4.915 -3.574 1 97.38 77 ARG B CA 1
ATOM 3060 C C . ARG B 1 77 ? -7.196 -6.123 -4.296 1 97.38 77 ARG B C 1
ATOM 3062 O O . ARG B 1 77 ? -7.876 -6.764 -5.1 1 97.38 77 ARG B O 1
ATOM 3069 N N . ILE B 1 78 ? -5.945 -6.348 -4.099 1 97.88 78 ILE B N 1
ATOM 3070 C CA . ILE B 1 78 ? -5.18 -7.5 -4.562 1 97.88 78 ILE B CA 1
ATOM 3071 C C . ILE B 1 78 ? -4.169 -7.912 -3.494 1 97.88 78 ILE B C 1
ATOM 3073 O O . ILE B 1 78 ? -3.937 -7.174 -2.533 1 97.88 78 ILE B O 1
ATOM 3077 N N . PRO B 1 79 ? -3.599 -9.112 -3.621 1 97.38 79 PRO B N 1
ATOM 3078 C CA . PRO B 1 79 ? -2.579 -9.475 -2.634 1 97.38 79 PRO B CA 1
ATOM 3079 C C . PRO B 1 79 ? -1.297 -8.658 -2.783 1 97.38 79 PRO B C 1
ATOM 3081 O O . PRO B 1 79 ? -0.929 -8.278 -3.897 1 97.38 79 PRO B O 1
ATOM 3084 N N . ASN B 1 80 ? -0.661 -8.373 -1.591 1 96.2 80 ASN B N 1
ATOM 3085 C CA . ASN B 1 80 ? 0.738 -7.964 -1.646 1 96.2 80 ASN B CA 1
ATOM 3086 C C . ASN B 1 80 ? 1.636 -9.101 -2.126 1 96.2 80 ASN B C 1
ATOM 3088 O O . ASN B 1 80 ? 2.59 -8.873 -2.871 1 96.2 80 ASN B O 1
ATOM 3092 N N . TRP B 1 81 ? 1.319 -10.244 -1.585 1 97.37 81 TRP B N 1
ATOM 3093 C CA . TRP B 1 81 ? 2.005 -11.475 -1.964 1 97.37 81 TRP B CA 1
ATOM 3094 C C . TRP B 1 81 ? 1.222 -12.7 -1.502 1 97.37 81 TRP B C 1
ATOM 3096 O O . TRP B 1 81 ? 0.405 -12.611 -0.583 1 97.37 81 TRP B O 1
ATOM 3106 N N . VAL B 1 82 ? 1.393 -13.758 -2.188 1 98.45 82 VAL B N 1
ATOM 3107 C CA . VAL B 1 82 ? 0.931 -15.095 -1.829 1 98.45 82 VAL B CA 1
ATOM 3108 C C . VAL B 1 82 ? 2.125 -16.036 -1.693 1 98.45 82 VAL B C 1
ATOM 3110 O O . VAL B 1 82 ? 3.014 -16.048 -2.548 1 98.45 82 VAL B O 1
ATOM 3113 N N . TYR B 1 83 ? 2.159 -16.759 -0.619 1 97.7 83 TYR B N 1
ATOM 3114 C CA . TYR B 1 83 ? 3.311 -17.602 -0.32 1 97.7 83 TYR B CA 1
ATOM 3115 C C . TYR B 1 83 ? 2.901 -19.066 -0.21 1 97.7 83 TYR B C 1
ATOM 3117 O O . TYR B 1 83 ? 1.969 -19.403 0.524 1 97.7 83 TYR B O 1
ATOM 3125 N N . GLU B 1 84 ? 3.614 -19.947 -0.928 1 97.86 84 GLU B N 1
ATOM 3126 C CA . GLU B 1 84 ? 3.335 -21.378 -0.99 1 97.86 84 GLU B CA 1
ATOM 3127 C C . GLU B 1 84 ? 4.562 -22.197 -0.599 1 97.86 84 GLU B C 1
ATOM 3129 O O . GLU B 1 84 ? 5.695 -21.731 -0.736 1 97.86 84 GLU B O 1
ATOM 3134 N N . HIS B 1 85 ? 4.321 -23.347 -0.029 1 96.63 85 HIS B N 1
ATOM 3135 C CA . HIS B 1 85 ? 5.326 -24.387 0.158 1 96.63 85 HIS B CA 1
ATOM 3136 C C . HIS B 1 85 ? 4.962 -25.651 -0.614 1 96.63 85 HIS B C 1
ATOM 3138 O O . HIS B 1 85 ? 4.011 -26.35 -0.256 1 96.63 85 HIS B O 1
ATOM 3144 N N . LEU B 1 86 ? 5.712 -25.893 -1.705 1 96.05 86 LEU B N 1
ATOM 3145 C CA . LEU B 1 86 ? 5.442 -27.028 -2.581 1 96.05 86 LEU B CA 1
ATOM 3146 C C . LEU B 1 86 ? 6.442 -28.153 -2.337 1 96.05 86 LEU B C 1
ATOM 3148 O O . LEU B 1 86 ? 7.651 -27.912 -2.278 1 96.05 86 LEU B O 1
ATOM 3152 N N . GLN B 1 87 ? 5.905 -29.278 -2.224 1 91.8 87 GLN B N 1
ATOM 3153 C CA . GLN B 1 87 ? 6.734 -30.433 -1.898 1 91.8 87 GLN B CA 1
ATOM 3154 C C . GLN B 1 87 ? 6.474 -31.587 -2.862 1 91.8 87 GLN B C 1
ATOM 3156 O O . GLN B 1 87 ? 5.331 -31.828 -3.256 1 91.8 87 GLN B O 1
ATOM 3161 N N . TYR B 1 88 ? 7.507 -32.23 -3.15 1 88.1 88 TYR B N 1
ATOM 3162 C CA . TYR B 1 88 ? 7.418 -33.371 -4.055 1 88.1 88 TYR B CA 1
ATOM 3163 C C . TYR B 1 88 ? 6.457 -34.423 -3.512 1 88.1 88 TYR B C 1
ATOM 3165 O O . TYR B 1 88 ? 5.584 -34.908 -4.236 1 88.1 88 TYR B O 1
ATOM 3173 N N . ASP B 1 89 ? 6.532 -34.797 -2.239 1 84.29 89 ASP B N 1
ATOM 3174 C CA . ASP B 1 89 ? 5.785 -35.893 -1.63 1 84.29 89 ASP B CA 1
ATOM 3175 C C . ASP B 1 89 ? 4.286 -35.6 -1.626 1 84.29 89 ASP B C 1
ATOM 3177 O O . ASP B 1 89 ? 3.468 -36.522 -1.663 1 84.29 89 ASP B O 1
ATOM 3181 N N . LYS B 1 90 ? 3.961 -34.356 -1.632 1 84.58 90 LYS B N 1
ATOM 3182 C CA . LYS B 1 90 ? 2.546 -33.997 -1.644 1 84.58 90 LYS B CA 1
ATOM 3183 C C . LYS B 1 90 ? 2.003 -33.947 -3.07 1 84.58 90 LYS B C 1
ATOM 3185 O O . LYS B 1 90 ? 0.927 -34.48 -3.349 1 84.58 90 LYS B O 1
ATOM 3190 N N . LEU B 1 91 ? 2.808 -33.44 -3.889 1 87.45 91 LEU B N 1
ATOM 3191 C CA . LEU B 1 91 ? 2.337 -33.159 -5.241 1 87.45 91 LEU B CA 1
ATOM 3192 C C . LEU B 1 91 ? 2.406 -34.41 -6.111 1 87.45 91 LEU B C 1
ATOM 3194 O O . LEU B 1 91 ? 1.547 -34.622 -6.97 1 87.45 91 LEU B O 1
ATOM 3198 N N . PHE B 1 92 ? 3.532 -35.261 -5.859 1 82.14 92 PHE B N 1
ATOM 3199 C CA . PHE B 1 92 ? 3.785 -36.349 -6.796 1 82.14 92 PHE B CA 1
ATOM 3200 C C . PHE B 1 92 ? 3.786 -37.693 -6.078 1 82.14 92 PHE B C 1
ATOM 3202 O O . PHE B 1 92 ? 4.307 -38.681 -6.6 1 82.14 92 PHE B O 1
ATOM 3209 N N . LYS B 1 93 ? 3.576 -37.917 -4.821 1 69.03 93 LYS B N 1
ATOM 3210 C CA . LYS B 1 93 ? 3.652 -39.143 -4.031 1 69.03 93 LYS B CA 1
ATOM 3211 C C . LYS B 1 93 ? 3.374 -40.371 -4.894 1 69.03 93 LYS B C 1
ATOM 3213 O O . LYS B 1 93 ? 4.108 -41.359 -4.833 1 69.03 93 LYS B O 1
ATOM 3218 N N . ASP B 1 94 ? 2.229 -40.662 -5.484 1 59.08 94 ASP B N 1
ATOM 3219 C CA . ASP B 1 94 ? 1.914 -41.882 -6.222 1 59.08 94 ASP B CA 1
ATOM 3220 C C . ASP B 1 94 ? 2.189 -41.707 -7.714 1 59.08 94 ASP B C 1
ATOM 3222 O O . ASP B 1 94 ? 1.354 -42.06 -8.549 1 59.08 94 ASP B O 1
ATOM 3226 N N . ASP B 1 95 ? 3.322 -41.208 -8.354 1 50.29 95 ASP B N 1
ATOM 3227 C CA . ASP B 1 95 ? 3.725 -40.706 -9.663 1 50.29 95 ASP B CA 1
ATOM 3228 C C . ASP B 1 95 ? 3.728 -41.823 -10.704 1 50.29 95 ASP B C 1
ATOM 3230 O O . ASP B 1 95 ? 4.475 -41.766 -11.682 1 50.29 95 ASP B O 1
ATOM 3234 N N . PRO B 1 96 ? 3.71 -43.321 -11.106 1 47.14 96 PRO B N 1
ATOM 3235 C CA . PRO B 1 96 ? 3.996 -44.059 -12.338 1 47.14 96 PRO B CA 1
ATOM 3236 C C . PRO B 1 96 ? 3.347 -43.428 -13.568 1 47.14 96 PRO B C 1
ATOM 3238 O O . PRO B 1 96 ? 3.706 -43.763 -14.7 1 47.14 96 PRO B O 1
ATOM 3241 N N . CYS B 1 97 ? 1.988 -42.633 -13.593 1 43.3 97 CYS B N 1
ATOM 3242 C CA . CYS B 1 97 ? 0.59 -42.221 -13.639 1 43.3 97 CYS B CA 1
ATOM 3243 C C . CYS B 1 97 ? 0.469 -40.703 -13.677 1 43.3 97 CYS B C 1
ATOM 3245 O O . CYS B 1 97 ? -0.631 -40.166 -13.823 1 43.3 97 CYS B O 1
ATOM 3247 N N . ASP B 1 98 ? 1.197 -39.54 -13.007 1 49.25 98 ASP B N 1
ATOM 3248 C CA . ASP B 1 98 ? 0.479 -38.491 -12.291 1 49.25 98 ASP B CA 1
ATOM 3249 C C . ASP B 1 98 ? -0.708 -37.983 -13.106 1 49.25 98 ASP B C 1
ATOM 3251 O O . ASP B 1 98 ? -0.54 -37.167 -14.014 1 49.25 98 ASP B O 1
ATOM 3255 N N . ARG B 1 99 ? -1.783 -38.337 -13.456 1 46.95 99 ARG B N 1
ATOM 3256 C CA . ARG B 1 99 ? -2.8 -37.902 -14.408 1 46.95 99 ARG B CA 1
ATOM 3257 C C . ARG B 1 99 ? -3.808 -36.97 -13.745 1 46.95 99 ARG B C 1
ATOM 3259 O O . ARG B 1 99 ? -4.924 -36.802 -14.24 1 46.95 99 ARG B O 1
ATOM 3266 N N . ARG B 1 100 ? -3.239 -35.977 -13.088 1 50.89 100 ARG B N 1
ATOM 3267 C CA . ARG B 1 100 ? -3.602 -34.926 -12.143 1 50.89 100 ARG B CA 1
ATOM 3268 C C . ARG B 1 100 ? -5.115 -34.837 -11.978 1 50.89 100 ARG B C 1
ATOM 3270 O O . ARG B 1 100 ? -5.613 -34.652 -10.865 1 50.89 100 ARG B O 1
ATOM 3277 N N . ILE B 1 101 ? -6.717 -34.741 -12.384 1 56.63 101 ILE B N 1
ATOM 3278 C CA . ILE B 1 101 ? -7.784 -34.08 -11.639 1 56.63 101 ILE B CA 1
ATOM 3279 C C . ILE B 1 101 ? -8.302 -35.011 -10.545 1 56.63 101 ILE B C 1
ATOM 3281 O O . ILE B 1 101 ? -9.008 -35.981 -10.829 1 56.63 101 ILE B O 1
ATOM 3285 N N . LYS B 1 102 ? -7.45 -35.227 -9.452 1 70.23 102 LYS B N 1
ATOM 3286 C CA . LYS B 1 102 ? -7.868 -36.091 -8.351 1 70.23 102 LYS B CA 1
ATOM 3287 C C . LYS B 1 102 ? -9.064 -35.499 -7.612 1 70.23 102 LYS B C 1
ATOM 3289 O O . LYS B 1 102 ? -9.898 -36.235 -7.08 1 70.23 102 LYS B O 1
ATOM 3294 N N . VAL B 1 103 ? -8.809 -34.078 -7.546 1 79.06 103 VAL B N 1
ATOM 3295 C CA . VAL B 1 103 ? -9.966 -33.429 -6.939 1 79.06 103 VAL B CA 1
ATOM 3296 C C . VAL B 1 103 ? -11.075 -33.274 -7.978 1 79.06 103 VAL B C 1
ATOM 3298 O O . VAL B 1 103 ? -10.806 -32.959 -9.14 1 79.06 103 VAL B O 1
ATOM 3301 N N . ASP B 1 104 ? -12.305 -33.547 -7.675 1 82.35 104 ASP B N 1
ATOM 3302 C CA . ASP B 1 104 ? -13.475 -33.273 -8.503 1 82.35 104 ASP B CA 1
ATOM 3303 C C . ASP B 1 104 ? -13.75 -31.773 -8.586 1 82.35 104 ASP B C 1
ATOM 3305 O O . ASP B 1 104 ? -14.229 -31.17 -7.623 1 82.35 104 ASP B O 1
ATOM 3309 N N . ARG B 1 105 ? -13.545 -31.183 -9.683 1 79.18 105 ARG B N 1
ATOM 3310 C CA . ARG B 1 105 ? -13.643 -29.742 -9.892 1 79.18 105 ARG B CA 1
ATOM 3311 C C . ARG B 1 105 ? -15.071 -29.253 -9.68 1 79.18 105 ARG B C 1
ATOM 3313 O O . ARG B 1 105 ? -15.295 -28.072 -9.408 1 79.18 105 ARG B O 1
ATOM 3320 N N . THR B 1 106 ? -15.976 -30.151 -9.822 1 81.89 106 THR B N 1
ATOM 3321 C CA . THR B 1 106 ? -17.378 -29.772 -9.677 1 81.89 106 THR B CA 1
ATOM 3322 C C . THR B 1 106 ? -17.675 -29.336 -8.246 1 81.89 106 THR B C 1
ATOM 3324 O O . THR B 1 106 ? -18.674 -28.659 -7.992 1 81.89 106 THR B O 1
ATOM 3327 N N . GLN B 1 107 ? -16.774 -29.692 -7.46 1 80.37 107 GLN B N 1
ATOM 3328 C CA . GLN B 1 107 ? -16.987 -29.353 -6.057 1 80.37 107 GLN B CA 1
ATOM 3329 C C . GLN B 1 107 ? -16.731 -27.87 -5.805 1 80.37 107 GLN B C 1
ATOM 3331 O O . GLN B 1 107 ? -17.181 -27.319 -4.798 1 80.37 107 GLN B O 1
ATOM 3336 N N . CYS B 1 108 ? -16.012 -27.284 -6.611 1 85.94 108 CYS B N 1
ATOM 3337 C CA . CYS B 1 108 ? -15.742 -25.855 -6.494 1 85.94 108 CYS B CA 1
ATOM 3338 C C . CYS B 1 108 ? -16.501 -25.067 -7.555 1 85.94 108 CYS B C 1
ATOM 3340 O O . CYS B 1 108 ? -16.165 -23.916 -7.838 1 85.94 108 CYS B O 1
ATOM 3342 N N . ALA B 1 109 ? -17.483 -25.685 -8.095 1 86.11 109 ALA B N 1
ATOM 3343 C CA . ALA B 1 109 ? -18.187 -25.152 -9.258 1 86.11 109 ALA B CA 1
ATOM 3344 C C . ALA B 1 109 ? -19.05 -23.953 -8.875 1 86.11 109 ALA B C 1
ATOM 3346 O O . ALA B 1 109 ? -19.507 -23.849 -7.734 1 86.11 109 ALA B O 1
ATOM 3347 N N . SER B 1 110 ? -19.18 -23.077 -9.921 1 84.83 110 SER B N 1
ATOM 3348 C CA . SER B 1 110 ? -20.08 -21.941 -9.751 1 84.83 110 SER B CA 1
ATOM 3349 C C . SER B 1 110 ? -21.537 -22.362 -9.909 1 84.83 110 SER B C 1
ATOM 3351 O O . SER B 1 110 ? -21.824 -23.445 -10.425 1 84.83 110 SER B O 1
ATOM 3353 N N . ASN B 1 111 ? -22.422 -21.434 -9.431 1 78 111 ASN B N 1
ATOM 3354 C CA . ASN B 1 111 ? -23.846 -21.727 -9.553 1 78 111 ASN B CA 1
ATOM 3355 C C . ASN B 1 111 ? -24.312 -21.644 -11.004 1 78 111 ASN B C 1
ATOM 3357 O O . ASN B 1 111 ? -25.244 -22.346 -11.402 1 78 111 ASN B O 1
ATOM 3361 N N . GLU B 1 112 ? -23.684 -20.879 -11.75 1 78.54 112 GLU B N 1
ATOM 3362 C CA . GLU B 1 112 ? -24.113 -20.615 -13.12 1 78.54 112 GLU B CA 1
ATOM 3363 C C . GLU B 1 112 ? -23.563 -21.664 -14.083 1 78.54 112 GLU B C 1
ATOM 3365 O O . GLU B 1 112 ? -24.235 -22.045 -15.043 1 78.54 112 GLU B O 1
ATOM 3370 N N . ASP B 1 113 ? -22.342 -22.091 -13.843 1 78.27 113 ASP B N 1
ATOM 3371 C CA . ASP B 1 113 ? -21.642 -23.044 -14.698 1 78.27 113 ASP B CA 1
ATOM 3372 C C . ASP B 1 113 ? -20.889 -24.08 -13.865 1 78.27 113 ASP B C 1
ATOM 3374 O O . ASP B 1 113 ? -19.848 -23.776 -13.281 1 78.27 113 ASP B O 1
ATOM 3378 N N . LYS B 1 114 ? -21.324 -25.233 -13.897 1 78 114 LYS B N 1
ATOM 3379 C CA . LYS B 1 114 ? -20.806 -26.292 -13.036 1 78 114 LYS B CA 1
ATOM 3380 C C . LYS B 1 114 ? -19.395 -26.699 -13.453 1 78 114 LYS B C 1
ATOM 3382 O O . LYS B 1 114 ? -18.699 -27.394 -12.711 1 78 114 LYS B O 1
ATOM 3387 N N . GLU B 1 115 ? -18.985 -26.258 -14.574 1 79.98 115 GLU B N 1
ATOM 3388 C CA . GLU B 1 115 ? -17.648 -26.602 -15.047 1 79.98 115 GLU B CA 1
ATOM 3389 C C . GLU B 1 115 ? -16.632 -25.533 -14.655 1 79.98 115 GLU B C 1
ATOM 3391 O O . GLU B 1 115 ? -15.427 -25.716 -14.84 1 79.98 115 GLU B O 1
ATOM 3396 N N . ARG B 1 116 ? -17.162 -24.433 -14.078 1 83.67 116 ARG B N 1
ATOM 3397 C CA . ARG B 1 116 ? -16.271 -23.343 -13.694 1 83.67 116 ARG B CA 1
ATOM 3398 C C . ARG B 1 116 ? -16.248 -23.162 -12.18 1 83.67 116 ARG B C 1
ATOM 3400 O O . ARG B 1 116 ? -17.284 -23.265 -11.521 1 83.67 116 ARG B O 1
ATOM 3407 N N . PRO B 1 117 ? -15.097 -23 -11.716 1 89.09 117 PRO B N 1
ATOM 3408 C CA . PRO B 1 117 ? -15.057 -22.749 -10.273 1 89.09 117 PRO B CA 1
ATOM 3409 C C . PRO B 1 117 ? -15.73 -21.435 -9.884 1 89.09 117 PRO B C 1
ATOM 3411 O O . PRO B 1 117 ? -15.78 -20.501 -10.689 1 89.09 117 PRO B O 1
ATOM 3414 N N . LYS B 1 118 ? -16.177 -21.465 -8.713 1 91.61 118 LYS B N 1
ATOM 3415 C CA . LYS B 1 118 ? -16.795 -20.259 -8.172 1 91.61 118 LYS B CA 1
ATOM 3416 C C . LYS B 1 118 ? -15.752 -19.342 -7.541 1 91.61 118 LYS B C 1
ATOM 3418 O O . LYS B 1 118 ? -15.08 -19.725 -6.581 1 91.61 118 LYS B O 1
ATOM 3423 N N . PHE B 1 119 ? -15.678 -18.212 -8.086 1 95.48 119 PHE B N 1
ATOM 3424 C CA . PHE B 1 119 ? -14.837 -17.198 -7.461 1 95.48 119 PHE B CA 1
ATOM 3425 C C . PHE B 1 119 ? -15.578 -16.506 -6.324 1 95.48 119 PHE B C 1
ATOM 3427 O O . PHE B 1 119 ? -16.636 -15.909 -6.537 1 95.48 119 PHE B O 1
ATOM 3434 N N . THR B 1 120 ? -14.992 -16.541 -5.104 1 95.33 120 THR B N 1
ATOM 3435 C CA . THR B 1 120 ? -15.715 -16.092 -3.919 1 95.33 120 THR B CA 1
ATOM 3436 C C . THR B 1 120 ? -15.008 -14.904 -3.272 1 95.33 120 THR B C 1
ATOM 3438 O O . THR B 1 120 ? -13.798 -14.944 -3.043 1 95.33 120 THR B O 1
ATOM 3441 N N . PRO B 1 121 ? -15.797 -13.851 -2.994 1 96.42 121 PRO B N 1
ATOM 3442 C CA . PRO B 1 121 ? -15.197 -12.777 -2.199 1 96.42 121 PRO B CA 1
ATOM 3443 C C . PRO B 1 121 ? -14.753 -13.246 -0.815 1 96.42 121 PRO B C 1
ATOM 3445 O O . PRO B 1 121 ? -15.369 -14.145 -0.236 1 96.42 121 PRO B O 1
ATOM 3448 N N . ASP B 1 122 ? -13.732 -12.745 -0.32 1 96.01 122 ASP B N 1
ATOM 3449 C CA . ASP B 1 122 ? -13.245 -13.067 1.018 1 96.01 122 ASP B CA 1
ATOM 3450 C C . ASP B 1 122 ? -13.903 -12.177 2.07 1 96.01 122 ASP B C 1
ATOM 3452 O O . ASP B 1 122 ? -13.534 -11.01 2.222 1 96.01 122 ASP B O 1
ATOM 3456 N N . CYS B 1 123 ? -14.687 -12.628 2.874 1 94.25 123 CYS B N 1
ATOM 3457 C CA . CYS B 1 123 ? -15.507 -11.854 3.8 1 94.25 123 CYS B CA 1
ATOM 3458 C C . CYS B 1 123 ? -14.687 -11.39 4.998 1 94.25 123 CYS B C 1
ATOM 3460 O O . CYS B 1 123 ? -15.145 -10.561 5.786 1 94.25 123 CYS B O 1
ATOM 3462 N N . ARG B 1 124 ? -13.497 -11.879 5.09 1 91.28 124 ARG B N 1
ATOM 3463 C CA . ARG B 1 124 ? -12.609 -11.369 6.129 1 91.28 124 ARG B CA 1
ATOM 3464 C C . ARG B 1 124 ? -12.164 -9.943 5.818 1 91.28 124 ARG B C 1
ATOM 3466 O O . ARG B 1 124 ? -11.67 -9.236 6.698 1 91.28 124 ARG B O 1
ATOM 3473 N N . ILE B 1 125 ? -12.346 -9.517 4.581 1 94.14 125 ILE B N 1
ATOM 3474 C CA . ILE B 1 125 ? -11.994 -8.173 4.136 1 94.14 125 ILE B CA 1
ATOM 3475 C C . ILE B 1 125 ? -13.227 -7.274 4.186 1 94.14 125 ILE B C 1
ATOM 3477 O O . ILE B 1 125 ? -14.308 -7.667 3.743 1 94.14 125 ILE B O 1
ATOM 3481 N N . HIS B 1 126 ? -13.053 -6.086 4.714 1 92.96 126 HIS B N 1
ATOM 3482 C CA . HIS B 1 126 ? -14.147 -5.122 4.749 1 92.96 126 HIS B CA 1
ATOM 3483 C C . HIS B 1 126 ? -14.688 -4.852 3.35 1 92.96 126 HIS B C 1
ATOM 3485 O O . HIS B 1 126 ? -13.922 -4.778 2.386 1 92.96 126 HIS B O 1
ATOM 3491 N N . GLY B 1 127 ? -15.938 -4.591 3.205 1 93.54 127 GLY B N 1
ATOM 3492 C CA . GLY B 1 127 ? -16.626 -4.408 1.937 1 93.54 127 GLY B CA 1
ATOM 3493 C C . GLY B 1 127 ? -16.028 -3.303 1.088 1 93.54 127 GLY B C 1
ATOM 3494 O O . GLY B 1 127 ? -16.031 -3.387 -0.142 1 93.54 127 GLY B O 1
ATOM 3495 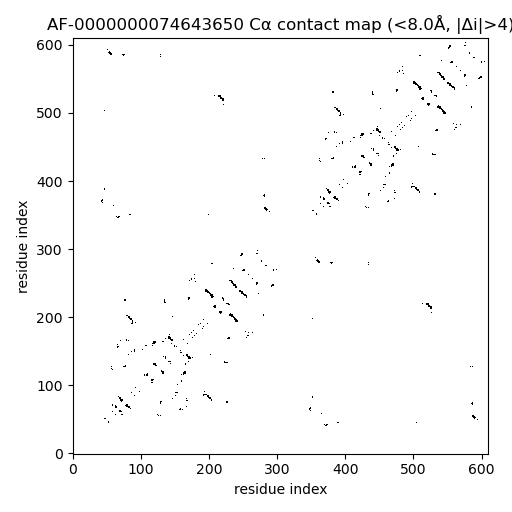N N . TYR B 1 128 ? -15.44 -2.271 1.694 1 94.01 128 TYR B N 1
ATOM 3496 C CA . TYR B 1 128 ? -14.856 -1.15 0.966 1 94.01 128 TYR B CA 1
ATOM 3497 C C . TYR B 1 128 ? -13.621 -1.589 0.188 1 94.01 128 TYR B C 1
ATOM 3499 O O . TYR B 1 128 ? -13.215 -0.927 -0.77 1 94.01 128 TYR B O 1
ATOM 3507 N N . HIS B 1 129 ? -13.029 -2.706 0.71 1 95.92 129 HIS B N 1
ATOM 3508 C CA . HIS B 1 129 ? -11.715 -3.073 0.195 1 95.92 129 HIS B CA 1
ATOM 3509 C C . HIS B 1 129 ? -11.731 -4.473 -0.41 1 95.92 129 HIS B C 1
ATOM 3511 O O . HIS B 1 129 ? -10.675 -5.072 -0.626 1 95.92 129 HIS B O 1
ATOM 3517 N N . ARG B 1 130 ? -12.869 -4.934 -0.695 1 95.52 130 ARG B N 1
ATOM 3518 C CA . AR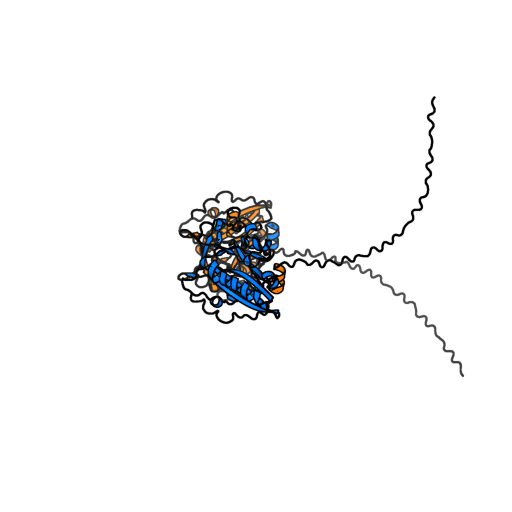G B 1 130 ? -13.04 -6.324 -1.104 1 95.52 130 ARG B CA 1
ATOM 3519 C C . ARG B 1 130 ? -13.235 -6.431 -2.613 1 95.52 130 ARG B C 1
ATOM 3521 O O . ARG B 1 130 ? -14.122 -5.787 -3.177 1 95.52 130 ARG B O 1
ATOM 3528 N N . ALA B 1 131 ? -12.387 -7.221 -3.192 1 97.56 131 ALA B N 1
ATOM 3529 C CA . ALA B 1 131 ? -12.575 -7.517 -4.61 1 97.56 131 ALA B CA 1
ATOM 3530 C C . ALA B 1 131 ? -13.698 -8.529 -4.815 1 97.56 131 ALA B C 1
ATOM 3532 O O . ALA B 1 131 ? -13.919 -9.401 -3.971 1 97.56 131 ALA B O 1
ATOM 3533 N N . ASP B 1 132 ? -14.348 -8.405 -5.915 1 96.96 132 ASP B N 1
ATOM 3534 C CA . ASP B 1 132 ? -15.411 -9.313 -6.335 1 96.96 132 ASP B CA 1
ATOM 3535 C C . ASP B 1 132 ? -15.263 -9.688 -7.808 1 96.96 132 ASP B C 1
ATOM 3537 O O . ASP B 1 132 ? -14.672 -8.939 -8.588 1 96.96 132 ASP B O 1
ATOM 3541 N N . ALA B 1 133 ? -15.821 -10.891 -8.164 1 95.43 133 ALA B N 1
ATOM 3542 C CA . ALA B 1 133 ? -15.756 -11.345 -9.551 1 95.43 133 ALA B CA 1
ATOM 3543 C C . ALA B 1 133 ? -16.424 -10.343 -10.488 1 95.43 133 ALA B C 1
ATOM 3545 O O . ALA B 1 133 ? -16.003 -10.18 -11.636 1 95.43 133 ALA B O 1
ATOM 3546 N N . LYS B 1 134 ? -17.405 -9.643 -10.049 1 96 134 LYS B N 1
ATOM 3547 C CA . LYS B 1 134 ? -18.134 -8.679 -10.868 1 96 134 LYS B CA 1
ATOM 3548 C C . LYS B 1 134 ? -17.228 -7.531 -11.305 1 96 134 LYS B C 1
ATOM 3550 O O . LYS B 1 134 ? -17.517 -6.844 -12.286 1 96 134 LYS B O 1
ATOM 3555 N N . ASP B 1 135 ? -16.155 -7.264 -10.528 1 97.23 135 ASP B N 1
ATOM 3556 C CA . ASP B 1 135 ? -15.222 -6.201 -10.888 1 97.23 135 ASP B CA 1
ATOM 3557 C C . ASP B 1 135 ? -14.511 -6.514 -12.202 1 97.23 135 ASP B C 1
ATOM 3559 O O . ASP B 1 135 ? -13.988 -5.613 -12.862 1 97.23 135 ASP B O 1
ATOM 3563 N N . TYR B 1 136 ? -14.497 -7.747 -12.551 1 96.38 136 TYR B N 1
ATOM 3564 C CA . TYR B 1 136 ? -13.781 -8.203 -13.737 1 96.38 136 TYR B CA 1
ATOM 3565 C C . TYR B 1 136 ? -14.724 -8.332 -14.927 1 96.38 136 TYR B C 1
ATOM 3567 O O . TYR B 1 136 ? -14.3 -8.696 -16.027 1 96.38 136 TYR B O 1
ATOM 3575 N N . CYS B 1 137 ? -15.951 -8.053 -14.696 1 93.26 137 CYS B N 1
ATOM 3576 C CA . CYS B 1 137 ? -16.933 -8.178 -15.767 1 93.26 137 CYS B CA 1
ATOM 3577 C C . CYS B 1 137 ? -16.72 -7.109 -16.831 1 93.26 137 CYS B C 1
ATOM 3579 O O . CYS B 1 137 ? -16.455 -5.949 -16.508 1 93.26 137 CYS B O 1
ATOM 3581 N N . ASP B 1 138 ? -16.76 -7.49 -18.105 1 91.05 138 ASP B N 1
ATOM 3582 C CA . ASP B 1 138 ? -16.649 -6.598 -19.255 1 91.05 138 ASP B CA 1
ATOM 3583 C C . ASP B 1 138 ? -15.287 -5.909 -19.287 1 91.05 138 ASP B C 1
ATOM 3585 O O . ASP B 1 138 ? -15.207 -4.689 -19.446 1 91.05 138 ASP B O 1
ATOM 3589 N N . THR B 1 139 ? -14.276 -6.608 -18.89 1 94.72 139 THR B N 1
ATOM 3590 C CA . THR B 1 139 ? -12.896 -6.147 -18.987 1 94.72 139 THR B CA 1
ATOM 3591 C C . THR B 1 139 ? -12.069 -7.093 -19.852 1 94.72 139 THR B C 1
ATOM 3593 O O . THR B 1 139 ? -12.516 -8.195 -20.178 1 94.72 139 THR B O 1
ATOM 3596 N N . GLU B 1 140 ? -10.964 -6.678 -20.282 1 95.37 140 GLU B N 1
ATOM 3597 C CA . GLU B 1 140 ? -10.065 -7.518 -21.067 1 95.37 140 GLU B CA 1
ATOM 3598 C C . GLU B 1 140 ? -9.176 -8.37 -20.165 1 95.37 140 GLU B C 1
ATOM 3600 O O . GLU B 1 140 ? -8.377 -9.173 -20.651 1 95.37 140 GLU B O 1
ATOM 3605 N N . TYR B 1 141 ? -9.295 -8.203 -18.83 1 97.8 141 TYR B N 1
ATOM 3606 C CA . TYR B 1 141 ? -8.409 -8.887 -17.895 1 97.8 141 TYR B CA 1
ATOM 3607 C C . TYR B 1 141 ? -9.039 -10.182 -17.395 1 97.8 141 TYR B C 1
ATOM 3609 O O . TYR B 1 141 ? -10.261 -10.27 -17.252 1 97.8 141 TYR B O 1
ATOM 3617 N N . GLU B 1 142 ? -8.202 -11.093 -17.059 1 97.43 142 GLU B N 1
ATOM 3618 C CA . GLU B 1 142 ? -8.601 -12.355 -16.445 1 97.43 142 GLU B CA 1
ATOM 3619 C C . GLU B 1 142 ? -8.329 -12.349 -14.944 1 97.43 142 GLU B C 1
ATOM 3621 O O . GLU B 1 142 ? -7.514 -11.562 -14.459 1 97.43 142 GLU B O 1
ATOM 3626 N N . MET B 1 143 ? -9.067 -13.176 -14.29 1 97.03 143 MET B N 1
ATOM 3627 C CA . MET B 1 143 ? -8.808 -13.422 -12.874 1 97.03 143 MET B CA 1
ATOM 3628 C C . MET B 1 143 ? -7.635 -14.381 -12.694 1 97.03 143 MET B C 1
ATOM 3630 O O . MET B 1 143 ? -7.823 -15.598 -12.658 1 97.03 143 MET B O 1
ATOM 3634 N N . GLY B 1 144 ? -6.448 -13.794 -12.612 1 97.99 144 GLY B N 1
ATOM 3635 C CA . GLY B 1 144 ? -5.236 -14.58 -12.446 1 97.99 144 GLY B CA 1
ATOM 3636 C C . GLY B 1 144 ? -5.05 -15.098 -11.032 1 97.99 144 GLY B C 1
ATOM 3637 O O . GLY B 1 144 ? -5.256 -14.363 -10.064 1 97.99 144 GLY B O 1
ATOM 3638 N N . LEU B 1 145 ? -4.657 -16.312 -10.906 1 98.16 145 LEU B N 1
ATOM 3639 C CA . LEU B 1 145 ? -4.441 -16.957 -9.615 1 98.16 145 LEU B CA 1
ATOM 3640 C C . LEU B 1 145 ? -2.968 -16.909 -9.223 1 98.16 145 LEU B C 1
ATOM 3642 O O . LEU B 1 145 ? -2.103 -17.337 -9.99 1 98.16 145 LEU B O 1
ATOM 3646 N N . MET B 1 146 ? -2.676 -16.424 -8.017 1 98.58 146 MET B N 1
ATOM 3647 C CA . MET B 1 146 ? -1.297 -16.405 -7.535 1 98.58 146 MET B CA 1
ATOM 3648 C C . MET B 1 146 ? -0.885 -17.777 -7.012 1 98.58 146 MET B C 1
ATOM 3650 O O . MET B 1 146 ? 0.214 -18.252 -7.303 1 98.58 146 MET B O 1
ATOM 3654 N N . ALA B 1 147 ? -1.719 -18.383 -6.19 1 98.2 147 ALA B N 1
ATOM 3655 C CA . ALA B 1 147 ? -1.628 -19.81 -5.891 1 98.2 147 ALA B CA 1
ATOM 3656 C C . ALA B 1 147 ? -2.517 -20.625 -6.826 1 98.2 147 ALA B C 1
ATOM 3658 O O . ALA B 1 147 ? -3.739 -20.46 -6.831 1 98.2 147 ALA B O 1
ATOM 3659 N N . GLN B 1 148 ? -1.976 -21.541 -7.525 1 96.21 148 GLN B N 1
ATOM 3660 C CA . GLN B 1 148 ? -2.7 -22.276 -8.556 1 96.21 148 GLN B CA 1
ATOM 3661 C C . GLN B 1 148 ? -3.301 -23.562 -7.996 1 96.21 148 GLN B C 1
ATOM 3663 O O . GLN B 1 148 ? -2.659 -24.264 -7.212 1 96.21 148 GLN B O 1
ATOM 3668 N N . PRO B 1 149 ? -4.454 -23.871 -8.45 1 94.06 149 PRO B N 1
ATOM 3669 C CA . PRO B 1 149 ? -5.082 -25.106 -7.976 1 94.06 149 PRO B CA 1
ATOM 3670 C C . PRO B 1 149 ? -4.288 -26.355 -8.353 1 94.06 149 PRO B C 1
ATOM 3672 O O . PRO B 1 149 ? -4.294 -27.342 -7.614 1 94.06 149 PRO B O 1
ATOM 3675 N N . GLU B 1 150 ? -3.59 -26.316 -9.515 1 92.05 150 GLU B N 1
ATOM 3676 C CA . GLU B 1 150 ? -2.795 -27.448 -9.981 1 92.05 150 GLU B CA 1
ATOM 3677 C C . GLU B 1 150 ? -1.699 -27.802 -8.98 1 92.05 150 GLU B C 1
ATOM 3679 O O . GLU B 1 150 ? -1.106 -28.88 -9.056 1 92.05 150 GLU B O 1
ATOM 3684 N N . ASN B 1 151 ? -1.441 -26.899 -8.07 1 94.24 151 ASN B N 1
ATOM 3685 C CA . ASN B 1 151 ? -0.457 -27.169 -7.028 1 94.24 151 ASN B CA 1
ATOM 3686 C C . ASN B 1 151 ? -1.058 -27.984 -5.887 1 94.24 151 ASN B C 1
ATOM 3688 O O . ASN B 1 151 ? -0.336 -28.456 -5.007 1 94.24 151 ASN B O 1
ATOM 3692 N N . TYR B 1 152 ? -2.397 -28.164 -5.955 1 91.42 152 TYR B N 1
ATOM 3693 C CA . TYR B 1 152 ? -3.073 -28.827 -4.845 1 91.42 152 TYR B CA 1
ATOM 3694 C C . TYR B 1 152 ? -4.07 -29.862 -5.354 1 91.42 152 TYR B C 1
ATOM 3696 O O . TYR B 1 152 ? -5.216 -29.905 -4.901 1 91.42 152 TYR B O 1
ATOM 3704 N N . PRO B 1 153 ? -3.703 -30.665 -6.29 1 87.61 153 PRO B N 1
ATOM 3705 C CA . PRO B 1 153 ? -4.631 -31.646 -6.858 1 87.61 153 PRO B CA 1
ATOM 3706 C C . PRO B 1 153 ? -5.052 -32.712 -5.849 1 87.61 153 PRO B C 1
ATOM 3708 O O . PRO B 1 153 ? -5.994 -33.467 -6.1 1 87.61 153 PRO B O 1
ATOM 3711 N N . TYR B 1 154 ? -4.504 -32.809 -4.723 1 85.54 154 TYR B N 1
ATOM 3712 C CA . TYR B 1 154 ? -4.664 -33.893 -3.762 1 85.54 154 TYR B CA 1
ATOM 3713 C C . TYR B 1 154 ? -5.634 -33.501 -2.653 1 85.54 154 TYR B C 1
ATOM 3715 O O . TYR B 1 154 ? -5.973 -34.321 -1.797 1 85.54 154 TYR B O 1
ATOM 3723 N N . ASP B 1 155 ? -6.026 -32.244 -2.633 1 88.73 155 ASP B N 1
ATOM 3724 C CA . ASP B 1 155 ? -6.839 -31.76 -1.522 1 88.73 155 ASP B CA 1
ATOM 3725 C C . ASP B 1 155 ? -7.921 -30.799 -2.011 1 88.73 155 ASP B C 1
ATOM 3727 O O . ASP B 1 155 ? -7.615 -29.721 -2.525 1 88.73 155 ASP B O 1
ATOM 3731 N N . GLN B 1 156 ? -9.114 -31.141 -1.724 1 89.9 156 GLN B N 1
ATOM 3732 C CA . GLN B 1 156 ? -10.26 -30.396 -2.235 1 89.9 156 GLN B CA 1
ATOM 3733 C C . GLN B 1 156 ? -10.321 -28.996 -1.63 1 89.9 156 GLN B C 1
ATOM 3735 O O . GLN B 1 156 ? -10.609 -28.024 -2.33 1 89.9 156 GLN B O 1
ATOM 3740 N N . GLU B 1 157 ? -10.131 -28.914 -0.358 1 92.02 157 GLU B N 1
ATOM 3741 C CA . GLU B 1 157 ? -10.2 -27.618 0.311 1 92.02 157 GLU B CA 1
ATOM 3742 C C . GLU B 1 157 ? -9.155 -26.654 -0.244 1 92.02 157 GLU B C 1
ATOM 3744 O O . GLU B 1 157 ? -9.477 -25.518 -0.599 1 92.02 157 GLU B O 1
ATOM 3749 N N . SER B 1 158 ? -7.955 -27.146 -0.322 1 93.16 158 SER B N 1
ATOM 3750 C CA . SER B 1 158 ? -6.876 -26.322 -0.855 1 93.16 158 SER B CA 1
ATOM 3751 C C . SER B 1 158 ? -7.151 -25.918 -2.3 1 93.16 158 SER B C 1
ATOM 3753 O O . SER B 1 158 ? -6.904 -24.774 -2.688 1 93.16 158 SER B O 1
ATOM 3755 N N . PHE B 1 159 ? -7.666 -26.886 -3.018 1 93.82 159 PHE B N 1
ATOM 3756 C CA . PHE B 1 159 ? -8.009 -26.643 -4.414 1 93.82 159 PHE B CA 1
ATOM 3757 C C . PHE B 1 159 ? -9.043 -25.529 -4.531 1 93.82 159 PHE B C 1
ATOM 3759 O O . PHE B 1 159 ? -8.847 -24.57 -5.28 1 93.82 159 PHE B O 1
ATOM 3766 N N . CYS B 1 160 ? -10.076 -25.581 -3.771 1 94.97 160 CYS B N 1
ATOM 3767 C CA . CYS B 1 160 ? -11.183 -24.636 -3.859 1 94.97 160 CYS B CA 1
ATOM 3768 C C . CYS B 1 160 ? -10.775 -23.267 -3.327 1 94.97 160 CYS B C 1
ATOM 3770 O O . CYS B 1 160 ? -11.24 -22.24 -3.824 1 94.97 160 CYS B O 1
ATOM 3772 N N . GLU B 1 161 ? -9.89 -23.226 -2.364 1 96.47 161 GLU B N 1
ATOM 3773 C CA . GLU B 1 161 ? -9.454 -21.976 -1.749 1 96.47 161 GLU B CA 1
ATOM 3774 C C . GLU B 1 161 ? -8.69 -21.108 -2.745 1 96.47 161 GLU B C 1
ATOM 3776 O O . GLU B 1 161 ? -8.594 -19.891 -2.57 1 96.47 161 GLU B O 1
ATOM 3781 N N . CYS B 1 162 ? -8.144 -21.722 -3.791 1 97.27 162 CYS B N 1
ATOM 3782 C CA . CYS B 1 162 ? -7.392 -20.975 -4.793 1 97.27 162 CYS B CA 1
ATOM 3783 C C . CYS B 1 162 ? -8.287 -19.973 -5.512 1 97.27 162 CYS B C 1
ATOM 3785 O O . CYS B 1 162 ? -7.797 -19.015 -6.112 1 97.27 162 CYS B O 1
ATOM 3787 N N . PHE B 1 163 ? -9.601 -20.175 -5.426 1 97.13 163 PHE B N 1
ATOM 3788 C CA . PHE B 1 163 ? -10.531 -19.337 -6.174 1 97.13 163 PHE B CA 1
ATOM 3789 C C . PHE B 1 163 ? -11.122 -18.254 -5.28 1 97.13 163 PHE B C 1
ATOM 3791 O O . PHE B 1 163 ? -12.097 -17.598 -5.653 1 97.13 163 PHE B O 1
ATOM 3798 N N . THR B 1 164 ? -10.508 -18.054 -4.124 1 97.78 164 THR B N 1
ATOM 3799 C CA . THR B 1 164 ? -10.866 -16.923 -3.276 1 97.78 164 THR B CA 1
ATOM 3800 C C . THR B 1 164 ? -10.257 -15.63 -3.812 1 97.78 164 THR B C 1
ATOM 3802 O O . THR B 1 164 ? -9.081 -15.598 -4.181 1 97.78 164 THR B O 1
ATOM 3805 N N . MET B 1 165 ? -10.97 -14.55 -3.755 1 98.27 165 MET B N 1
ATOM 3806 C CA . MET B 1 165 ? -10.623 -13.329 -4.477 1 98.27 165 MET B CA 1
ATOM 3807 C C . MET B 1 165 ? -9.355 -12.702 -3.907 1 98.27 165 MET B C 1
ATOM 3809 O O . MET B 1 165 ? -8.668 -11.945 -4.596 1 98.27 165 MET B O 1
ATOM 3813 N N . THR B 1 166 ? -8.998 -12.991 -2.67 1 97.94 166 THR B N 1
ATOM 3814 C CA . THR B 1 166 ? -7.774 -12.444 -2.097 1 97.94 166 THR B CA 1
ATOM 3815 C C . THR B 1 166 ? -6.544 -13.098 -2.721 1 97.94 166 THR B C 1
ATOM 3817 O O . THR B 1 166 ? -5.42 -12.631 -2.526 1 97.94 166 THR B O 1
ATOM 3820 N N . ASN B 1 167 ? -6.769 -14.149 -3.506 1 98.56 167 ASN B N 1
ATOM 3821 C CA . ASN B 1 167 ? -5.708 -14.828 -4.241 1 98.56 167 ASN B CA 1
ATOM 3822 C C . ASN B 1 167 ? -5.68 -14.403 -5.706 1 98.56 167 ASN B C 1
ATOM 3824 O O . ASN B 1 167 ? -4.868 -14.904 -6.487 1 98.56 167 ASN B O 1
ATOM 3828 N N . ILE B 1 168 ? -6.579 -13.527 -6.129 1 98.64 168 ILE B N 1
ATOM 3829 C CA . ILE B 1 168 ? -6.804 -13.218 -7.537 1 98.64 168 ILE B CA 1
ATOM 3830 C C . ILE B 1 168 ? -6.216 -11.847 -7.865 1 98.64 168 ILE B C 1
ATOM 3832 O O . ILE B 1 168 ? -6.35 -10.904 -7.081 1 98.64 168 ILE B O 1
ATOM 3836 N N . VAL B 1 169 ? -5.618 -11.71 -8.988 1 98.74 169 VAL B N 1
ATOM 3837 C CA . VAL B 1 169 ? -5.05 -10.47 -9.507 1 98.74 169 VAL B CA 1
ATOM 3838 C C . VAL B 1 169 ? -5.389 -10.328 -10.989 1 98.74 169 VAL B C 1
ATOM 3840 O O . VAL B 1 169 ? -5.361 -11.309 -11.736 1 98.74 169 VAL B O 1
ATOM 3843 N N . PRO B 1 170 ? -5.705 -9.136 -11.433 1 98.81 170 PRO B N 1
ATOM 3844 C CA . PRO B 1 170 ? -5.966 -8.988 -12.866 1 98.81 170 PRO B CA 1
ATOM 3845 C C . PRO B 1 170 ? -4.735 -9.276 -13.723 1 98.81 170 PRO B C 1
ATOM 3847 O O . PRO B 1 170 ? -3.669 -8.699 -13.491 1 98.81 170 PRO B O 1
ATOM 3850 N N . GLN B 1 171 ? -4.896 -10.14 -14.698 1 98.74 171 GLN B N 1
ATOM 3851 C CA . GLN B 1 171 ? -3.824 -10.478 -15.629 1 98.74 171 GLN B CA 1
ATOM 3852 C C . GLN B 1 171 ? -4.306 -10.398 -17.075 1 98.74 171 GLN B C 1
ATOM 3854 O O . GLN B 1 171 ? -5.455 -10.732 -17.371 1 98.74 171 GLN B O 1
ATOM 3859 N N . VAL B 1 172 ? -3.407 -9.977 -17.898 1 98.3 172 VAL B N 1
ATOM 3860 C CA . VAL B 1 172 ? -3.654 -10.05 -19.334 1 98.3 172 VAL B CA 1
ATOM 3861 C C . VAL B 1 172 ? -3.696 -11.511 -19.778 1 98.3 172 VAL B C 1
ATOM 3863 O O . VAL B 1 172 ? -2.827 -12.304 -19.408 1 98.3 172 VAL B O 1
ATOM 3866 N N . PRO B 1 173 ? -4.674 -11.885 -20.614 1 97.16 173 PRO B N 1
ATOM 3867 C CA . PRO B 1 173 ? -4.838 -13.292 -20.988 1 97.16 173 PRO B CA 1
ATOM 3868 C C . PRO B 1 173 ? -3.574 -13.89 -21.601 1 97.16 173 PRO B C 1
ATOM 3870 O O . PRO B 1 173 ? -3.16 -14.989 -21.223 1 97.16 173 PRO B O 1
ATOM 3873 N N . GLY B 1 174 ? -2.894 -13.201 -22.588 1 95.79 174 GLY B N 1
ATOM 3874 C CA . GLY B 1 174 ? -1.689 -13.699 -23.232 1 95.79 174 GLY B CA 1
ATOM 3875 C C . GLY B 1 174 ? -0.532 -13.888 -22.269 1 95.79 174 GLY B C 1
ATOM 3876 O O . GLY B 1 174 ? 0.37 -14.688 -22.524 1 95.79 174 GLY B O 1
ATOM 3877 N N . PHE B 1 175 ? -0.525 -13.158 -21.247 1 97.35 175 PHE B N 1
ATOM 3878 C CA . PHE B 1 175 ? 0.461 -13.304 -20.182 1 97.35 175 PHE B CA 1
ATOM 3879 C C . PHE B 1 175 ? 0.107 -14.474 -19.273 1 97.35 175 PHE B C 1
ATOM 3881 O O . PHE B 1 175 ? 0.959 -15.311 -18.969 1 97.35 175 PHE B O 1
ATOM 3888 N N . ASN B 1 176 ? -1.156 -14.549 -18.794 1 96.91 176 ASN B N 1
ATOM 3889 C CA . ASN B 1 176 ? -1.652 -15.549 -17.854 1 96.91 176 ASN B CA 1
ATOM 3890 C C . ASN B 1 176 ? -1.495 -16.963 -18.405 1 96.91 176 ASN B C 1
ATOM 3892 O O . ASN B 1 176 ? -1.003 -17.854 -17.71 1 96.91 176 ASN B O 1
ATOM 3896 N N . CYS B 1 177 ? -1.878 -17.184 -19.675 1 94.68 177 CYS B N 1
ATOM 3897 C CA . CYS B 1 177 ? -1.805 -18.492 -20.316 1 94.68 177 CYS B CA 1
ATOM 3898 C C . CYS B 1 177 ? -0.522 -18.633 -21.125 1 94.68 177 CYS B C 1
ATOM 3900 O O . CYS B 1 177 ? -0.391 -19.552 -21.935 1 94.68 177 CYS B O 1
ATOM 3902 N N . GLY B 1 178 ? 0.399 -17.75 -20.989 1 95.54 178 GLY B N 1
ATOM 3903 C CA . GLY B 1 178 ? 1.668 -17.739 -21.699 1 95.54 178 GLY B CA 1
ATOM 3904 C C . GLY B 1 178 ? 2.87 -17.783 -20.773 1 95.54 178 GLY B C 1
ATOM 3905 O O . GLY B 1 178 ? 3.06 -18.756 -20.04 1 95.54 178 GLY B O 1
ATOM 3906 N N . PRO B 1 179 ? 3.623 -16.69 -20.752 1 97.22 179 PRO B N 1
ATOM 3907 C CA . PRO B 1 179 ? 4.884 -16.743 -20.008 1 97.22 179 PRO B CA 1
ATOM 3908 C C . PRO B 1 179 ? 4.678 -16.999 -18.517 1 97.22 179 PRO B C 1
ATOM 3910 O O . PRO B 1 179 ? 5.489 -17.682 -17.887 1 97.22 179 PRO B O 1
ATOM 3913 N N . TRP B 1 180 ? 3.696 -16.439 -17.951 1 98.13 180 TRP B N 1
ATOM 3914 C CA . TRP B 1 180 ? 3.453 -16.649 -16.527 1 98.13 180 TRP B CA 1
ATOM 3915 C C . TRP B 1 180 ? 3.107 -18.107 -16.243 1 98.13 180 TRP B C 1
ATOM 3917 O O . TRP B 1 180 ? 3.631 -18.704 -15.3 1 98.13 180 TRP B O 1
ATOM 3927 N N . PHE B 1 181 ? 2.197 -18.655 -17.052 1 96.89 181 PHE B N 1
ATOM 3928 C CA . PHE B 1 181 ? 1.847 -20.066 -16.942 1 96.89 181 PHE B CA 1
ATOM 3929 C C . PHE B 1 181 ? 3.079 -20.945 -17.122 1 96.89 181 PHE B C 1
ATOM 3931 O O . PHE B 1 181 ? 3.255 -21.931 -16.404 1 96.89 181 PHE B O 1
ATOM 3938 N N . ASP B 1 182 ? 3.922 -20.572 -18.067 1 97.45 182 ASP B N 1
ATOM 3939 C CA . ASP B 1 182 ? 5.147 -21.329 -18.304 1 97.45 182 ASP B CA 1
ATOM 3940 C C . ASP B 1 182 ? 6.036 -21.338 -17.062 1 97.45 182 ASP B C 1
ATOM 3942 O O . ASP B 1 182 ? 6.634 -22.362 -16.727 1 97.45 182 ASP B O 1
ATOM 3946 N N . LEU B 1 183 ? 6.155 -20.216 -16.425 1 98.38 183 LEU B N 1
ATOM 3947 C CA . LEU B 1 183 ? 6.942 -20.14 -15.199 1 98.38 183 LEU B CA 1
ATOM 3948 C C . LEU B 1 183 ? 6.339 -21.021 -14.11 1 98.38 183 LEU B C 1
ATOM 3950 O O . LEU B 1 183 ? 7.064 -21.72 -13.399 1 98.38 183 LEU B O 1
ATOM 3954 N N . GLU B 1 184 ? 5.042 -20.986 -13.94 1 97.53 184 GLU B N 1
ATOM 3955 C CA . GLU B 1 184 ? 4.358 -21.819 -12.956 1 97.53 184 GLU B CA 1
ATOM 3956 C C . GLU B 1 184 ? 4.615 -23.301 -13.213 1 97.53 184 GLU B C 1
ATOM 3958 O O . GLU B 1 184 ? 4.87 -24.064 -12.279 1 97.53 184 GLU B O 1
ATOM 3963 N N . CYS B 1 185 ? 4.558 -23.69 -14.462 1 96.69 185 CYS B N 1
ATOM 3964 C CA . CYS B 1 185 ? 4.839 -25.068 -14.848 1 96.69 185 CYS B CA 1
ATOM 3965 C C . CYS B 1 185 ? 6.285 -25.438 -14.538 1 96.69 185 CYS B C 1
ATOM 3967 O O . CYS B 1 185 ? 6.557 -26.528 -14.034 1 96.69 185 CYS B O 1
ATOM 3969 N N . TYR B 1 186 ? 7.199 -24.529 -14.9 1 97.72 186 TYR B N 1
ATOM 3970 C CA . TYR B 1 186 ? 8.611 -24.752 -14.613 1 97.72 186 TYR B CA 1
ATOM 3971 C C . TYR B 1 186 ? 8.831 -25.015 -13.127 1 97.72 186 TYR B C 1
ATOM 3973 O O . TYR B 1 186 ? 9.544 -25.95 -12.755 1 97.72 186 TYR B O 1
ATOM 3981 N N . VAL B 1 187 ? 8.197 -24.218 -12.24 1 97.88 187 VAL B N 1
ATOM 3982 C CA . VAL B 1 187 ? 8.332 -24.373 -10.795 1 97.88 187 VAL B CA 1
ATOM 3983 C C . VAL B 1 187 ? 7.806 -25.743 -10.371 1 97.88 187 VAL B C 1
ATOM 3985 O O . VAL B 1 187 ? 8.493 -26.489 -9.67 1 97.88 187 VAL B O 1
ATOM 3988 N N . ARG B 1 188 ? 6.633 -26.085 -10.771 1 95.03 188 ARG B N 1
ATOM 3989 C CA . ARG B 1 188 ? 5.951 -27.299 -10.334 1 95.03 188 ARG B CA 1
ATOM 3990 C C . ARG B 1 188 ? 6.617 -28.541 -10.915 1 95.03 188 ARG B C 1
ATOM 3992 O O . ARG B 1 188 ? 6.92 -29.488 -10.187 1 95.03 188 ARG B O 1
ATOM 3999 N N . GLU B 1 189 ? 6.884 -28.504 -12.279 1 93.52 189 GLU B N 1
ATOM 4000 C CA . GLU B 1 189 ? 7.258 -29.718 -12.998 1 93.52 189 GLU B CA 1
ATOM 4001 C C . GLU B 1 189 ? 8.77 -29.927 -12.979 1 93.52 189 GLU B C 1
ATOM 4003 O O . GLU B 1 189 ? 9.253 -31.029 -13.248 1 93.52 189 GLU B O 1
ATOM 4008 N N . LYS B 1 190 ? 9.492 -28.905 -12.699 1 95.87 190 LYS B N 1
ATOM 4009 C CA . LYS B 1 190 ? 10.943 -29.063 -12.67 1 95.87 190 LYS B CA 1
ATOM 4010 C C . LYS B 1 190 ? 11.49 -28.857 -11.26 1 95.87 190 LYS B C 1
ATOM 4012 O O . LYS B 1 190 ? 12.04 -29.784 -10.661 1 95.87 190 LYS B O 1
ATOM 4017 N N . LEU B 1 191 ? 11.287 -27.708 -10.716 1 96.8 191 LEU B N 1
ATOM 4018 C CA . LEU B 1 191 ? 11.923 -27.379 -9.445 1 96.8 191 LEU B CA 1
ATOM 4019 C C . LEU B 1 191 ? 11.414 -28.289 -8.332 1 96.8 191 LEU B C 1
ATOM 4021 O O . LEU B 1 191 ? 12.203 -28.815 -7.544 1 96.8 191 LEU B O 1
ATOM 4025 N N . VAL B 1 192 ? 10.123 -28.462 -8.221 1 95.45 192 VAL B N 1
ATOM 4026 C CA . VAL B 1 192 ? 9.564 -29.276 -7.147 1 95.45 192 VAL B CA 1
ATOM 4027 C C . VAL B 1 192 ? 9.952 -30.738 -7.351 1 95.45 192 VAL B C 1
ATOM 4029 O O . VAL B 1 192 ? 10.26 -31.446 -6.389 1 95.45 192 VAL B O 1
ATOM 4032 N N . ARG B 1 193 ? 9.968 -31.208 -8.586 1 91.75 193 ARG B N 1
ATOM 4033 C CA . ARG B 1 193 ? 10.274 -32.603 -8.888 1 91.75 193 ARG B CA 1
ATOM 4034 C C . ARG B 1 193 ? 11.722 -32.933 -8.543 1 91.75 193 ARG B C 1
ATOM 4036 O O . ARG B 1 193 ? 12.031 -34.061 -8.153 1 91.75 193 ARG B O 1
ATOM 4043 N N . GLU B 1 194 ? 12.556 -31.979 -8.643 1 93.32 194 GLU B N 1
ATOM 4044 C CA . GLU B 1 194 ? 13.988 -32.251 -8.56 1 93.32 194 GLU B CA 1
ATOM 4045 C C . GLU B 1 194 ? 14.541 -31.883 -7.186 1 93.32 194 GLU B C 1
ATOM 4047 O O . GLU B 1 194 ? 15.729 -32.074 -6.918 1 93.32 194 GLU B O 1
ATOM 4052 N N . ASN B 1 195 ? 13.69 -31.373 -6.337 1 94.12 195 ASN B N 1
ATOM 4053 C CA . ASN B 1 195 ? 14.197 -30.864 -5.067 1 94.12 195 ASN B CA 1
ATOM 4054 C C . ASN B 1 195 ? 13.313 -31.29 -3.899 1 94.12 195 ASN B C 1
ATOM 4056 O O . ASN B 1 195 ? 12.224 -31.829 -4.103 1 94.12 195 ASN B O 1
ATOM 4060 N N . LYS B 1 196 ? 13.782 -31.086 -2.69 1 89.88 196 LYS B N 1
ATOM 4061 C CA . LYS B 1 196 ? 13.087 -31.475 -1.466 1 89.88 196 LYS B CA 1
ATOM 4062 C C . LYS B 1 196 ? 11.847 -30.615 -1.241 1 89.88 196 LYS B C 1
ATOM 4064 O O . LYS B 1 196 ? 10.802 -31.121 -0.827 1 89.88 196 LYS B O 1
ATOM 4069 N N . GLY B 1 197 ? 12 -29.319 -1.525 1 93.14 197 GLY B N 1
ATOM 4070 C CA . GLY B 1 197 ? 10.924 -28.363 -1.318 1 93.14 197 GLY B CA 1
ATOM 4071 C C . GLY B 1 197 ? 11.174 -27.028 -1.992 1 93.14 197 GLY B C 1
ATOM 4072 O O . GLY B 1 197 ? 12.325 -26.633 -2.192 1 93.14 197 GLY B O 1
ATOM 4073 N N . VAL B 1 198 ? 10.108 -26.451 -2.326 1 97.08 198 VAL B N 1
ATOM 4074 C CA . VAL B 1 198 ? 10.199 -25.16 -3 1 97.08 198 VAL B CA 1
ATOM 4075 C C . VAL B 1 198 ? 9.244 -24.166 -2.344 1 97.08 198 VAL B C 1
ATOM 4077 O O . VAL B 1 198 ? 8.063 -24.465 -2.15 1 97.08 198 VAL B O 1
ATOM 4080 N N . TYR B 1 199 ? 9.749 -23.035 -1.899 1 96.26 199 TYR B N 1
ATOM 4081 C CA . TYR B 1 199 ? 8.973 -21.923 -1.362 1 96.26 199 TYR B CA 1
ATOM 4082 C C . TYR B 1 199 ? 8.778 -20.836 -2.413 1 96.26 199 TYR B C 1
ATOM 4084 O O . TYR B 1 199 ? 9.751 -20.293 -2.941 1 96.26 199 TYR B O 1
ATOM 4092 N N . VAL B 1 200 ? 7.543 -20.532 -2.663 1 98.34 200 VAL B N 1
ATOM 4093 C CA . VAL B 1 200 ? 7.239 -19.646 -3.782 1 98.34 200 VAL B CA 1
ATOM 4094 C C . VAL B 1 200 ? 6.449 -18.437 -3.285 1 98.34 200 VAL B C 1
ATOM 4096 O O . VAL B 1 200 ? 5.348 -18.585 -2.749 1 98.34 200 VAL B O 1
ATOM 4099 N N . CYS B 1 201 ? 6.993 -17.284 -3.448 1 98.17 201 CYS B N 1
ATOM 4100 C CA . CYS B 1 201 ? 6.3 -16.033 -3.165 1 98.17 201 CYS B CA 1
ATOM 4101 C C . CYS B 1 201 ? 5.976 -15.285 -4.453 1 98.17 201 CYS B C 1
ATOM 4103 O O . CYS B 1 201 ? 6.879 -14.918 -5.206 1 98.17 201 CYS B O 1
ATOM 4105 N N . SER B 1 202 ? 4.734 -15.079 -4.706 1 98.71 202 SER B N 1
ATOM 4106 C CA . SER B 1 202 ? 4.273 -14.39 -5.907 1 98.71 202 SER B CA 1
ATOM 4107 C C . SER B 1 202 ? 3.519 -13.112 -5.556 1 98.71 202 SER B C 1
ATOM 4109 O O . SER B 1 202 ? 2.793 -13.066 -4.561 1 98.71 202 SER B O 1
ATOM 4111 N N . GLY B 1 203 ? 3.667 -12.14 -6.42 1 98.63 203 GLY B N 1
ATOM 4112 C CA . GLY B 1 203 ? 2.922 -10.919 -6.159 1 98.63 203 GLY B CA 1
ATOM 4113 C C . GLY B 1 203 ? 2.987 -9.924 -7.302 1 98.63 203 GLY B C 1
ATOM 4114 O O . GLY B 1 203 ? 3.709 -10.138 -8.277 1 98.63 203 GLY B O 1
ATOM 4115 N N . PRO B 1 204 ? 2.227 -8.895 -7.197 1 98.76 204 PRO B N 1
ATOM 4116 C CA . PRO B 1 204 ? 2.157 -7.831 -8.202 1 98.76 204 PRO B CA 1
ATOM 4117 C C . PRO B 1 204 ? 3.184 -6.726 -7.964 1 98.76 204 PRO B C 1
ATOM 4119 O O . PRO B 1 204 ? 3.737 -6.618 -6.866 1 98.76 204 PRO B O 1
ATOM 4122 N N . LEU B 1 205 ? 3.485 -5.99 -9.017 1 98.74 205 LEU B N 1
ATOM 4123 C CA . LEU B 1 205 ? 4.299 -4.78 -8.981 1 98.74 205 LEU B CA 1
ATOM 4124 C C . LEU B 1 205 ? 3.667 -3.675 -9.821 1 98.74 205 LEU B C 1
ATOM 4126 O O . LEU B 1 205 ? 2.984 -3.954 -10.809 1 98.74 205 LEU B O 1
ATOM 4130 N N . PHE B 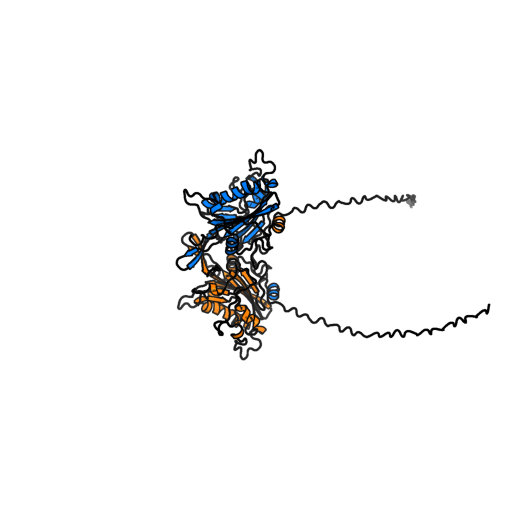1 206 ? 3.869 -2.503 -9.437 1 98.6 206 PHE B N 1
ATOM 4131 C CA . PHE B 1 206 ? 3.529 -1.3 -10.188 1 98.6 206 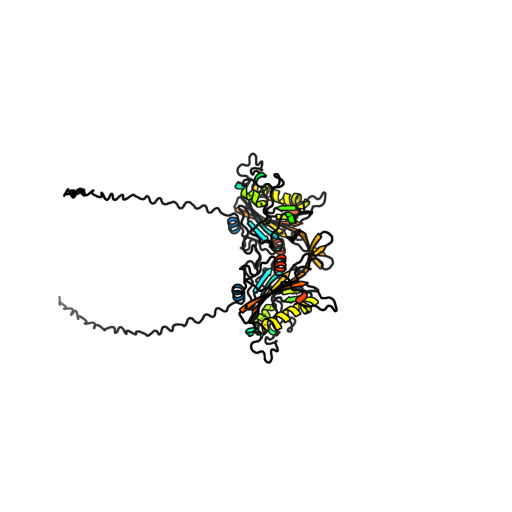PHE B CA 1
ATOM 4132 C C . PHE B 1 206 ? 4.781 -0.498 -10.522 1 98.6 206 PHE B C 1
ATOM 4134 O O . PHE B 1 206 ? 5.259 0.286 -9.701 1 98.6 206 PHE B O 1
ATOM 4141 N N . LEU B 1 207 ? 5.27 -0.68 -11.681 1 98.31 207 LEU B N 1
ATOM 4142 C CA . LEU B 1 207 ? 6.534 -0.058 -12.061 1 98.31 207 LEU B CA 1
ATOM 4143 C C . LEU B 1 207 ? 6.295 1.281 -12.751 1 98.31 207 LEU B C 1
ATOM 4145 O O . LEU B 1 207 ? 5.322 1.437 -13.493 1 98.31 207 LEU B O 1
ATOM 4149 N N . PRO B 1 208 ? 7.197 2.198 -12.502 1 97.36 208 PRO B N 1
ATOM 4150 C CA . PRO B 1 208 ? 7.104 3.475 -13.212 1 97.36 208 PRO B CA 1
ATOM 4151 C C . PRO B 1 208 ? 7.534 3.37 -14.674 1 97.36 208 PRO B C 1
ATOM 4153 O O . PRO B 1 208 ? 8.274 2.452 -15.039 1 97.36 208 PRO B O 1
ATOM 4156 N N . CYS B 1 209 ? 7.013 4.292 -15.436 1 95.93 209 CYS B N 1
ATOM 4157 C CA . CYS B 1 209 ? 7.413 4.409 -16.834 1 95.93 209 CYS B CA 1
ATOM 4158 C C . CYS B 1 209 ? 7.7 5.86 -17.199 1 95.93 209 CYS B C 1
ATOM 4160 O O . CYS B 1 209 ? 7.145 6.779 -16.594 1 95.93 209 CYS B O 1
ATOM 4162 N N . ALA B 1 210 ? 8.529 6.028 -18.134 1 93.14 210 ALA B N 1
ATOM 4163 C CA . ALA B 1 210 ? 8.869 7.373 -18.594 1 93.14 210 ALA B CA 1
ATOM 4164 C C . ALA B 1 210 ? 7.785 7.929 -19.513 1 93.14 210 ALA B C 1
ATOM 4166 O O . ALA B 1 210 ? 7.305 7.231 -20.409 1 93.14 210 ALA B O 1
ATOM 4167 N N . GLU B 1 211 ? 7.343 9.073 -19.253 1 91.32 211 GLU B N 1
ATOM 4168 C CA . GLU B 1 211 ? 6.443 9.852 -20.098 1 91.32 211 GLU B CA 1
ATOM 4169 C C . GLU B 1 211 ? 6.983 11.26 -20.329 1 91.32 211 GLU B C 1
ATOM 4171 O O . GLU B 1 211 ? 6.843 12.133 -19.469 1 91.32 211 GLU B O 1
ATOM 4176 N N . ASP B 1 212 ? 7.515 11.484 -21.497 1 87.57 212 ASP B N 1
ATOM 4177 C CA . ASP B 1 212 ? 8.143 12.766 -21.801 1 87.57 212 ASP B CA 1
ATOM 4178 C C . ASP B 1 212 ? 9.227 13.103 -20.78 1 87.57 212 ASP B C 1
ATOM 4180 O O . ASP B 1 212 ? 10.178 12.339 -20.602 1 87.57 212 ASP B O 1
ATOM 4184 N N . ASP B 1 213 ? 9.033 14.193 -20.066 1 87.37 213 ASP B N 1
ATOM 4185 C CA . ASP B 1 213 ? 10.076 14.635 -19.146 1 87.37 213 ASP B CA 1
ATOM 4186 C C . ASP B 1 213 ? 9.73 14.266 -17.705 1 87.37 213 ASP B C 1
ATOM 4188 O O . ASP B 1 213 ? 10.293 14.828 -16.762 1 87.37 213 ASP B O 1
ATOM 4192 N N . ARG B 1 214 ? 8.777 13.264 -17.698 1 92.26 214 ARG B N 1
ATOM 4193 C CA . ARG B 1 214 ? 8.365 12.858 -16.358 1 92.26 214 ARG B CA 1
ATOM 4194 C C . ARG B 1 214 ? 8.341 11.339 -16.23 1 92.26 214 ARG B C 1
ATOM 4196 O O . ARG B 1 214 ? 8.278 10.627 -17.234 1 92.26 214 ARG B O 1
ATOM 4203 N N . THR B 1 215 ? 8.498 10.904 -15.026 1 96.4 215 THR B N 1
ATOM 4204 C CA . THR B 1 215 ? 8.277 9.502 -14.69 1 96.4 215 THR B CA 1
ATOM 4205 C C . THR B 1 215 ? 6.934 9.318 -13.99 1 96.4 215 THR B C 1
ATOM 4207 O O . THR B 1 215 ? 6.603 10.062 -13.064 1 96.4 215 THR B O 1
ATOM 4210 N N . VAL B 1 216 ? 6.145 8.317 -14.498 1 97.7 216 VAL B N 1
ATOM 4211 C CA . VAL B 1 216 ? 4.792 8.168 -13.972 1 97.7 216 VAL B CA 1
ATOM 4212 C C . VAL B 1 216 ? 4.503 6.694 -13.699 1 97.7 216 VAL B C 1
ATOM 4214 O O . VAL B 1 216 ? 5.142 5.812 -14.277 1 97.7 216 VAL B O 1
ATOM 4217 N N . LYS B 1 217 ? 3.657 6.47 -12.764 1 98.1 217 LYS B N 1
ATOM 4218 C CA . LYS B 1 217 ? 2.958 5.195 -12.634 1 98.1 217 LYS B CA 1
ATOM 4219 C C . LYS B 1 217 ? 1.527 5.297 -13.156 1 98.1 217 LYS B C 1
ATOM 4221 O O . LYS B 1 217 ? 0.8 6.231 -12.81 1 98.1 217 LYS B O 1
ATOM 4226 N N . GLN B 1 218 ? 1.181 4.418 -14.026 1 97.55 218 GLN B N 1
ATOM 4227 C CA . GLN B 1 218 ? -0.154 4.384 -14.614 1 97.55 218 GLN B CA 1
ATOM 4228 C C . GLN B 1 218 ? -0.656 2.95 -14.758 1 97.55 218 GLN B C 1
ATOM 4230 O O . GLN B 1 218 ? 0.067 2.08 -15.247 1 97.55 218 GLN B O 1
ATOM 4235 N N . PHE B 1 219 ? -1.845 2.717 -14.314 1 98.22 219 PHE B N 1
ATOM 4236 C CA . PHE B 1 219 ? -2.433 1.387 -14.416 1 98.22 219 PHE B CA 1
ATOM 4237 C C . PHE B 1 219 ? -3.955 1.465 -14.398 1 98.22 219 PHE B C 1
ATOM 4239 O O . PHE B 1 219 ? -4.526 2.445 -13.914 1 98.22 219 PHE B O 1
ATOM 4246 N N . ASP B 1 220 ? -4.609 0.47 -14.915 1 98.01 220 ASP B N 1
ATOM 4247 C CA . ASP B 1 220 ? -6.066 0.401 -14.955 1 98.01 220 ASP B CA 1
ATOM 4248 C C . ASP B 1 220 ? -6.637 0.052 -13.582 1 98.01 220 ASP B C 1
ATOM 4250 O O . ASP B 1 220 ? -5.953 -0.556 -12.756 1 98.01 220 ASP B O 1
ATOM 4254 N N . VAL B 1 221 ? -7.801 0.433 -13.37 1 98.05 221 VAL B N 1
ATOM 4255 C CA . VAL B 1 221 ? -8.613 0.054 -12.218 1 98.05 221 VAL B CA 1
ATOM 4256 C C . VAL B 1 221 ? -9.941 -0.531 -12.693 1 98.05 221 VAL B C 1
ATOM 4258 O O . VAL B 1 221 ? -10.572 0.006 -13.606 1 98.05 221 VAL B O 1
ATOM 4261 N N . LEU B 1 222 ? -10.351 -1.642 -12.035 1 98.06 222 LEU B N 1
ATOM 4262 C CA . LEU B 1 222 ? -11.502 -2.384 -12.537 1 98.06 222 LEU B CA 1
ATOM 4263 C C . LEU B 1 222 ? -12.695 -2.237 -11.599 1 98.06 222 LEU B C 1
ATOM 4265 O O . LEU B 1 222 ? -12.553 -2.37 -10.381 1 98.06 222 LEU B O 1
ATOM 4269 N N . GLY B 1 223 ? -13.837 -2.021 -12.162 1 95.37 223 GLY B N 1
ATOM 4270 C CA . GLY B 1 223 ? -15.11 -2.111 -11.465 1 95.37 223 GLY B CA 1
ATOM 4271 C C . GLY B 1 223 ? -15.273 -1.061 -10.383 1 95.37 223 GLY B C 1
ATOM 4272 O O . GLY B 1 223 ? -14.412 -0.194 -10.217 1 95.37 223 GLY B O 1
ATOM 4273 N N . ASP B 1 224 ? -16.346 -1.215 -9.607 1 91.05 224 ASP B N 1
ATOM 4274 C CA . ASP B 1 224 ? -16.662 -0.297 -8.518 1 91.05 224 ASP B CA 1
ATOM 4275 C C . ASP B 1 224 ? -15.735 -0.519 -7.325 1 91.05 224 ASP B C 1
ATOM 4277 O O . ASP B 1 224 ? -15.545 0.379 -6.503 1 91.05 224 ASP B O 1
ATOM 4281 N N . GLY B 1 225 ? -15.209 -1.685 -7.34 1 93.09 225 GLY B N 1
ATOM 4282 C CA . GLY B 1 225 ? -14.282 -1.995 -6.262 1 93.09 225 GLY B CA 1
ATOM 4283 C C . GLY B 1 225 ? -12.907 -1.387 -6.464 1 93.09 225 GLY B C 1
ATOM 4284 O O . GLY B 1 225 ? -12.094 -1.358 -5.539 1 93.09 225 GLY B O 1
ATOM 4285 N N . GLU B 1 226 ? -12.676 -0.965 -7.66 1 96.13 226 GLU B N 1
ATOM 4286 C CA . GLU B 1 226 ? -11.411 -0.315 -7.99 1 96.13 226 GLU B CA 1
ATOM 4287 C C . GLU B 1 226 ? -10.235 -1.271 -7.806 1 96.13 226 GLU B C 1
ATOM 4289 O O . GLU B 1 226 ? -9.245 -0.927 -7.156 1 96.13 226 GLU B O 1
ATOM 4294 N N . VAL B 1 227 ? -10.39 -2.438 -8.396 1 98.55 227 VAL B N 1
ATOM 4295 C CA . VAL B 1 227 ? -9.307 -3.415 -8.344 1 98.55 227 VAL B CA 1
ATOM 4296 C C . VAL B 1 227 ? -8.158 -2.961 -9.242 1 98.55 227 VAL B C 1
ATOM 4298 O O . VAL B 1 227 ? -8.341 -2.772 -10.447 1 98.55 227 VAL B O 1
ATOM 4301 N N . SER B 1 228 ? -7.004 -2.794 -8.682 1 98.77 228 SER B N 1
ATOM 4302 C CA . SER B 1 228 ? -5.862 -2.277 -9.428 1 98.77 228 SER B CA 1
ATOM 4303 C C . SER B 1 228 ? -5.26 -3.349 -10.331 1 98.77 228 SER B C 1
ATOM 4305 O O . SER B 1 228 ? -5.103 -4.5 -9.917 1 98.77 228 SER B O 1
ATOM 4307 N N . VAL B 1 229 ? -4.911 -2.984 -11.52 1 98.87 229 VAL B N 1
ATOM 4308 C CA . VAL B 1 229 ? -4.255 -3.884 -12.463 1 98.87 229 VAL B CA 1
ATOM 4309 C C . VAL B 1 229 ? -2.742 -3.682 -12.404 1 98.87 229 VAL B C 1
ATOM 4311 O O . VAL B 1 229 ? -2.231 -2.646 -12.835 1 98.87 229 VAL B O 1
ATOM 4314 N N . PRO B 1 230 ? -2.045 -4.704 -11.932 1 98.81 230 PRO B N 1
ATOM 4315 C CA . PRO B 1 230 ? -0.593 -4.536 -11.842 1 98.81 230 PRO B CA 1
ATOM 4316 C C . PRO B 1 230 ? 0.072 -4.41 -13.211 1 98.81 230 PRO B C 1
ATOM 4318 O O . PRO B 1 230 ? -0.365 -5.045 -14.174 1 98.81 230 PRO B O 1
ATOM 4321 N N . THR B 1 231 ? 1.17 -3.684 -13.26 1 98.7 231 THR B N 1
ATOM 4322 C CA . THR B 1 231 ? 1.934 -3.561 -14.497 1 98.7 231 THR B CA 1
ATOM 4323 C C . THR B 1 231 ? 2.879 -4.747 -14.668 1 98.7 231 THR B C 1
ATOM 4325 O O . THR B 1 231 ? 3.269 -5.08 -15.789 1 98.7 231 THR B O 1
ATOM 4328 N N . HIS B 1 232 ? 3.302 -5.315 -13.593 1 98.81 232 HIS B N 1
ATOM 4329 C CA . HIS B 1 232 ? 4.245 -6.427 -13.567 1 98.81 232 HIS B CA 1
ATOM 4330 C C . HIS B 1 232 ? 3.903 -7.414 -12.455 1 98.81 232 HIS B C 1
ATOM 4332 O O . HIS B 1 232 ? 3.044 -7.136 -11.615 1 98.81 232 HIS B O 1
ATOM 4338 N N . PHE B 1 233 ? 4.568 -8.499 -12.476 1 98.88 233 PHE B N 1
ATOM 4339 C CA . PHE B 1 233 ? 4.488 -9.513 -11.431 1 98.88 233 PHE B CA 1
ATOM 4340 C C . PHE B 1 233 ? 5.879 -10.006 -11.049 1 98.88 233 PHE B C 1
ATOM 4342 O O . PHE B 1 233 ? 6.8 -9.978 -11.868 1 98.88 233 PHE B O 1
ATOM 4349 N N . PHE B 1 234 ? 5.997 -10.422 -9.815 1 98.8 234 PHE B N 1
ATOM 4350 C CA . PHE B 1 234 ? 7.238 -11.066 -9.403 1 98.8 234 PHE B CA 1
ATOM 4351 C C . PHE B 1 234 ? 6.97 -12.469 -8.871 1 98.8 234 PHE B C 1
ATOM 4353 O O . PHE B 1 234 ? 5.854 -12.775 -8.446 1 98.8 234 PHE B O 1
ATOM 4360 N N . LYS B 1 235 ? 7.904 -13.285 -8.95 1 98.68 235 LYS B N 1
ATOM 4361 C CA . LYS B 1 235 ? 7.991 -14.58 -8.281 1 98.68 235 LYS B CA 1
ATOM 4362 C C . LYS B 1 235 ? 9.368 -14.786 -7.658 1 98.68 235 LYS B C 1
ATOM 4364 O O . LYS B 1 235 ? 10.383 -14.75 -8.357 1 98.68 235 LYS B O 1
ATOM 4369 N N . VAL B 1 236 ? 9.436 -14.934 -6.383 1 97.9 236 VAL B N 1
ATOM 4370 C CA . VAL B 1 236 ? 10.643 -15.253 -5.628 1 97.9 236 VAL B CA 1
ATOM 4371 C C . VAL B 1 236 ? 10.589 -16.705 -5.156 1 97.9 236 VAL B C 1
ATOM 4373 O O . VAL B 1 236 ? 9.697 -17.083 -4.393 1 97.9 236 VAL B O 1
ATOM 4376 N N . ILE B 1 237 ? 11.573 -17.462 -5.587 1 97.45 237 ILE B N 1
ATOM 4377 C CA . ILE B 1 237 ? 11.552 -18.906 -5.38 1 97.45 237 ILE B CA 1
ATOM 4378 C C . ILE B 1 237 ? 12.772 -19.328 -4.565 1 97.45 237 ILE B C 1
ATOM 4380 O O . ILE B 1 237 ? 13.911 -19.091 -4.973 1 97.45 237 ILE B O 1
ATOM 4384 N N . VAL B 1 238 ? 12.528 -19.886 -3.446 1 95.41 238 VAL B N 1
ATOM 4385 C CA . VAL B 1 238 ? 13.589 -20.501 -2.654 1 95.41 238 VAL B CA 1
ATOM 4386 C C . VAL B 1 238 ? 13.527 -22.02 -2.799 1 95.41 238 VAL B C 1
ATOM 4388 O O . VAL B 1 238 ? 12.521 -22.643 -2.45 1 95.41 238 VAL B O 1
ATOM 4391 N N . ILE B 1 239 ? 14.575 -22.552 -3.311 1 95.11 239 ILE B N 1
ATOM 4392 C CA . ILE B 1 239 ? 14.669 -23.981 -3.583 1 95.11 239 ILE B CA 1
ATOM 4393 C C . ILE B 1 239 ? 15.502 -24.66 -2.499 1 95.11 239 ILE B C 1
ATOM 4395 O O . ILE B 1 239 ? 16.655 -24.288 -2.268 1 95.11 239 ILE B O 1
ATOM 4399 N N . GLU B 1 240 ? 14.885 -25.547 -1.832 1 92.05 240 GLU B N 1
ATOM 4400 C CA . GLU B 1 240 ? 15.628 -26.42 -0.928 1 92.05 240 GLU B CA 1
ATOM 4401 C C . GLU B 1 240 ? 16.073 -27.697 -1.636 1 92.05 240 GLU B C 1
ATOM 4403 O O . GLU B 1 240 ? 15.253 -28.571 -1.926 1 92.05 240 GLU B O 1
ATOM 4408 N N . THR B 1 241 ? 17.318 -27.784 -1.828 1 91.89 241 THR B N 1
ATOM 4409 C CA . THR B 1 241 ? 17.859 -28.918 -2.568 1 91.89 241 THR B CA 1
ATOM 4410 C C . THR B 1 241 ? 17.794 -30.191 -1.729 1 91.89 241 THR B C 1
ATOM 4412 O O . THR B 1 241 ? 17.475 -30.142 -0.539 1 91.89 241 THR B O 1
ATOM 4415 N N . GLN B 1 242 ? 18.147 -31.303 -2.336 1 91.33 242 GLN B N 1
ATOM 4416 C CA . GLN B 1 242 ? 18.09 -32.596 -1.663 1 91.33 242 GLN B CA 1
ATOM 4417 C C . GLN B 1 242 ? 19.051 -32.642 -0.479 1 91.33 242 GLN B C 1
ATOM 4419 O O . GLN B 1 242 ? 18.769 -33.29 0.532 1 91.33 242 GLN B O 1
ATOM 4424 N N . ASP B 1 243 ? 20.135 -31.9 -0.566 1 90.05 243 ASP B N 1
ATOM 4425 C CA . ASP B 1 243 ? 21.131 -31.889 0.501 1 90.05 243 ASP B CA 1
ATOM 4426 C C . ASP B 1 243 ? 20.825 -30.8 1.527 1 90.05 243 ASP B C 1
ATOM 4428 O O . ASP B 1 243 ? 21.62 -30.556 2.437 1 90.05 243 ASP B O 1
ATOM 4432 N N . GLY B 1 244 ? 19.764 -30.029 1.274 1 84.84 244 GLY B N 1
ATOM 4433 C CA . GLY B 1 244 ? 19.309 -29.079 2.276 1 84.84 244 GLY B CA 1
ATOM 4434 C C . GLY B 1 244 ? 19.794 -27.664 2.02 1 84.84 244 GLY B C 1
ATOM 4435 O O . GLY B 1 244 ? 19.512 -26.755 2.803 1 84.84 244 GLY B O 1
ATOM 4436 N N . GLN B 1 245 ? 20.475 -27.53 0.918 1 87.21 245 GLN B N 1
ATOM 4437 C CA . GLN B 1 245 ? 20.931 -26.189 0.567 1 87.21 245 GLN B CA 1
ATOM 4438 C C . GLN B 1 245 ? 19.792 -25.355 -0.013 1 87.21 245 GLN B C 1
ATOM 4440 O O . GLN B 1 245 ? 18.852 -25.899 -0.595 1 87.21 245 GLN B O 1
ATOM 4445 N N . LEU B 1 246 ? 19.889 -24.006 0.199 1 89.18 246 LEU B N 1
ATOM 4446 C CA . LEU B 1 246 ? 18.872 -23.095 -0.316 1 89.18 246 LEU B CA 1
ATOM 4447 C C . LEU B 1 246 ? 19.392 -22.328 -1.527 1 89.18 246 LEU B C 1
ATOM 4449 O O . LEU B 1 246 ? 20.496 -21.78 -1.493 1 89.18 246 LEU B O 1
ATOM 4453 N N . GLU B 1 247 ? 18.638 -22.378 -2.56 1 92.4 247 GLU B N 1
ATOM 4454 C CA . GLU B 1 247 ? 18.899 -21.608 -3.772 1 92.4 247 GLU B CA 1
ATOM 4455 C C . GLU B 1 247 ? 17.763 -20.63 -4.06 1 92.4 247 GLU B C 1
ATOM 4457 O O . GLU B 1 247 ? 16.609 -20.893 -3.717 1 92.4 247 GLU B O 1
ATOM 4462 N N . LEU B 1 248 ? 18.178 -19.51 -4.677 1 94.34 248 LEU B N 1
ATOM 4463 C CA . LEU B 1 248 ? 17.195 -18.459 -4.922 1 94.34 248 LEU B CA 1
ATOM 4464 C C . LEU B 1 248 ? 17.073 -18.166 -6.413 1 94.34 248 LEU B C 1
ATOM 4466 O O . LEU B 1 248 ? 18.082 -18.023 -7.107 1 94.34 248 LEU B O 1
ATOM 4470 N N . GLU B 1 249 ? 15.873 -18.177 -6.893 1 95.68 249 GLU B N 1
ATOM 4471 C CA . GLU B 1 249 ? 15.525 -17.631 -8.201 1 95.68 249 GLU B CA 1
ATOM 4472 C C . GLU B 1 249 ? 14.438 -16.566 -8.084 1 95.68 249 GLU B C 1
ATOM 4474 O O . GLU B 1 249 ? 13.446 -16.759 -7.379 1 95.68 249 GLU B O 1
ATOM 4479 N N . SER B 1 250 ? 14.668 -15.458 -8.704 1 97.51 250 SER B N 1
ATOM 4480 C CA . SER B 1 250 ? 13.662 -14.401 -8.692 1 97.51 250 SER B CA 1
ATOM 4481 C C . SER B 1 250 ? 13.363 -13.905 -10.103 1 97.51 250 SER B C 1
ATOM 4483 O O . SER B 1 250 ? 14.277 -13.728 -10.911 1 97.51 250 SER B O 1
ATOM 4485 N N . TYR B 1 251 ? 12.112 -13.669 -10.391 1 98.39 251 TYR B N 1
ATOM 4486 C CA . TYR B 1 251 ? 11.628 -13.261 -11.705 1 98.39 251 TYR B CA 1
ATOM 4487 C C . TYR B 1 251 ? 10.768 -12.006 -11.604 1 98.39 251 TYR B C 1
ATOM 4489 O O . TYR B 1 251 ? 10.013 -11.839 -10.644 1 98.39 251 TYR B O 1
ATOM 4497 N N . MET B 1 252 ? 10.873 -11.162 -12.525 1 98.33 252 MET B N 1
ATOM 4498 C CA . MET B 1 252 ? 9.972 -10.037 -12.757 1 98.33 252 MET B CA 1
ATOM 4499 C C . MET B 1 252 ? 9.484 -10.02 -14.202 1 98.33 252 MET B C 1
ATOM 4501 O O . MET B 1 252 ? 10.289 -10.028 -15.134 1 98.33 252 MET B O 1
ATOM 4505 N N . MET B 1 253 ? 8.174 -10.029 -14.375 1 98.48 253 MET B N 1
ATOM 4506 C CA . MET B 1 253 ? 7.599 -10.159 -15.711 1 98.48 253 MET B CA 1
ATOM 4507 C C . MET B 1 253 ? 6.533 -9.094 -15.95 1 98.48 253 MET B C 1
ATOM 4509 O O . MET B 1 253 ? 5.723 -8.811 -15.066 1 98.48 253 MET B O 1
ATOM 4513 N N . PRO B 1 254 ? 6.477 -8.516 -17.14 1 98.06 254 PRO B N 1
ATOM 4514 C CA . PRO B 1 254 ? 5.42 -7.552 -17.454 1 98.06 254 PRO B CA 1
ATOM 4515 C C . PRO B 1 254 ? 4.063 -8.216 -17.677 1 98.06 254 PRO B C 1
ATOM 4517 O O . PRO B 1 254 ? 3.993 -9.313 -18.239 1 98.06 254 PRO B O 1
ATOM 4520 N N . ASN B 1 255 ? 3.042 -7.58 -17.206 1 98.43 255 ASN B N 1
ATOM 4521 C CA . ASN B 1 255 ? 1.669 -8.008 -17.453 1 98.43 255 ASN B CA 1
ATOM 4522 C C . ASN B 1 255 ? 1.22 -7.662 -18.87 1 98.43 255 ASN B C 1
ATOM 4524 O O . ASN B 1 255 ? 0.312 -6.851 -19.057 1 98.43 255 ASN B O 1
ATOM 4528 N N . CYS B 1 256 ? 1.794 -8.344 -19.823 1 96.61 256 CYS B N 1
ATOM 4529 C CA . CYS B 1 256 ? 1.495 -8.041 -21.218 1 96.61 256 CYS B CA 1
ATOM 4530 C C . CYS B 1 256 ? 1.57 -9.298 -22.076 1 96.61 256 CYS B C 1
ATOM 4532 O O . CYS B 1 256 ? 2.21 -10.279 -21.694 1 96.61 256 CYS B O 1
ATOM 4534 N N . THR B 1 257 ? 0.899 -9.283 -23.123 1 94.98 257 THR B N 1
ATOM 4535 C CA . THR B 1 257 ? 0.966 -10.363 -24.102 1 94.98 257 THR B CA 1
ATOM 4536 C C . THR B 1 257 ? 2.264 -10.29 -24.9 1 94.98 257 THR B C 1
ATOM 4538 O O . THR B 1 257 ? 2.594 -9.246 -25.465 1 94.98 257 THR B O 1
ATOM 4541 N N . PRO B 1 258 ? 2.925 -11.368 -24.91 1 92.92 258 PRO B N 1
ATOM 4542 C CA . PRO B 1 258 ? 4.1 -11.351 -25.784 1 92.92 258 PRO B CA 1
ATOM 4543 C C . PRO B 1 258 ? 3.744 -11.091 -27.246 1 92.92 258 PRO B C 1
ATOM 4545 O O . PRO B 1 258 ? 2.631 -11.402 -27.679 1 92.92 258 PRO B O 1
ATOM 4548 N N . GLU B 1 259 ? 4.715 -10.549 -27.91 1 90.79 259 GLU B N 1
ATOM 4549 C CA . GLU B 1 259 ? 4.505 -10.311 -29.335 1 90.79 259 GLU B CA 1
ATOM 4550 C C . GLU B 1 259 ? 4.375 -11.624 -30.101 1 90.79 259 GLU B C 1
ATOM 4552 O O . GLU B 1 259 ? 4.975 -12.632 -29.721 1 90.79 259 GLU B O 1
ATOM 4557 N N . GLU B 1 260 ? 3.598 -11.521 -31.136 1 88.37 260 GLU B N 1
ATOM 4558 C CA . GLU B 1 260 ? 3.428 -12.707 -31.971 1 88.37 260 GLU B CA 1
ATOM 4559 C C . GLU B 1 260 ? 4.768 -13.199 -32.511 1 88.37 260 GLU B C 1
ATOM 4561 O O . GLU B 1 260 ? 5.562 -12.41 -33.029 1 88.37 260 GLU B O 1
ATOM 4566 N N . GLY B 1 261 ? 5.01 -14.458 -32.372 1 86.98 261 GLY B N 1
ATOM 4567 C CA . GLY B 1 261 ? 6.229 -15.056 -32.894 1 86.98 261 GLY B CA 1
ATOM 4568 C C . GLY B 1 261 ? 7.421 -14.883 -31.972 1 86.98 261 GLY B C 1
ATOM 4569 O O . GLY B 1 261 ? 8.503 -15.406 -32.244 1 86.98 261 GLY B O 1
ATOM 4570 N N . GLU B 1 262 ? 7.216 -14.17 -30.906 1 86.56 262 GLU B N 1
ATOM 4571 C CA . GLU B 1 262 ? 8.311 -13.953 -29.966 1 86.56 262 GLU B CA 1
ATOM 4572 C C . GLU B 1 262 ? 8.568 -15.197 -29.12 1 86.56 262 GLU B C 1
ATOM 4574 O O . GLU B 1 262 ? 7.63 -15.807 -28.603 1 86.56 262 GLU B O 1
ATOM 4579 N N . GLU B 1 263 ? 9.75 -15.652 -29.191 1 87.94 263 GLU B N 1
ATOM 4580 C CA . GLU B 1 263 ? 10.134 -16.722 -28.274 1 87.94 263 GLU B CA 1
ATOM 4581 C C . GLU B 1 263 ? 10.399 -16.178 -26.873 1 87.94 263 GLU B C 1
ATOM 4583 O O . GLU B 1 263 ? 11.316 -15.378 -26.675 1 87.94 263 GLU B O 1
ATOM 4588 N N . VAL B 1 264 ? 9.592 -16.515 -25.964 1 91.26 264 VAL B N 1
ATOM 4589 C CA . VAL B 1 264 ? 9.74 -16.054 -24.588 1 91.26 264 VAL B CA 1
ATOM 4590 C C . VAL B 1 264 ? 10.54 -17.076 -23.784 1 91.26 264 VAL B C 1
ATOM 4592 O O . VAL B 1 264 ? 10.114 -18.222 -23.626 1 91.26 264 VAL B O 1
ATOM 4595 N N . LYS B 1 265 ? 11.696 -16.68 -23.357 1 94.8 265 LYS B N 1
ATOM 4596 C CA . LYS B 1 265 ? 12.516 -17.504 -22.473 1 94.8 265 LYS B CA 1
ATOM 4597 C C . LYS B 1 265 ? 12.399 -17.04 -21.024 1 94.8 265 LYS B C 1
ATOM 4599 O O . LYS B 1 265 ? 12.588 -15.858 -20.728 1 94.8 265 LYS B O 1
ATOM 4604 N N . LEU B 1 266 ? 12.149 -17.92 -20.165 1 95.66 266 LEU B N 1
ATOM 4605 C CA . LEU B 1 266 ? 11.971 -17.586 -18.757 1 95.66 266 LEU B CA 1
ATOM 4606 C C . LEU B 1 266 ? 13.21 -16.891 -18.202 1 95.66 266 LEU B C 1
ATOM 4608 O O . LEU B 1 266 ? 13.1 -15.981 -17.377 1 95.66 266 LEU B O 1
ATOM 4612 N N . GLU B 1 267 ? 14.399 -17.314 -18.684 1 94.85 267 GLU B N 1
ATOM 4613 C CA . GLU B 1 267 ? 15.668 -16.793 -18.184 1 94.85 267 GLU B CA 1
ATOM 4614 C C . GLU B 1 267 ? 15.778 -15.289 -18.418 1 94.85 267 GLU B C 1
ATOM 4616 O O . GLU B 1 267 ? 16.497 -14.595 -17.697 1 94.85 267 GLU B O 1
ATOM 4621 N N . ASP B 1 268 ? 15.057 -14.842 -19.411 1 94.91 268 ASP B N 1
ATOM 4622 C CA . ASP B 1 268 ? 15.116 -13.424 -19.753 1 94.91 268 ASP B CA 1
ATOM 4623 C C . ASP B 1 268 ? 14.458 -12.57 -18.673 1 94.91 268 ASP B C 1
ATOM 4625 O O . ASP B 1 268 ? 14.641 -11.351 -18.639 1 94.91 268 ASP B O 1
ATOM 4629 N N . PHE B 1 269 ? 13.75 -13.223 -17.771 1 97.09 269 PHE B N 1
ATOM 4630 C CA . PHE B 1 269 ? 13.001 -12.476 -16.767 1 97.09 269 PHE B CA 1
ATOM 4631 C C . PHE B 1 269 ? 13.661 -12.597 -15.398 1 97.09 269 PHE B C 1
ATOM 4633 O O . PHE B 1 269 ? 13.172 -12.037 -14.415 1 97.09 269 PHE B O 1
ATOM 4640 N N . LEU B 1 270 ? 14.727 -13.347 -15.342 1 97.39 270 LEU B N 1
ATOM 4641 C CA . LEU B 1 270 ? 15.468 -13.397 -14.086 1 97.39 270 LEU B CA 1
ATOM 4642 C C . LEU B 1 270 ? 15.883 -11.998 -13.644 1 97.39 270 LEU B C 1
ATOM 4644 O O . LEU B 1 270 ? 16.408 -11.22 -14.443 1 97.39 270 LEU B O 1
ATOM 4648 N N . THR B 1 271 ? 15.584 -11.684 -12.399 1 97.09 271 THR B N 1
ATOM 4649 C CA . THR B 1 271 ? 15.804 -10.345 -11.864 1 97.09 271 THR B CA 1
ATOM 4650 C C . THR B 1 271 ? 16.46 -10.413 -10.488 1 97.09 271 THR B C 1
ATOM 4652 O O . THR B 1 271 ? 16.087 -11.245 -9.657 1 97.09 271 THR B O 1
ATOM 4655 N N . PRO B 1 272 ? 17.438 -9.53 -10.288 1 95.44 272 PRO B N 1
ATOM 4656 C CA . PRO B 1 272 ? 17.968 -9.463 -8.924 1 95.44 272 PRO B CA 1
ATOM 4657 C C . PRO B 1 272 ? 16.888 -9.169 -7.885 1 95.44 272 PRO B C 1
ATOM 4659 O O . PRO B 1 272 ? 16.003 -8.344 -8.126 1 95.44 272 PRO B O 1
ATOM 4662 N N . LEU B 1 273 ? 17.013 -9.779 -6.746 1 94.89 273 LEU B N 1
ATOM 4663 C CA . LEU B 1 273 ? 16.002 -9.662 -5.701 1 94.89 273 LEU B CA 1
ATOM 4664 C C . LEU B 1 273 ? 15.835 -8.209 -5.267 1 94.89 273 LEU B C 1
ATOM 4666 O O . LEU B 1 273 ? 14.725 -7.776 -4.947 1 94.89 273 LEU B O 1
ATOM 4670 N N . CYS B 1 274 ? 16.917 -7.422 -5.275 1 94.6 274 CYS B N 1
ATOM 4671 C CA . CYS B 1 274 ? 16.888 -6.05 -4.784 1 94.6 274 CYS B CA 1
ATOM 4672 C C . CYS B 1 274 ? 15.952 -5.189 -5.625 1 94.6 274 CYS B C 1
ATOM 4674 O O . CYS B 1 274 ? 15.358 -4.234 -5.12 1 94.6 274 CYS B O 1
ATOM 4676 N N . GLN B 1 275 ? 15.828 -5.534 -6.884 1 96.31 275 GLN B N 1
ATOM 4677 C CA . GLN B 1 275 ? 14.905 -4.786 -7.731 1 96.31 275 GLN B CA 1
ATOM 4678 C C . GLN B 1 275 ? 13.456 -5.047 -7.328 1 96.31 275 GLN B C 1
ATOM 4680 O O . GLN B 1 275 ? 12.635 -4.127 -7.317 1 96.31 275 GLN B O 1
ATOM 4685 N N . ILE B 1 276 ? 13.207 -6.298 -7.017 1 97.33 276 ILE B N 1
ATOM 4686 C CA . ILE B 1 276 ? 11.87 -6.647 -6.55 1 97.33 276 ILE B CA 1
ATOM 4687 C C . ILE B 1 276 ? 11.604 -5.983 -5.202 1 97.33 276 ILE B C 1
ATOM 4689 O O . ILE B 1 276 ? 10.519 -5.444 -4.971 1 97.33 276 ILE B O 1
ATOM 4693 N N . GLU B 1 277 ? 12.589 -5.996 -4.361 1 96.06 277 GLU B N 1
ATOM 4694 C CA . GLU B 1 277 ? 12.458 -5.347 -3.06 1 96.06 277 GLU B CA 1
ATOM 4695 C C . GLU B 1 277 ? 12.217 -3.848 -3.214 1 96.06 277 GLU B C 1
ATOM 4697 O O . GLU B 1 277 ? 11.339 -3.284 -2.557 1 96.06 277 GLU B O 1
ATOM 4702 N N . HIS B 1 278 ? 12.929 -3.261 -4.086 1 96.44 278 HIS B N 1
ATOM 4703 C CA . HIS B 1 278 ? 12.808 -1.825 -4.313 1 96.44 278 HIS B CA 1
ATOM 4704 C C . HIS B 1 278 ? 11.4 -1.456 -4.766 1 96.44 278 HIS B C 1
ATOM 4706 O O . HIS B 1 278 ? 10.797 -0.522 -4.233 1 96.44 278 HIS B O 1
ATOM 4712 N N . HIS B 1 279 ? 10.831 -2.24 -5.626 1 97.26 279 HIS B N 1
ATOM 4713 C CA . HIS B 1 279 ? 9.577 -1.853 -6.262 1 97.26 279 HIS B CA 1
ATOM 4714 C C . HIS B 1 279 ? 8.377 -2.331 -5.451 1 97.26 279 HIS B C 1
ATOM 4716 O O . HIS B 1 279 ? 7.286 -1.766 -5.558 1 97.26 279 HIS B O 1
ATOM 4722 N N . SER B 1 280 ? 8.559 -3.303 -4.643 1 96.77 280 SER B N 1
ATOM 4723 C CA . SER B 1 280 ? 7.425 -3.875 -3.923 1 96.77 280 SER B CA 1
ATOM 4724 C C . SER B 1 280 ? 7.225 -3.191 -2.575 1 96.77 280 SER B C 1
ATOM 4726 O O . SER B 1 280 ? 6.169 -3.33 -1.953 1 96.77 280 SER B O 1
ATOM 4728 N N . GLY B 1 281 ? 8.299 -2.583 -2.099 1 94.99 281 GLY B N 1
ATOM 4729 C CA . GLY B 1 281 ? 8.241 -2.044 -0.749 1 94.99 281 GLY B CA 1
ATOM 4730 C C . GLY B 1 281 ? 8.411 -3.102 0.324 1 94.99 281 GLY B C 1
ATOM 4731 O O . GLY B 1 281 ? 8.144 -2.849 1.501 1 94.99 281 GLY B O 1
ATOM 4732 N N . LEU B 1 282 ? 8.857 -4.283 -0.084 1 94.56 282 LEU B N 1
ATOM 4733 C CA . LEU B 1 282 ? 9.025 -5.415 0.822 1 94.56 282 LEU B CA 1
ATOM 4734 C C . LEU B 1 282 ? 10.495 -5.8 0.943 1 94.56 282 LEU B C 1
ATOM 4736 O O . LEU B 1 282 ? 11.263 -5.645 -0.009 1 94.56 282 LEU B O 1
ATOM 4740 N N . ILE B 1 283 ? 10.865 -6.234 2.046 1 92.41 283 ILE B N 1
ATOM 4741 C CA . ILE B 1 283 ? 12.165 -6.861 2.259 1 92.41 283 ILE B CA 1
ATOM 4742 C C . ILE B 1 283 ? 11.986 -8.364 2.462 1 92.41 283 ILE B C 1
ATOM 4744 O O . ILE B 1 283 ? 11.221 -8.793 3.329 1 92.41 283 ILE B O 1
ATOM 4748 N N . PHE B 1 284 ? 12.665 -9.064 1.587 1 92.75 284 PHE B N 1
ATOM 4749 C CA . PHE B 1 284 ? 12.607 -10.518 1.671 1 92.75 284 PHE B CA 1
ATOM 4750 C C . PHE B 1 284 ? 13.726 -11.054 2.556 1 92.75 284 PHE B C 1
ATOM 4752 O O . PHE B 1 284 ? 14.845 -10.537 2.532 1 92.75 284 PHE B O 1
ATOM 4759 N N . PHE B 1 285 ? 13.532 -11.996 3.341 1 86.99 285 PHE B N 1
ATOM 4760 C CA . PHE B 1 285 ? 14.478 -12.737 4.166 1 86.99 285 PHE B CA 1
ATOM 4761 C C . PHE B 1 285 ? 15.192 -11.807 5.139 1 86.99 285 PHE B C 1
ATOM 4763 O O . PHE B 1 285 ? 16.423 -11.794 5.204 1 86.99 285 PHE B O 1
ATOM 4770 N N . PRO B 1 286 ? 14.532 -10.965 5.819 1 69.11 286 PRO B N 1
ATOM 4771 C CA . PRO B 1 286 ? 15.169 -9.986 6.703 1 69.11 286 PRO B CA 1
ATOM 4772 C C . PRO B 1 286 ? 16.143 -10.626 7.689 1 69.11 286 PRO B C 1
ATOM 4774 O O . PRO B 1 286 ? 17.102 -9.982 8.122 1 69.11 286 PRO B O 1
ATOM 4777 N N . GLU B 1 287 ? 15.981 -11.745 8.147 1 61.4 287 GLU B N 1
ATOM 4778 C CA . GLU B 1 287 ? 16.87 -12.379 9.116 1 61.4 287 GLU B CA 1
ATOM 4779 C C . GLU B 1 287 ? 18.029 -13.088 8.419 1 61.4 287 GLU B C 1
ATOM 4781 O O . GLU B 1 287 ? 18.76 -13.857 9.046 1 61.4 287 GLU B O 1
ATOM 4786 N N . LYS B 1 288 ? 18.8 -12.538 7.309 1 56.29 288 LYS B N 1
ATOM 4787 C CA . LYS B 1 288 ? 20.055 -12.792 6.608 1 56.29 288 LYS B CA 1
ATOM 4788 C C . LYS B 1 288 ? 20.199 -14.27 6.256 1 56.29 288 LYS B C 1
ATOM 4790 O O . LYS B 1 288 ? 20.82 -15.033 7 1 56.29 288 LYS B O 1
ATOM 4795 N N . LYS B 1 289 ? 19.252 -14.899 5.572 1 53.34 289 LYS B N 1
ATOM 4796 C CA . LYS B 1 289 ? 19.698 -16.263 5.303 1 53.34 289 LYS B CA 1
ATOM 4797 C C . LYS B 1 289 ? 20.597 -16.315 4.071 1 53.34 289 LYS B C 1
ATOM 4799 O O . LYS B 1 289 ? 20.462 -15.491 3.163 1 53.34 289 LYS B O 1
ATOM 4804 N N . CYS B 1 290 ? 21.827 -16.827 4.175 1 46.82 290 CYS B N 1
ATOM 4805 C CA . CYS B 1 290 ? 22.818 -17.076 3.135 1 46.82 290 CYS B CA 1
ATOM 4806 C C . CYS B 1 290 ? 22.208 -17.858 1.977 1 46.82 290 CYS B C 1
ATOM 4808 O O . CYS B 1 290 ? 21.728 -18.977 2.163 1 46.82 290 CYS B O 1
ATOM 4810 N N . PHE B 1 291 ? 21.661 -17.066 0.974 1 50.8 291 PHE B N 1
ATOM 4811 C CA . PHE B 1 291 ? 21.168 -17.756 -0.212 1 50.8 291 PHE B CA 1
ATOM 4812 C C . PHE B 1 291 ? 22.256 -17.851 -1.275 1 50.8 291 PHE B C 1
ATOM 4814 O O . PHE B 1 291 ? 23.085 -16.948 -1.405 1 50.8 291 PHE B O 1
ATOM 4821 N N . SER B 1 292 ? 22.699 -19.003 -1.779 1 43.72 292 SER B N 1
ATOM 4822 C CA . SER B 1 292 ? 23.47 -19.014 -3.018 1 43.72 292 SER B CA 1
ATOM 4823 C C . SER B 1 292 ? 22.64 -18.502 -4.19 1 43.72 292 SER B C 1
ATOM 4825 O O . SER B 1 292 ? 21.495 -18.922 -4.377 1 43.72 292 SER B O 1
ATOM 4827 N N . SER B 1 293 ? 22.642 -17.153 -4.472 1 46.95 293 SER B N 1
ATOM 4828 C CA . SER B 1 293 ? 21.824 -16.553 -5.521 1 46.95 293 SER B CA 1
ATOM 4829 C C . SER B 1 293 ? 22.33 -16.94 -6.906 1 46.95 293 SER B C 1
ATOM 4831 O O . SER B 1 293 ? 23.529 -16.853 -7.182 1 46.95 293 SER B O 1
ATOM 4833 N N . ASN B 1 294 ? 21.715 -17.705 -7.681 1 40.95 294 ASN B N 1
ATOM 4834 C CA . ASN B 1 294 ? 22.032 -17.898 -9.093 1 40.95 294 ASN B CA 1
ATOM 4835 C C . ASN B 1 294 ? 21.731 -16.646 -9.911 1 40.95 294 ASN B C 1
ATOM 4837 O O . ASN B 1 294 ? 21.863 -16.653 -11.136 1 40.95 294 ASN B O 1
ATOM 4841 N N . ASN B 1 295 ? 21.125 -15.605 -9.365 1 40.89 295 ASN B N 1
ATOM 4842 C CA . ASN B 1 295 ? 20.751 -14.444 -10.167 1 40.89 295 ASN B CA 1
ATOM 4843 C C . ASN B 1 295 ? 21.951 -13.541 -10.439 1 40.89 295 ASN B C 1
ATOM 4845 O O . ASN B 1 295 ? 22.014 -12.418 -9.936 1 40.89 295 ASN B O 1
ATOM 4849 N N . ARG B 1 296 ? 23.15 -13.838 -10.291 1 34.76 296 ARG B N 1
ATOM 4850 C CA . ARG B 1 296 ? 24.275 -12.919 -10.434 1 34.76 296 ARG B CA 1
ATOM 4851 C C . ARG B 1 296 ? 24.069 -11.981 -11.618 1 34.76 296 ARG B C 1
ATOM 4853 O O . ARG B 1 296 ? 24.562 -10.851 -11.615 1 34.76 296 ARG B O 1
ATOM 4860 N N . ARG B 1 297 ? 24.072 -12.436 -12.837 1 30.61 297 ARG B N 1
ATOM 4861 C CA . ARG B 1 297 ? 24.622 -11.673 -13.953 1 30.61 297 ARG B CA 1
ATOM 4862 C C . ARG B 1 297 ? 23.734 -10.48 -14.291 1 30.61 297 ARG B C 1
ATOM 4864 O O . ARG B 1 297 ? 24.232 -9.385 -14.562 1 30.61 297 ARG B O 1
ATOM 4871 N N . ARG B 1 298 ? 22.406 -10.61 -14.891 1 29.1 298 ARG B N 1
ATOM 4872 C CA . ARG B 1 298 ? 21.964 -9.683 -15.927 1 29.1 298 ARG B CA 1
ATOM 4873 C C . ARG B 1 298 ? 21.194 -8.513 -15.323 1 29.1 298 ARG B C 1
ATOM 4875 O O . ARG B 1 298 ? 19.966 -8.557 -15.221 1 29.1 298 ARG B O 1
ATOM 4882 N N . GLY B 1 299 ? 21.459 -8.112 -14.276 1 28.03 299 GLY B N 1
ATOM 4883 C CA . GLY B 1 299 ? 20.7 -7.026 -13.678 1 28.03 299 GLY B CA 1
ATOM 4884 C C . GLY B 1 299 ? 20.677 -5.772 -14.533 1 28.03 299 GLY B C 1
ATOM 4885 O O . GLY B 1 299 ? 20.129 -4.746 -14.125 1 28.03 299 GLY B O 1
ATOM 4886 N N . ALA B 1 300 ? 21.651 -5.434 -15.338 1 26.05 300 ALA B N 1
ATOM 4887 C CA . ALA B 1 300 ? 21.946 -4.065 -15.753 1 26.05 300 ALA B CA 1
ATOM 4888 C C . ALA B 1 300 ? 20.819 -3.496 -16.61 1 26.05 300 ALA B C 1
ATOM 4890 O O . ALA B 1 300 ? 20.641 -2.278 -16.684 1 26.05 300 ALA B O 1
ATOM 4891 N N . ARG B 1 301 ? 20.161 -4.255 -17.603 1 23.28 301 ARG B N 1
ATOM 4892 C CA . ARG B 1 301 ? 19.706 -3.495 -18.763 1 23.28 301 ARG B CA 1
ATOM 4893 C C . ARG B 1 301 ? 18.328 -2.89 -18.515 1 23.28 301 ARG B C 1
ATOM 4895 O O . ARG B 1 301 ? 17.665 -2.44 -19.451 1 23.28 301 ARG B O 1
ATOM 4902 N N . LEU B 1 302 ? 17.717 -2.999 -17.437 1 25.79 302 LEU B N 1
ATOM 4903 C CA . LEU B 1 302 ? 16.344 -2.511 -17.509 1 25.79 302 LEU B CA 1
ATOM 4904 C C . LEU B 1 302 ? 16.314 -0.995 -17.674 1 25.79 302 LEU B C 1
ATOM 4906 O O . LEU B 1 302 ? 15.254 -0.375 -17.564 1 25.79 302 LEU B O 1
ATOM 4910 N N . HIS B 1 303 ? 17.398 -0.297 -17.828 1 23.98 303 HIS B N 1
ATOM 4911 C CA . HIS B 1 303 ? 17.235 1.121 -18.125 1 23.98 303 HIS B CA 1
ATOM 4912 C C . HIS B 1 303 ? 16.326 1.33 -19.332 1 23.98 303 HIS B C 1
ATOM 4914 O O . HIS B 1 303 ? 15.875 2.449 -19.588 1 23.98 303 HIS B O 1
ATOM 4920 N N . ALA B 1 304 ? 16.524 0.627 -20.59 1 22.16 304 ALA B N 1
ATOM 4921 C CA . ALA B 1 304 ? 16.121 1.059 -21.925 1 22.16 304 ALA B CA 1
ATOM 4922 C C . ALA B 1 304 ? 14.639 0.784 -22.167 1 22.16 304 ALA B C 1
ATOM 4924 O O . ALA B 1 304 ? 14.089 1.177 -23.198 1 22.16 304 ALA B O 1
ATOM 4925 N N . LEU B 1 305 ? 14.026 -0.311 -21.584 1 21.05 305 LEU B N 1
ATOM 4926 C CA . LEU B 1 305 ? 12.683 -0.399 -22.146 1 21.05 305 LEU B CA 1
ATOM 4927 C C . LEU B 1 305 ? 11.729 0.547 -21.427 1 21.05 305 LEU B C 1
ATOM 4929 O O . LEU B 1 305 ? 11.776 0.67 -20.2 1 21.05 305 LEU B O 1
#

Organism: NCBI:txid231223

Secondary structure (DSSP, 8-state):
------------------------------------------HHHHHHHHT---EETT-SSPEE-SSEEEEEETTTTEEEEEEEEEEHHHHSTT-SS-----S-GGGGB-SS-TTSBPPB--TTS-GGG---GGGGTTSS-EEEESS-GGG-TT-HHHHHHTTBGGGEEEE-HHHHTTHHHHHHHHIIIIIHHHSSEEEEEEEEE---EEETTEEEEEEEEETTTTEE--SEEEEEEEEE-TTS-EEEEEEEEESSPPPTT----GGGGB--HHHHHHHHTEES-TTT---EES--S--SGGG--/------------------------------------------HHHHHHHHT---EETT-SSPEE-SSEEEEEETTTTEEEEEEEEEEHHHHSTT-SS-----S-GGGGB-SS-TTSBPPB--TTS-GGG---GGGGTTSS-EEEESS-GGG-TT-HHHHHHTTBGGGEEEE-HHHHTTHHHHHHHHIIIIIHHHSSEEEEEEEEE---EEETTEEEEEEEEETTTTEE--SEEEEEEEEE-TTS-EEEEEEEEESSPPPTT----GGGGB--HHHHHHHHTEES-TTT---EES--S--SGGG--

pLDDT: mean 79.39, std 26.64, range [18.88, 98.88]

InterPro domains:
  IPR001604 DNA/RNA non-specific endonuclease/pyrophosphatase/phosphodiesterase domain [PF01223] (51-287)
  IPR001604 DNA/RNA non-specific endonuclease/pyrophosphatase/phosphodiesterase domain [SM00892] (64-291)
  IPR020821 ENPP1-3/EXOG-like, endonuclease/phosphodiesterase domain [SM00477] (65-291)
  IPR040255 Non-specific endonuclease [PTHR13966] (50-290)
  IPR044925 His-Me finger superfamily [SSF54060] (51-287)
  IPR044929 DNA/RNA non-specific endonuclease superfamily [G3DSA:3.40.570.10] (41-297)

Sequence (610 aa):
MFNFTRLAATSALGGLSSVVLKKQDVLNTLTLHAADNKELCYVGDIIKRRVGFPQPTACCKPLRFKDFIVSYDSKNRIPNWVYEHLQYDKLFKDDPCDRRIKVDRTQCASNEDKERPKFTPDCRIHGYHRADAKDYCDTEYEMGLMAQPENYPYDQESFCECFTMTNIVPQVPGFNCGPWFDLECYVREKLVRENKGVYVCSGPLFLPCAEDDRTVKQFDVLGDGEVSVPTHFFKVIVIETQDGQLELESYMMPNCTPEEGEEVKLEDFLTPLCQIEHHSGLIFFPEKKCFSSNNRRRGARLHALMFNFTRLAATSALGGLSSVVLKKQDVLNTLTLHAADNKELCYVGDIIKRRVGFPQPTACCKPLRFKDFIVSYDSKNRIPNWVYEHLQYDKLFKDDPCDRRIKVDRTQCASNEDKERPKFTPDCRIHGYHRADAKDYCDTEYEMGLMAQPENYPYDQESFCECFTMTNIVPQVPGFNCGPWFDLECYVREKLVRENKGVYVCSGPLFLPCAEDDRTVKQFDVLGDGEVSVPTHFFKVIVIETQDGQLELESYMMPNCTPEEGEEVKLEDFLTPLCQIEHHSGLIFFPEKKCFSSNNRRRGARLHAL

Radius of gyration: 35.25 Å; Cα contacts (8 Å, |Δi|>4): 1115; chains: 2; bounding box: 120×92×128 Å

Solvent-accessible surface area (backbone atoms only — not comparable to full-atom values): 34242 Å² total; per-residue (Å²): 135,85,78,78,78,76,78,77,77,77,76,75,78,74,81,76,73,74,74,72,73,72,72,70,66,74,66,67,68,70,66,65,64,70,65,76,72,71,68,79,76,45,42,59,57,54,42,44,72,74,54,44,65,69,35,43,63,56,58,87,48,63,47,80,51,76,57,32,31,28,36,59,31,33,54,38,28,27,34,56,29,32,40,37,72,43,38,30,69,72,70,46,62,85,46,103,63,74,81,61,81,71,38,65,62,61,77,33,30,24,94,88,41,56,90,35,65,38,66,37,61,49,80,81,36,48,79,60,34,36,39,50,69,72,31,47,56,97,53,84,45,37,84,31,55,66,53,53,39,85,74,30,39,83,36,59,67,47,28,45,54,32,35,27,32,61,40,28,40,51,26,32,54,54,16,52,78,32,65,53,38,50,50,54,45,45,46,58,70,44,53,16,66,73,23,56,29,29,37,39,38,28,30,55,29,70,62,70,43,80,51,91,96,40,39,29,38,68,37,47,38,29,52,92,54,39,30,46,34,44,50,24,35,38,38,42,35,42,35,28,35,80,88,66,48,51,35,39,48,31,35,48,45,66,52,44,55,74,59,88,89,59,83,82,56,72,75,77,26,47,32,42,63,67,59,54,27,37,55,52,17,31,42,70,39,77,86,68,67,88,56,57,61,75,50,74,76,71,61,74,68,72,78,78,116,128,92,73,82,76,79,82,76,76,78,76,81,77,75,77,75,77,76,76,73,71,73,69,72,65,75,67,68,72,67,66,66,62,70,66,77,72,71,67,80,74,45,43,58,55,53,42,45,72,72,54,44,65,68,36,42,62,55,57,89,49,63,46,79,51,78,56,34,30,28,35,60,31,32,54,39,29,26,34,57,29,33,41,37,73,43,37,30,70,70,70,45,61,84,48,105,65,73,80,62,82,71,38,68,62,60,78,34,30,24,94,89,40,56,89,36,65,39,65,37,60,49,79,79,37,47,79,62,34,36,39,50,68,72,31,48,57,97,53,86,47,36,84,32,54,66,54,52,39,86,74,29,39,85,35,59,66,47,28,45,56,32,36,28,32,61,38,28,41,52,27,31,54,53,17,53,79,30,65,54,38,50,50,54,45,46,45,58,71,43,52,18,67,73,22,56,29,30,36,40,38,28,30,55,28,71,63,70,44,80,53,90,97,39,38,28,37,69,36,46,38,28,52,93,54,40,30,46,34,44,49,24,34,37,40,42,35,40,34,28,36,79,89,64,48,51,36,37,48,33,35,49,46,67,52,43,56,73,58,87,90,58,84,84,55,73,76,79,28,49,32,44,61,66,60,53,27,39,55,53,16,31,42,70,41,78,85,69,68,86,56,57,61,75,58,70,77,75,62,74,70,72,78,78,116

Nearest PDB structures (foldseek):
  6m3u-assembly2_D  TM=9.398E-01  e=4.209E-25  Mus musculus
  6lyf-assembly1_A  TM=9.439E-01  e=4.995E-24  Mus musculus
  6m3f-assembly1_C  TM=9.428E-01  e=1.883E-23  Mus musculus
  6iid-assembly2_D  TM=9.260E-01  e=3.210E-22  Homo sapiens
  6iid-assembly1_B  TM=9.245E-01  e=3.410E-22  Homo sapiens